Protein AF-A8NP57-F1 (afdb_monomer_lite)

pLDDT: mean 83.98, std 15.75, range [30.86, 97.75]

Foldseek 3Di:
DVLLVVLLVLALVSLQVLLVPQAQPPDDCSLCVSQLVLLPPVNDDPDPVSDDVSNLSSLLSSLSSLLSCLVRQLPHDPVSLVSNLVSCLVCVVSNLVSLVVNLVVLQPDPDLVSNLSSLVSLLSNLLSLCVRDPSSVVCLLQDLSNLVSLLSSLLDDHPPDPARRFNAPPPQRARSSLSSLLSLLVDPSSVVSNCCNCVVDPVSLLSNLVSLLRQLQPLLVQPDDDSNLVSSLVNLQSSLSSLLSCVVVVVVVSVVSNVVVLSLLSNLVSLLSSLVPYQLLSSLLNVLSSVSNPLALVSLLSNLLSQNVVSLLVSLLPDDPVNDDPLSLVSNLLVLLLLLLSLLAPRNLVSNVVNVVPHDPCSLVSQLPDPSRNVSSCSSVVCSVVSVVVQVVLVVQQWDFDRDPVDPATDTDHPDPDPPDDDPPVPVVVVSRVVSVVSSVVSVVSSVVSCCSSPVDDPPPDD

Organism: Coprinopsis cinerea (strain Okayama-7 / 130 / ATCC MYA-4618 / FGSC 9003) (NCBI:txid240176)

Secondary structure (DSSP, 8-state):
-HHHHHHTTT-HHHHHHHHHH--TTT--HHHHHHHGGGG-GGGS-SSGGG--HHHHHHHHHHHHHHHHHHHHHTTT-HHHHHHHHHHHHHTHHHHHHHHHHHHHHHTT---HHHHHHHHHHHHHHHHHHHHH-HHHHHHHHH-HHHHHHHHHHHT---TT-SSPPP-TTSSSSS-HHHHHHHHHHHSHHHHHHHHHHHHTSHHHHHHHH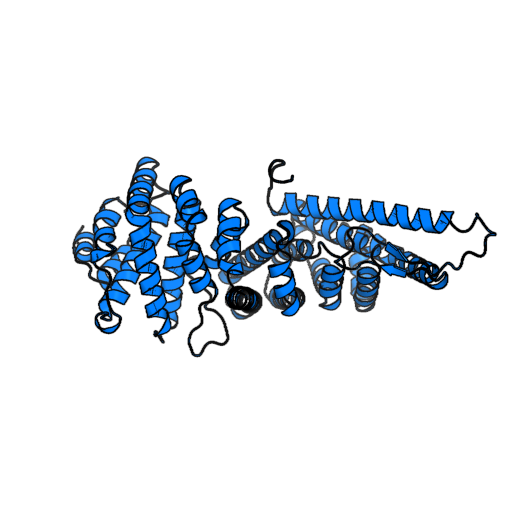HHHHHHHHSGGGG--SHHHHHHHHHHHHHHHHHHHHHHHTT-HHHHHHHHHTTHHHHHHHHHHHHHTTS-HHHHHTTHHHHHTT--SHHHHHHHHHTTHHHHHHHHHHHS-GGGS-HHHHHHHHHHHHHHHHHTTSHHHHHHHHHHHHTS-HHHHHHHHT-TTTHHHHHHHHHHHHHHHHHHHHHHHTTEEEE--TT-SS-EEEE--------STTHHHHHHHHHHHHHHHHHHHHHHHHHHHHHH---GGG--

Radius of gyration: 26.45 Å; chains: 1; bounding box: 80×46×65 Å

Structure (mmCIF, N/CA/C/O backbone):
data_AF-A8NP57-F1
#
_entry.id   AF-A8NP57-F1
#
loop_
_atom_site.group_PDB
_atom_site.id
_atom_site.type_symbol
_atom_site.label_atom_id
_atom_site.label_alt_id
_atom_site.label_comp_id
_atom_site.label_asym_id
_atom_site.label_entity_id
_atom_site.label_seq_id
_atom_site.pdbx_PDB_ins_code
_atom_site.Cartn_x
_atom_site.Cartn_y
_atom_site.Cartn_z
_atom_site.occupancy
_atom_site.B_iso_or_equiv
_atom_site.auth_seq_id
_atom_site.auth_comp_id
_atom_site.auth_asym_id
_atom_site.auth_atom_id
_atom_site.pdbx_PDB_model_num
ATOM 1 N N . MET A 1 1 ? -25.705 13.849 26.451 1.00 78.62 1 MET A N 1
ATOM 2 C CA . MET A 1 1 ? -26.166 13.306 27.755 1.00 78.62 1 MET A CA 1
ATOM 3 C C . MET A 1 1 ? -27.095 12.101 27.607 1.00 78.62 1 MET A C 1
ATOM 5 O O . MET A 1 1 ? -26.678 11.025 28.005 1.00 78.62 1 MET A O 1
ATOM 9 N N . LYS A 1 2 ? -28.305 12.216 27.025 1.00 91.50 2 LYS A N 1
ATOM 10 C CA . LYS A 1 2 ? -29.220 11.057 26.871 1.00 91.50 2 LYS A CA 1
ATOM 11 C C . LYS A 1 2 ? -28.604 9.912 26.050 1.00 91.50 2 LYS A C 1
ATOM 13 O O . LYS A 1 2 ? -28.538 8.796 26.544 1.00 91.50 2 LYS A O 1
ATOM 18 N N . LEU A 1 3 ? -28.055 10.225 24.873 1.00 94.25 3 LEU A N 1
ATOM 19 C CA . LEU A 1 3 ? -27.418 9.240 23.988 1.00 94.25 3 LEU A CA 1
ATOM 20 C C . LEU A 1 3 ? -26.270 8.473 24.665 1.00 94.25 3 LEU A C 1
ATOM 22 O O . LEU A 1 3 ? -26.218 7.255 24.581 1.00 94.25 3 LEU A O 1
ATOM 26 N N . LEU A 1 4 ? -25.409 9.175 25.409 1.00 94.94 4 LEU A N 1
ATOM 27 C CA . LEU A 1 4 ? -24.308 8.564 26.160 1.00 94.94 4 LEU A CA 1
ATOM 28 C C . LEU A 1 4 ? -24.808 7.577 27.228 1.00 94.94 4 LEU A C 1
ATOM 30 O O . LEU A 1 4 ? -24.269 6.484 27.358 1.00 94.94 4 LEU A O 1
ATOM 34 N N . ARG A 1 5 ? -25.867 7.936 27.969 1.00 94.81 5 ARG A N 1
ATOM 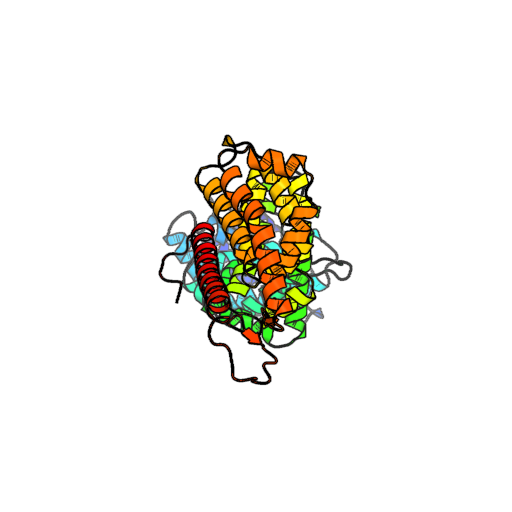35 C CA . ARG A 1 5 ? -26.472 7.049 28.979 1.00 94.81 5 ARG A CA 1
ATOM 36 C C . ARG A 1 5 ? -27.112 5.811 28.360 1.00 94.81 5 ARG A C 1
ATOM 38 O O . ARG A 1 5 ? -27.117 4.762 28.992 1.00 94.81 5 ARG A O 1
ATOM 45 N N . ASP A 1 6 ? -27.680 5.939 27.165 1.00 93.06 6 ASP A N 1
ATOM 46 C CA . ASP A 1 6 ? -28.281 4.807 26.461 1.00 93.06 6 ASP A CA 1
ATOM 47 C C . ASP A 1 6 ? -27.204 3.899 25.846 1.00 93.06 6 ASP A C 1
ATOM 49 O O . ASP A 1 6 ? -27.297 2.681 25.971 1.00 93.06 6 ASP A O 1
ATOM 53 N N . ALA A 1 7 ? -26.128 4.473 25.302 1.00 94.00 7 ALA A N 1
ATOM 54 C CA . ALA A 1 7 ? -24.958 3.726 24.842 1.00 94.00 7 ALA A CA 1
ATOM 55 C C . ALA A 1 7 ? -24.263 2.954 25.981 1.00 94.00 7 ALA A C 1
ATOM 57 O O . ALA A 1 7 ? -23.897 1.799 25.788 1.00 94.00 7 ALA A O 1
ATOM 58 N N . ALA A 1 8 ? -24.173 3.535 27.186 1.00 95.19 8 ALA A N 1
ATOM 59 C CA . ALA A 1 8 ? -23.609 2.887 28.380 1.00 95.19 8 ALA A CA 1
ATOM 60 C C . ALA A 1 8 ? -24.386 1.638 28.852 1.00 95.19 8 ALA A C 1
ATOM 62 O O . ALA A 1 8 ? -23.912 0.882 29.699 1.00 95.19 8 ALA A O 1
ATOM 63 N N . LYS A 1 9 ? -25.600 1.411 28.331 1.00 94.38 9 LYS A N 1
ATOM 64 C CA . LYS A 1 9 ? -26.367 0.176 28.570 1.00 94.38 9 LYS A CA 1
ATOM 65 C C . LYS A 1 9 ? -25.960 -0.955 27.618 1.00 94.38 9 LYS A C 1
ATOM 67 O O . LYS A 1 9 ? -26.435 -2.076 27.778 1.00 94.38 9 LYS A O 1
ATOM 72 N N . GLY A 1 10 ? -25.092 -0.686 26.641 1.00 89.94 10 GLY A N 1
ATOM 73 C CA . GLY A 1 10 ? -24.612 -1.666 25.668 1.00 89.94 10 GLY A CA 1
ATOM 74 C C . GLY A 1 10 ? -25.589 -1.960 24.529 1.00 89.94 10 GLY A C 1
ATOM 75 O O . GLY A 1 10 ? -25.499 -3.040 23.938 1.00 89.94 10 GLY A O 1
ATOM 76 N N . ASP A 1 11 ? -26.517 -1.037 24.244 1.00 91.44 11 ASP A N 1
ATOM 77 C CA . ASP A 1 11 ? -27.401 -1.091 23.073 1.00 91.44 11 ASP A CA 1
ATOM 78 C C . ASP A 1 11 ? -26.576 -0.832 21.792 1.00 91.44 11 ASP A C 1
ATOM 80 O O . ASP A 1 11 ? -26.003 0.257 21.653 1.00 91.44 11 ASP A O 1
ATOM 84 N N . PRO A 1 12 ? -26.496 -1.799 20.854 1.00 89.94 12 PRO A N 1
ATOM 85 C CA . PRO A 1 12 ? -25.693 -1.665 19.641 1.00 89.94 12 PRO A CA 1
ATOM 86 C C . PRO A 1 12 ? -26.047 -0.457 18.770 1.00 89.94 12 PRO A C 1
ATOM 88 O O . PRO A 1 12 ? -25.150 0.229 18.277 1.00 89.94 12 PRO A O 1
ATOM 91 N N . PHE A 1 13 ? -27.338 -0.156 18.615 1.00 91.38 13 PHE A N 1
ATOM 92 C CA . PHE A 1 13 ? -27.790 0.962 17.788 1.00 91.38 13 PHE A CA 1
ATOM 93 C C . PHE A 1 13 ? -27.410 2.289 18.432 1.00 91.38 13 PHE A C 1
ATOM 95 O O . PHE A 1 13 ? -26.947 3.202 17.753 1.00 91.38 13 PHE A O 1
ATOM 102 N N . LYS A 1 14 ? -27.529 2.385 19.761 1.00 95.88 14 LYS A N 1
ATOM 103 C CA . LYS A 1 14 ? -27.143 3.598 20.495 1.00 95.88 14 LYS A CA 1
ATOM 104 C C . LYS A 1 14 ? -25.637 3.808 20.530 1.00 95.88 14 LYS A C 1
ATOM 106 O O . LYS A 1 14 ? -25.201 4.955 20.528 1.00 95.88 14 LYS A O 1
ATOM 111 N N . LEU A 1 15 ? -24.849 2.734 20.523 1.00 95.00 15 LEU A N 1
ATOM 112 C CA . LEU A 1 15 ? -23.400 2.819 20.344 1.00 95.00 15 LEU A CA 1
ATOM 113 C C . LEU A 1 15 ? -23.046 3.362 18.955 1.00 95.00 15 LEU A C 1
ATOM 115 O O . LEU A 1 15 ? -22.190 4.233 18.851 1.00 95.00 15 LEU A O 1
ATOM 119 N N . PHE A 1 16 ? -23.731 2.920 17.899 1.00 91.88 16 PHE A N 1
ATOM 120 C CA . PHE A 1 16 ? -23.495 3.436 16.549 1.00 91.88 16 PHE A CA 1
ATOM 121 C C . PHE A 1 16 ? -23.946 4.898 16.386 1.00 91.88 16 PHE A C 1
ATOM 123 O O . PHE A 1 16 ? -23.194 5.726 15.872 1.00 91.88 16 PHE A O 1
ATOM 130 N N . ASP A 1 17 ? -25.133 5.242 16.898 1.00 95.00 17 ASP A N 1
ATOM 131 C CA . ASP A 1 17 ? -25.623 6.624 16.981 1.00 95.00 17 ASP A CA 1
ATOM 132 C C . ASP A 1 17 ? -24.612 7.513 17.725 1.00 95.00 17 ASP A C 1
ATOM 134 O O . ASP A 1 17 ? -24.309 8.625 17.287 1.00 95.00 17 ASP A O 1
ATOM 138 N N . LEU A 1 18 ? -24.068 7.020 18.848 1.00 96.25 18 LEU A N 1
ATOM 139 C CA . LEU A 1 18 ? -23.037 7.720 19.607 1.00 96.25 18 LEU A CA 1
ATOM 140 C C . LEU A 1 18 ? -21.785 7.912 18.755 1.00 96.25 18 LEU A C 1
ATOM 142 O O . LEU A 1 18 ? -21.357 9.054 18.621 1.00 96.25 18 LEU A O 1
ATOM 146 N N . ALA A 1 19 ? -21.252 6.852 18.142 1.00 95.12 19 ALA A N 1
ATOM 147 C CA . ALA A 1 19 ? -20.059 6.908 17.300 1.00 95.12 19 ALA A CA 1
ATOM 148 C C . ALA A 1 19 ? -20.166 7.979 16.204 1.00 95.12 19 ALA A C 1
ATOM 150 O O . ALA A 1 19 ? -19.270 8.808 16.071 1.00 95.12 19 ALA A O 1
ATOM 151 N N . ASN A 1 20 ? -21.295 8.019 15.490 1.00 93.50 20 ASN A N 1
ATOM 152 C CA . ASN A 1 20 ? -21.550 8.999 14.428 1.00 93.50 20 ASN A CA 1
ATOM 153 C C . ASN A 1 20 ? -21.763 10.425 14.948 1.00 93.50 20 ASN A C 1
ATOM 155 O O . ASN A 1 20 ? -21.599 11.390 14.204 1.00 93.50 20 ASN A O 1
ATOM 159 N N . SER A 1 21 ? -22.163 10.569 16.212 1.00 95.50 21 SER A N 1
ATOM 160 C CA . SER A 1 21 ? -22.347 11.878 16.834 1.00 95.50 21 SER A CA 1
ATOM 161 C C . SER A 1 21 ? -21.046 12.475 17.366 1.00 95.50 21 SER A C 1
ATOM 163 O O . SER A 1 21 ? -21.003 13.689 17.559 1.00 95.50 21 SER A O 1
ATOM 165 N N . ILE A 1 22 ? -20.005 11.667 17.617 1.00 95.00 22 ILE A N 1
ATOM 166 C CA . ILE A 1 22 ? -18.725 12.152 18.148 1.00 95.00 22 ILE A CA 1
ATOM 167 C C . ILE A 1 22 ? -18.046 13.031 17.096 1.00 95.00 22 ILE A C 1
ATOM 169 O O . ILE A 1 22 ? -17.897 12.654 15.938 1.00 95.00 22 ILE A O 1
ATOM 173 N N . ASN A 1 23 ? -17.606 14.207 17.520 1.00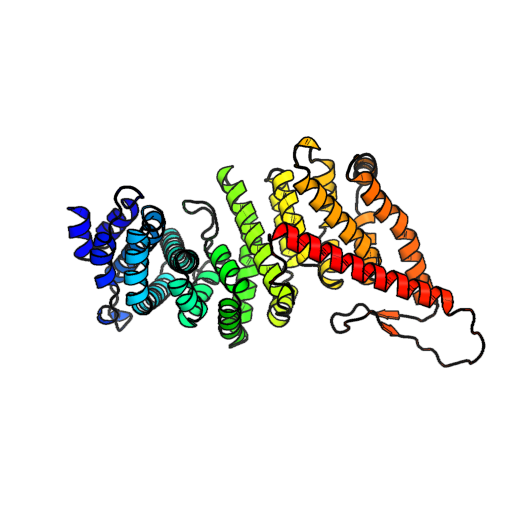 93.75 23 ASN A N 1
ATOM 174 C CA . ASN A 1 23 ? -16.815 15.134 16.731 1.00 93.75 23 ASN A CA 1
ATOM 175 C C . ASN A 1 23 ? -15.826 15.886 17.635 1.00 93.75 23 ASN A C 1
ATOM 177 O O . ASN A 1 23 ? -15.766 15.681 18.852 1.00 93.75 23 ASN A O 1
ATOM 181 N N . ARG A 1 24 ? -15.041 16.783 17.032 1.00 92.06 24 ARG A N 1
ATOM 182 C CA . ARG A 1 24 ? -14.014 17.564 17.732 1.00 92.06 24 ARG A CA 1
ATOM 183 C C . ARG A 1 24 ? -14.566 18.388 18.901 1.00 92.06 24 ARG A C 1
ATOM 185 O O . ARG A 1 24 ? -13.886 18.532 19.916 1.00 92.06 24 ARG A O 1
ATOM 192 N N . ASP A 1 25 ? -15.782 18.907 18.774 1.00 92.88 25 ASP A N 1
ATOM 193 C CA . ASP A 1 25 ? -16.347 19.863 19.726 1.00 92.88 25 ASP A CA 1
ATOM 194 C C . ASP A 1 25 ? -17.018 19.173 20.918 1.00 92.88 25 ASP A C 1
ATOM 196 O O . ASP A 1 25 ? -17.020 19.707 22.035 1.00 92.88 25 ASP A O 1
ATOM 200 N N . ASN A 1 26 ? -17.550 17.964 20.717 1.00 93.31 26 ASN A N 1
ATOM 201 C CA . ASN A 1 26 ? -18.339 17.261 21.728 1.00 93.31 26 ASN A CA 1
ATOM 202 C C . ASN A 1 26 ? -17.653 16.050 22.377 1.00 93.31 26 ASN A C 1
ATOM 204 O O . ASN A 1 26 ? -18.202 15.511 23.338 1.00 93.31 26 ASN A O 1
ATOM 208 N N . TYR A 1 27 ? -16.474 15.635 21.905 1.00 95.19 27 TYR A N 1
ATOM 209 C CA . TYR A 1 27 ? -15.760 14.520 22.520 1.00 95.19 27 TYR A CA 1
ATOM 210 C C . TYR A 1 27 ? -15.323 14.835 23.965 1.00 95.19 27 TYR A C 1
ATOM 212 O O . TYR A 1 27 ? -14.757 15.900 24.240 1.00 95.19 27 TYR A O 1
ATOM 220 N N . SER A 1 28 ? -15.554 13.875 24.869 1.00 95.62 28 SER A N 1
ATOM 221 C CA . SER A 1 28 ? -15.081 13.845 26.259 1.00 95.62 28 SER A CA 1
ATOM 222 C C . SER A 1 28 ? -14.665 12.421 26.654 1.00 95.62 28 SER A C 1
ATOM 224 O O . SER A 1 28 ? -15.058 11.446 26.012 1.00 95.62 28 SER A O 1
ATOM 226 N N . LEU A 1 29 ? -13.902 12.286 27.745 1.00 96.94 29 LEU A N 1
ATOM 227 C CA . LEU A 1 29 ? -13.496 10.975 28.273 1.00 96.94 29 LEU A CA 1
ATOM 228 C C . LEU A 1 29 ? -14.681 10.107 28.725 1.00 96.94 29 LEU A C 1
ATOM 230 O O . LEU A 1 29 ? -14.556 8.882 28.729 1.00 96.94 29 LEU A O 1
ATOM 234 N N . ASP A 1 30 ? -15.835 10.716 29.020 1.00 97.06 30 ASP A N 1
ATOM 235 C CA . ASP A 1 30 ? -17.051 9.998 29.419 1.00 97.06 30 ASP A CA 1
ATOM 236 C C . ASP A 1 30 ? -17.552 9.054 28.316 1.00 97.06 30 ASP A C 1
ATOM 238 O O . ASP A 1 30 ? -18.211 8.056 28.601 1.00 97.06 30 ASP A O 1
ATOM 242 N N . VAL A 1 31 ? -17.229 9.350 27.049 1.00 96.81 31 VAL A N 1
ATOM 243 C CA . VAL A 1 31 ? -17.504 8.461 25.912 1.00 96.81 31 VAL A CA 1
ATOM 244 C C . VAL A 1 31 ? -16.798 7.123 26.107 1.00 96.81 31 VAL A C 1
ATOM 246 O O . VAL A 1 31 ? -17.428 6.073 26.000 1.00 96.81 31 VAL A O 1
ATOM 249 N N . LEU A 1 32 ? -15.506 7.147 26.438 1.00 96.94 32 LEU A N 1
ATOM 250 C CA . LEU A 1 32 ? -14.744 5.927 26.686 1.00 96.94 32 LEU A CA 1
ATOM 251 C C . LEU A 1 32 ? -15.192 5.234 27.973 1.00 96.94 32 LEU A C 1
ATOM 253 O O . LEU A 1 32 ? -15.264 4.010 27.991 1.00 96.94 32 LEU A O 1
ATOM 257 N N . ASP A 1 33 ? -15.557 5.989 29.009 1.00 97.31 33 ASP A N 1
ATOM 258 C CA . ASP A 1 33 ? -16.091 5.414 30.250 1.00 97.31 33 ASP A CA 1
ATOM 259 C C . ASP A 1 33 ? -17.435 4.707 30.055 1.00 97.31 33 ASP A C 1
ATOM 261 O O . ASP A 1 33 ? -17.699 3.697 30.704 1.00 97.31 33 ASP A O 1
ATOM 265 N N . ALA A 1 34 ? -18.261 5.176 29.119 1.00 96.75 34 ALA A N 1
ATOM 266 C CA . ALA A 1 34 ? -19.491 4.493 28.736 1.00 96.75 34 ALA A CA 1
ATOM 267 C C . ALA A 1 34 ? -19.237 3.237 27.884 1.00 96.75 34 ALA A C 1
ATOM 269 O O . ALA A 1 34 ? -20.002 2.280 27.954 1.00 96.75 34 ALA A O 1
ATOM 270 N N . VAL A 1 35 ? -18.190 3.241 27.056 1.00 96.69 35 VAL A N 1
ATOM 271 C CA . VAL A 1 35 ? -17.996 2.245 25.990 1.00 96.69 35 VAL A CA 1
ATOM 272 C C . VAL A 1 35 ? -17.057 1.106 26.404 1.00 96.69 35 VAL A C 1
ATOM 274 O O . VAL A 1 35 ? -17.350 -0.060 26.134 1.00 96.69 35 VAL A O 1
ATOM 277 N N . LEU A 1 36 ? -15.941 1.410 27.073 1.00 96.62 36 LEU A N 1
ATOM 278 C CA . LEU A 1 36 ? -14.907 0.431 27.427 1.00 96.62 36 LEU A CA 1
ATOM 279 C C . LEU A 1 36 ? -15.377 -0.703 28.351 1.00 96.62 36 LEU A C 1
ATOM 281 O O . LEU A 1 36 ? -14.930 -1.833 28.138 1.00 96.62 36 LEU A O 1
ATOM 285 N N . PRO A 1 37 ? -16.319 -0.502 29.296 1.00 96.19 37 PRO A N 1
ATOM 286 C CA . PRO A 1 37 ? -16.853 -1.615 30.075 1.00 96.19 37 PRO A CA 1
ATOM 287 C C . PRO A 1 37 ? -17.451 -2.724 29.200 1.00 96.19 37 PRO A C 1
ATOM 289 O O . PRO A 1 37 ? -17.478 -3.882 29.608 1.00 96.19 37 PRO A O 1
ATOM 292 N N . HIS A 1 38 ? -17.923 -2.423 27.987 1.00 93.88 38 HIS A N 1
ATOM 293 C CA . HIS A 1 38 ? -18.492 -3.429 27.086 1.00 93.88 38 HIS A CA 1
ATOM 294 C C . HIS A 1 38 ? -17.445 -4.293 26.371 1.00 93.88 38 HIS A C 1
ATOM 296 O O . HIS A 1 38 ? -17.827 -5.313 25.802 1.00 93.88 38 HIS A O 1
ATOM 302 N N . VAL A 1 39 ? -16.156 -3.934 26.433 1.00 91.06 39 VAL A N 1
ATOM 303 C CA . VAL A 1 39 ? -15.050 -4.738 25.880 1.00 91.06 39 VAL A CA 1
ATOM 304 C C . VAL A 1 39 ? -14.241 -5.488 26.936 1.00 91.06 39 VAL A C 1
ATOM 306 O O . VAL A 1 39 ? -13.211 -6.075 26.625 1.00 91.06 39 VAL A O 1
ATOM 309 N N . GLU A 1 40 ? -14.700 -5.555 28.182 1.00 94.38 40 GLU A N 1
ATOM 310 C CA . GLU A 1 40 ? -14.049 -6.388 29.197 1.00 94.38 40 GLU A CA 1
ATOM 311 C C . GLU A 1 40 ? -13.973 -7.857 28.752 1.00 94.38 40 GLU A C 1
ATOM 313 O O . GLU A 1 40 ? -14.958 -8.429 28.273 1.00 94.38 40 GLU A O 1
ATOM 318 N N . TYR A 1 41 ? -12.819 -8.498 28.960 1.00 91.50 41 TYR A N 1
ATOM 319 C CA . TYR A 1 41 ? -12.613 -9.907 28.612 1.00 91.50 41 TYR A CA 1
ATOM 320 C C . TYR A 1 41 ? -13.673 -10.833 29.228 1.00 91.50 41 TYR A C 1
ATOM 322 O O . TYR A 1 41 ? -14.127 -11.781 28.591 1.00 91.50 41 TYR A O 1
ATOM 330 N N . ALA A 1 42 ? -14.125 -10.533 30.450 1.00 91.88 42 ALA A N 1
ATOM 331 C CA . ALA A 1 42 ? -15.151 -11.304 31.151 1.00 91.88 42 ALA A CA 1
ATOM 332 C C . ALA A 1 42 ? -16.505 -11.351 30.415 1.00 91.88 42 ALA A C 1
ATOM 334 O O . ALA A 1 42 ? -17.294 -12.264 30.660 1.00 91.88 42 ALA A O 1
ATOM 335 N N . LYS A 1 43 ? -16.765 -10.394 29.514 1.00 90.00 43 LYS A N 1
ATOM 336 C CA . LYS A 1 43 ? -18.001 -10.288 28.725 1.00 90.00 43 LYS A CA 1
ATOM 337 C C . LYS A 1 43 ? -17.893 -10.944 27.347 1.00 90.00 43 LYS A C 1
ATOM 339 O O . LYS A 1 43 ? -18.888 -10.982 26.629 1.00 90.00 43 LYS A O 1
ATOM 344 N N . LEU A 1 44 ? -16.722 -11.466 26.968 1.00 88.62 44 LEU A N 1
ATOM 345 C CA . LEU A 1 44 ? -16.570 -12.199 25.713 1.00 88.62 44 LEU A CA 1
ATOM 346 C C . LEU A 1 44 ? -17.407 -13.486 25.739 1.00 88.62 44 LEU A C 1
ATOM 348 O O . LEU A 1 44 ? -17.288 -14.275 26.685 1.00 88.62 44 LEU A O 1
ATOM 352 N N . PRO A 1 45 ? -18.195 -13.765 24.686 1.00 86.12 45 PRO A N 1
ATOM 353 C CA . PRO A 1 45 ? -18.867 -15.049 24.555 1.00 86.12 45 PRO A CA 1
ATOM 354 C C . PRO A 1 45 ? -17.842 -16.190 24.555 1.00 86.12 45 PRO A C 1
ATOM 356 O O . PRO A 1 45 ? -16.931 -16.225 23.725 1.00 86.12 45 PRO A O 1
ATOM 359 N N . ARG A 1 46 ? -17.983 -17.145 25.484 1.00 80.94 46 ARG A N 1
ATOM 360 C CA . ARG A 1 46 ? -17.031 -18.266 25.627 1.00 80.94 46 ARG A CA 1
ATOM 361 C C . ARG A 1 46 ? -17.167 -19.298 24.512 1.00 80.94 46 ARG A C 1
ATOM 363 O O . ARG A 1 46 ? -16.235 -20.052 24.250 1.00 80.94 46 ARG A O 1
ATOM 370 N N . THR A 1 47 ? -18.330 -19.350 23.867 1.00 73.31 47 THR A N 1
ATOM 371 C CA . THR A 1 47 ? -18.620 -20.287 22.780 1.00 73.31 47 THR A CA 1
ATOM 372 C C . THR A 1 47 ? -19.355 -19.583 21.646 1.00 73.31 47 THR A C 1
ATOM 374 O O . THR A 1 47 ? -20.121 -18.646 21.863 1.00 73.31 47 THR A O 1
ATOM 377 N N . THR A 1 48 ? -19.165 -20.062 20.418 1.00 64.75 48 THR A N 1
ATOM 378 C CA . THR A 1 48 ? -19.904 -19.578 19.241 1.00 64.75 48 THR A CA 1
ATOM 379 C C . THR A 1 48 ? -21.409 -19.812 19.354 1.00 64.75 48 THR A C 1
ATOM 381 O O . THR A 1 48 ? -22.171 -19.027 18.805 1.00 64.75 48 THR A O 1
ATOM 384 N N . ALA A 1 49 ? -21.841 -20.838 20.096 1.00 67.06 49 ALA A N 1
ATOM 385 C CA . ALA A 1 49 ? -23.252 -21.113 20.372 1.00 67.06 49 ALA A CA 1
ATOM 386 C C . ALA A 1 49 ? -23.897 -20.091 21.329 1.00 67.06 49 ALA A C 1
ATOM 388 O O . ALA A 1 49 ? -25.104 -19.886 21.275 1.00 67.06 49 ALA A O 1
ATOM 389 N N . GLN A 1 50 ? -23.103 -19.438 22.185 1.00 65.50 50 GLN A N 1
ATOM 390 C CA . GLN A 1 50 ? -23.565 -18.371 23.086 1.00 65.50 50 GLN A CA 1
ATOM 391 C C . GLN A 1 50 ? -23.590 -16.993 22.420 1.00 65.50 50 GLN A C 1
ATOM 393 O O . GLN A 1 50 ? -24.113 -16.049 23.000 1.00 65.50 50 GLN A O 1
ATOM 398 N N . CYS A 1 51 ? -23.020 -16.866 21.222 1.00 72.06 51 CYS A N 1
ATOM 399 C CA . CYS A 1 51 ? -23.001 -15.607 20.501 1.00 72.06 51 CYS A CA 1
ATOM 400 C C . CYS A 1 51 ? -24.376 -15.331 19.892 1.00 72.06 51 CYS A C 1
ATOM 402 O O . CYS A 1 51 ? -24.760 -15.960 18.902 1.00 72.06 51 CYS A O 1
ATOM 404 N N . ASN A 1 52 ? -25.082 -14.338 20.424 1.00 76.94 52 ASN A N 1
ATOM 405 C CA . ASN A 1 52 ? -26.248 -13.782 19.744 1.00 76.94 52 ASN A CA 1
ATOM 406 C C . ASN A 1 52 ? -25.809 -12.740 18.688 1.00 76.94 52 ASN A C 1
ATOM 408 O O . ASN A 1 52 ? -24.640 -12.345 18.624 1.00 76.94 52 ASN A O 1
ATOM 412 N N . SER A 1 53 ? -26.726 -12.322 17.810 1.00 76.44 53 SER A N 1
ATOM 413 C CA . SER A 1 53 ? -26.458 -11.261 16.823 1.00 76.44 53 SER A CA 1
ATOM 414 C C . SER A 1 53 ? -26.086 -9.937 17.497 1.00 76.44 53 SER A C 1
ATOM 416 O O . SER A 1 53 ? -25.153 -9.268 17.052 1.00 76.44 53 SER A O 1
ATOM 418 N N . ALA A 1 54 ? -26.741 -9.625 18.619 1.00 80.75 54 ALA A N 1
ATOM 419 C CA . ALA A 1 54 ? -26.543 -8.395 19.377 1.00 80.75 54 ALA A CA 1
ATOM 420 C C . ALA A 1 54 ? -25.108 -8.231 19.908 1.00 80.75 54 ALA A C 1
ATOM 422 O O . ALA A 1 54 ? -24.611 -7.112 19.960 1.00 80.75 54 ALA A O 1
ATOM 423 N N . ASP A 1 55 ? -24.399 -9.309 20.255 1.00 82.12 55 ASP A N 1
ATOM 424 C CA . ASP A 1 55 ? -22.998 -9.249 20.691 1.00 82.12 55 ASP A CA 1
ATOM 425 C C . ASP A 1 55 ? -22.069 -8.834 19.539 1.00 82.12 55 ASP A C 1
ATOM 427 O O . ASP A 1 55 ? -21.095 -8.106 19.747 1.00 82.12 55 ASP A O 1
ATOM 431 N N . GLY A 1 56 ? -22.385 -9.268 18.314 1.00 79.69 56 GLY A N 1
ATOM 432 C CA . GLY A 1 56 ? -21.672 -8.875 17.098 1.00 79.69 56 GLY A CA 1
ATOM 433 C C . GLY A 1 56 ? -21.900 -7.408 16.728 1.00 79.69 56 GLY A C 1
ATOM 434 O O . GLY A 1 56 ? -20.958 -6.699 16.379 1.00 79.69 56 GLY A O 1
ATOM 435 N N . GLU A 1 57 ? -23.137 -6.936 16.843 1.00 86.12 57 GLU A N 1
ATOM 436 C CA . GLU A 1 57 ? -23.475 -5.530 16.609 1.00 86.12 57 GLU A CA 1
ATOM 437 C C . GLU A 1 57 ? -22.894 -4.631 17.711 1.00 86.12 57 GLU A C 1
ATOM 439 O O . GLU A 1 57 ? -22.369 -3.554 17.428 1.00 86.12 57 GLU A O 1
ATOM 444 N N . ARG A 1 58 ? -22.909 -5.091 18.972 1.00 89.38 58 ARG A N 1
ATOM 445 C CA . ARG A 1 58 ? -22.340 -4.354 20.108 1.00 89.38 58 ARG A CA 1
ATOM 446 C C . ARG A 1 58 ? -20.849 -4.122 19.920 1.00 89.38 58 ARG A C 1
ATOM 448 O O . ARG A 1 58 ? -20.403 -2.989 20.073 1.00 89.38 58 ARG A O 1
ATOM 455 N N . VAL A 1 59 ? -20.075 -5.160 19.579 1.00 88.38 59 VAL A N 1
ATOM 456 C CA . VAL A 1 59 ? -18.626 -4.989 19.371 1.00 88.38 59 VAL A CA 1
ATOM 457 C C . VAL A 1 59 ? -18.339 -4.015 18.237 1.00 88.38 59 VAL A C 1
ATOM 459 O O . VAL A 1 59 ? -17.429 -3.199 18.353 1.00 88.38 59 VAL A O 1
ATOM 462 N N . PHE A 1 60 ? -19.139 -4.047 17.173 1.00 88.25 60 PHE A N 1
ATOM 463 C CA . PHE A 1 60 ? -19.007 -3.097 16.079 1.00 88.25 60 PHE A CA 1
ATOM 464 C C . PHE A 1 60 ? -19.257 -1.657 16.547 1.00 88.25 60 PHE A C 1
ATOM 466 O O . PHE A 1 60 ? -18.399 -0.799 16.339 1.00 88.25 60 PHE A O 1
ATOM 473 N N . GLY A 1 61 ? -20.359 -1.410 17.264 1.00 91.69 61 GLY A N 1
ATOM 474 C CA . GLY A 1 61 ? -20.660 -0.096 17.836 1.00 91.69 61 GLY A CA 1
ATOM 475 C C . GLY A 1 61 ? -19.570 0.403 18.792 1.00 91.69 61 GLY A C 1
ATOM 476 O O . GLY A 1 61 ? -19.167 1.562 18.721 1.00 91.69 61 GLY A O 1
ATOM 477 N N . VAL A 1 62 ? -19.021 -0.476 19.638 1.00 94.12 62 VAL A N 1
ATOM 478 C CA . VAL A 1 62 ? -17.896 -0.132 20.523 1.00 94.12 62 VAL A CA 1
ATOM 479 C C . VAL A 1 62 ? -16.650 0.250 19.717 1.00 94.12 62 VAL A C 1
ATOM 481 O O . VAL A 1 62 ? -16.046 1.288 19.984 1.00 94.12 62 VAL A O 1
ATOM 484 N N . LEU A 1 63 ? -16.260 -0.550 18.721 1.00 94.19 63 LEU A N 1
ATOM 485 C CA . LEU A 1 63 ? -15.087 -0.257 17.893 1.00 94.19 63 LEU A CA 1
ATOM 486 C C . LEU A 1 63 ? -15.259 1.040 17.094 1.00 94.19 63 LEU A C 1
ATOM 488 O O . LEU A 1 63 ? -14.292 1.787 16.954 1.00 94.19 63 LEU A O 1
ATOM 492 N N . ALA A 1 64 ? -16.471 1.339 16.620 1.00 93.00 64 ALA A N 1
ATOM 493 C CA . ALA A 1 64 ? -16.790 2.609 15.977 1.00 93.00 64 ALA A CA 1
ATOM 494 C C . ALA A 1 64 ? -16.629 3.793 16.949 1.00 93.00 64 ALA A C 1
ATOM 496 O O . ALA A 1 64 ? -15.972 4.776 16.608 1.00 93.00 64 ALA A O 1
ATOM 497 N N . CYS A 1 65 ? -17.125 3.675 18.186 1.00 96.06 65 CYS A N 1
ATOM 498 C CA . CYS A 1 65 ? -16.917 4.680 19.231 1.00 96.06 65 CYS A CA 1
ATOM 499 C C . CYS A 1 65 ? -15.433 4.888 19.559 1.00 96.06 65 CYS A C 1
ATOM 501 O O . CYS A 1 65 ? -14.997 6.029 19.694 1.00 96.06 65 CYS A O 1
ATOM 503 N N . ILE A 1 66 ? -14.644 3.813 19.678 1.00 96.38 66 ILE A N 1
ATOM 504 C CA . ILE A 1 66 ? -13.198 3.909 19.937 1.00 96.38 66 ILE A CA 1
ATOM 505 C C . ILE A 1 66 ? -12.493 4.586 18.756 1.00 96.38 66 ILE A C 1
ATOM 507 O O . ILE A 1 66 ? -11.684 5.485 18.974 1.00 96.38 66 ILE A O 1
ATOM 511 N N . ALA A 1 67 ? -12.821 4.203 17.517 1.00 93.81 67 ALA A N 1
ATOM 512 C CA . ALA A 1 67 ? -12.261 4.817 16.314 1.00 93.81 67 ALA A CA 1
ATOM 513 C C . ALA A 1 67 ? -12.542 6.327 16.266 1.00 93.81 67 ALA A C 1
ATOM 515 O O . ALA A 1 67 ? -11.612 7.111 16.090 1.00 93.81 67 ALA A O 1
ATOM 516 N N . ALA A 1 68 ? -13.791 6.740 16.498 1.00 93.06 68 ALA A N 1
ATOM 517 C CA . ALA A 1 68 ? -14.169 8.150 16.539 1.00 93.06 68 ALA A CA 1
ATOM 518 C C . ALA A 1 68 ? -13.499 8.895 17.712 1.00 93.06 68 ALA A C 1
ATOM 520 O O . ALA A 1 68 ? -13.037 10.023 17.558 1.00 93.06 68 ALA A O 1
ATOM 521 N N . SER A 1 69 ? -13.375 8.252 18.877 1.00 95.06 69 SER A N 1
ATOM 522 C CA . SER A 1 69 ? -12.688 8.821 20.046 1.00 95.06 69 SER A CA 1
ATOM 523 C C . SER A 1 69 ? -11.204 9.082 19.771 1.00 95.06 69 SER A C 1
ATOM 525 O O . SER A 1 69 ? -10.693 10.138 20.131 1.00 95.06 69 SER A O 1
ATOM 527 N N . LEU A 1 70 ? -10.522 8.151 19.099 1.00 93.56 70 LEU A N 1
ATOM 528 C CA . LEU A 1 70 ? -9.138 8.315 18.642 1.00 93.56 70 LEU A CA 1
ATOM 529 C C . LEU A 1 70 ? -9.013 9.406 17.576 1.00 93.56 70 LEU A C 1
ATOM 531 O O . LEU A 1 70 ? -8.059 10.172 17.572 1.00 93.56 70 LEU A O 1
ATOM 535 N N . GLU A 1 71 ? -9.978 9.504 16.671 1.00 90.25 71 GLU A N 1
ATOM 536 C CA . GLU A 1 71 ? -9.932 10.494 15.603 1.00 90.25 71 GLU A CA 1
ATOM 537 C C . GLU A 1 71 ? -10.094 11.932 16.122 1.00 90.25 71 GLU A C 1
ATOM 539 O O . GLU A 1 71 ? -9.355 12.835 15.724 1.00 90.25 71 GLU A O 1
ATOM 544 N N . TYR A 1 72 ? -11.049 12.154 17.027 1.00 88.44 72 TYR A N 1
ATOM 545 C CA . TYR A 1 72 ? -11.400 13.497 17.487 1.00 88.44 72 TYR A CA 1
ATOM 546 C C . TYR A 1 72 ? -10.732 13.880 18.808 1.00 88.44 72 TYR A C 1
ATOM 548 O O . TYR A 1 72 ? -10.362 15.046 18.987 1.00 88.44 72 TYR A O 1
ATOM 556 N N . GLY A 1 73 ? -10.512 12.922 19.712 1.00 78.75 73 GLY A N 1
ATOM 557 C CA . GLY A 1 73 ? -9.972 13.175 21.047 1.00 78.75 73 GLY A CA 1
ATOM 558 C C . GLY A 1 73 ? -8.542 13.681 21.079 1.00 78.75 73 GLY A C 1
ATOM 559 O O . GLY A 1 73 ? -8.177 14.456 21.962 1.00 78.75 73 GLY A O 1
ATOM 560 N N . CYS A 1 74 ? -7.760 13.331 20.066 1.00 71.88 74 CYS A N 1
ATOM 561 C CA . CYS A 1 74 ? -6.350 13.697 19.956 1.00 71.88 74 CYS A CA 1
ATOM 562 C C . CYS A 1 74 ? -6.136 15.103 19.397 1.00 71.88 74 CYS A C 1
ATOM 564 O O . CYS A 1 74 ? -5.038 15.639 19.466 1.00 71.88 74 CYS A O 1
ATOM 566 N N . SER A 1 75 ? -7.182 15.709 18.833 1.00 77.69 75 SER A N 1
ATOM 567 C CA . SER A 1 75 ? -7.085 16.977 18.100 1.00 77.69 75 SER A CA 1
ATOM 568 C C . SER A 1 75 ? -7.484 18.212 18.921 1.00 77.69 75 SER A C 1
ATOM 570 O O . SER A 1 75 ? -7.429 19.341 18.415 1.00 77.69 75 SER A O 1
ATOM 572 N N . ARG A 1 76 ? -7.950 18.017 20.165 1.00 82.19 76 ARG A N 1
ATOM 573 C CA . ARG A 1 76 ? -8.566 19.078 20.977 1.00 82.19 76 ARG A CA 1
ATOM 574 C C . ARG A 1 76 ? -7.618 19.667 22.022 1.00 82.19 76 ARG A C 1
ATOM 576 O O . ARG A 1 76 ? -7.345 20.860 21.961 1.00 82.19 76 ARG A O 1
ATOM 583 N N . THR A 1 77 ? -7.129 18.865 22.971 1.00 90.06 77 THR A N 1
ATOM 584 C CA . THR A 1 77 ? -6.158 19.302 23.993 1.00 90.06 77 THR A CA 1
ATOM 585 C C . THR A 1 77 ? -5.183 18.175 24.354 1.00 90.06 77 THR A C 1
ATOM 587 O O . THR A 1 77 ? -5.581 17.008 24.330 1.00 90.06 77 THR A O 1
ATOM 590 N N . PRO A 1 78 ? -3.941 18.494 24.777 1.00 92.94 78 PRO A N 1
ATOM 591 C CA . PRO A 1 78 ? -2.983 17.483 25.236 1.00 92.94 78 PRO A CA 1
ATOM 592 C C . PRO A 1 78 ? -3.496 16.644 26.414 1.00 92.94 78 PRO A C 1
ATOM 594 O O . PRO A 1 78 ? -3.276 15.440 26.462 1.00 92.94 78 PRO A O 1
ATOM 597 N N . SER A 1 79 ? -4.240 17.252 27.346 1.00 94.38 79 SER A N 1
ATOM 598 C CA . SER A 1 79 ? -4.835 16.540 28.486 1.00 94.38 79 SER A CA 1
ATOM 599 C C . SER A 1 79 ? -5.883 15.509 28.062 1.00 94.38 79 SER A C 1
ATOM 601 O O . SER A 1 79 ? -5.958 14.423 28.636 1.00 94.38 79 SER A O 1
ATOM 603 N N . LEU A 1 80 ? -6.687 15.834 27.047 1.00 93.69 80 LEU A N 1
ATOM 604 C CA . LEU A 1 80 ? -7.714 14.939 26.530 1.00 93.69 80 LEU A CA 1
ATOM 605 C C . LEU A 1 80 ? -7.095 13.800 25.716 1.00 93.69 80 LEU A C 1
ATOM 607 O O . LEU A 1 80 ? -7.539 12.658 25.843 1.00 93.69 80 LEU A O 1
ATOM 611 N N . GLN A 1 81 ? -6.039 14.087 24.949 1.00 93.94 81 GLN A N 1
ATOM 612 C CA . GLN A 1 81 ? -5.221 13.075 24.282 1.00 93.94 81 GLN A CA 1
ATOM 613 C C . GLN A 1 81 ? -4.607 12.110 25.307 1.00 93.94 81 GLN A C 1
ATOM 615 O O . GLN A 1 81 ? -4.813 10.906 25.187 1.00 93.94 81 GLN A O 1
ATOM 620 N N . GLU A 1 82 ? -3.948 12.620 26.352 1.00 95.12 82 GLU A N 1
ATOM 621 C CA . GLU A 1 82 ? -3.323 11.807 27.407 1.00 95.12 82 GLU A CA 1
ATOM 622 C C . GLU A 1 82 ? -4.337 10.899 28.116 1.00 95.12 82 GLU A C 1
ATOM 624 O O . GLU A 1 82 ? -4.106 9.699 28.284 1.00 95.12 82 GLU A O 1
ATOM 629 N N . GLY A 1 83 ? -5.499 11.447 28.487 1.00 96.06 83 GLY A N 1
ATOM 630 C CA . GLY A 1 83 ? -6.575 10.668 29.105 1.00 96.06 83 GLY A CA 1
ATOM 631 C C . GLY A 1 83 ? -7.149 9.597 28.172 1.00 96.06 83 GLY A C 1
ATOM 632 O O . GLY A 1 83 ? -7.442 8.486 28.614 1.00 96.06 83 GLY A O 1
ATOM 633 N N . THR A 1 84 ? -7.267 9.907 26.876 1.00 96.12 84 THR A N 1
ATOM 634 C CA . THR A 1 84 ? -7.724 8.968 25.838 1.00 96.12 84 THR A CA 1
ATOM 635 C C . THR A 1 84 ? -6.730 7.818 25.690 1.00 96.12 84 THR A C 1
ATOM 637 O O . THR A 1 84 ? -7.120 6.657 25.809 1.00 96.12 84 THR A O 1
ATOM 640 N N . VAL A 1 85 ? -5.440 8.130 25.516 1.00 95.38 85 VAL A N 1
ATOM 641 C CA . VAL A 1 85 ? -4.354 7.140 25.417 1.00 95.38 85 VAL A CA 1
ATOM 642 C C . VAL A 1 85 ? -4.329 6.254 26.656 1.00 95.38 85 VAL A C 1
ATOM 644 O O . VAL A 1 85 ? -4.361 5.035 26.527 1.00 95.38 85 VAL A O 1
ATOM 647 N N . THR A 1 86 ? -4.348 6.847 27.852 1.00 96.81 86 THR A N 1
ATOM 648 C CA . THR A 1 86 ? -4.277 6.112 29.123 1.00 96.81 86 THR A CA 1
ATOM 649 C C . THR A 1 86 ? -5.394 5.074 29.242 1.00 96.81 86 THR A C 1
ATOM 651 O O . THR A 1 86 ? -5.128 3.914 29.560 1.00 96.81 86 THR A O 1
ATOM 654 N N . LYS A 1 87 ? -6.645 5.452 28.942 1.00 97.12 87 LYS A N 1
ATOM 655 C CA . LYS A 1 87 ? -7.788 4.526 29.012 1.00 97.12 87 LYS A CA 1
ATOM 656 C C . LYS A 1 87 ? -7.697 3.402 27.978 1.00 97.12 87 LYS A C 1
ATOM 658 O O . LYS A 1 87 ? -8.030 2.259 28.298 1.00 97.12 87 LYS A O 1
ATOM 663 N N . LEU A 1 88 ? -7.263 3.714 26.755 1.00 96.50 88 LEU A N 1
ATOM 664 C CA . LEU A 1 88 ? -7.149 2.732 25.675 1.00 96.50 88 LEU A CA 1
ATOM 665 C C . LEU A 1 88 ? -5.989 1.762 25.898 1.00 96.50 88 LEU A C 1
ATOM 667 O O . LEU A 1 88 ? -6.174 0.561 25.732 1.00 96.50 88 LEU A O 1
ATOM 671 N N . VAL A 1 89 ? -4.834 2.258 26.345 1.00 96.31 89 VAL A N 1
ATOM 672 C CA . VAL A 1 89 ? -3.675 1.438 26.722 1.00 96.31 89 VAL A CA 1
ATOM 673 C C . VAL A 1 89 ? -4.037 0.489 27.865 1.00 96.31 89 VAL A C 1
ATOM 675 O O . VAL A 1 89 ? -3.776 -0.708 27.767 1.00 96.31 89 VAL A O 1
ATOM 678 N N . ALA A 1 90 ? -4.728 0.979 28.900 1.00 97.12 90 ALA A N 1
ATOM 679 C CA . ALA A 1 90 ? -5.188 0.144 30.012 1.00 97.12 90 ALA A CA 1
ATOM 680 C C . ALA A 1 90 ? -6.173 -0.967 29.588 1.00 97.12 90 ALA A C 1
ATOM 682 O O . ALA A 1 90 ? -6.336 -1.951 30.304 1.00 97.12 90 ALA A O 1
ATOM 683 N N . ASN A 1 91 ? -6.826 -0.824 28.430 1.00 97.31 91 ASN A N 1
ATOM 684 C CA . ASN A 1 91 ? -7.790 -1.785 27.886 1.00 97.31 91 ASN A CA 1
ATOM 685 C C . ASN A 1 91 ? -7.317 -2.440 26.581 1.00 97.31 91 ASN A C 1
ATOM 687 O O . ASN A 1 91 ? -8.124 -3.020 25.855 1.00 97.31 91 ASN A O 1
ATOM 691 N N . PHE A 1 92 ? -6.027 -2.365 26.261 1.00 96.81 92 PHE A N 1
ATOM 692 C CA . PHE A 1 92 ? -5.516 -2.780 24.959 1.00 96.81 92 PHE A CA 1
ATOM 693 C C . PHE A 1 92 ? -5.804 -4.259 24.648 1.00 96.81 92 PHE A C 1
ATOM 695 O O . PHE A 1 92 ? -6.404 -4.569 23.617 1.00 96.81 92 PHE A O 1
ATOM 702 N N . ASP A 1 93 ? -5.486 -5.171 25.569 1.00 96.94 93 ASP A N 1
ATOM 703 C CA . ASP A 1 93 ? -5.713 -6.613 25.381 1.00 96.94 93 ASP A CA 1
ATOM 704 C C . ASP A 1 93 ? -7.201 -6.966 25.246 1.00 96.94 93 ASP A C 1
ATOM 706 O O . ASP A 1 93 ? -7.587 -7.794 24.416 1.00 96.94 93 ASP A O 1
ATOM 710 N N . ASN A 1 94 ? -8.048 -6.289 26.025 1.00 96.12 94 ASN A N 1
ATOM 711 C CA . ASN A 1 94 ? -9.505 -6.386 25.959 1.00 96.12 94 ASN A CA 1
ATOM 712 C C . ASN A 1 94 ? -10.012 -6.014 24.554 1.00 96.12 94 ASN A C 1
ATOM 714 O O . ASN A 1 94 ? -10.755 -6.775 23.928 1.00 96.12 94 ASN A O 1
ATOM 718 N N . ILE A 1 95 ? -9.542 -4.883 24.018 1.00 96.50 95 ILE A N 1
ATOM 719 C CA . ILE A 1 95 ? -9.885 -4.409 22.672 1.00 96.50 95 ILE A CA 1
ATOM 720 C C . ILE A 1 95 ? -9.447 -5.431 21.611 1.00 96.50 95 ILE A C 1
ATOM 722 O O . ILE A 1 95 ? -10.250 -5.796 20.747 1.00 96.50 95 ILE A O 1
ATOM 726 N N . LEU A 1 96 ? -8.217 -5.955 21.686 1.00 96.88 96 LEU A N 1
ATOM 727 C CA . LEU A 1 96 ? -7.728 -6.964 20.736 1.00 96.88 96 LEU A CA 1
ATOM 728 C C . LEU A 1 96 ? -8.541 -8.268 20.796 1.00 96.88 96 LEU A C 1
ATOM 730 O O . LEU A 1 96 ? -8.857 -8.858 19.757 1.00 96.88 96 LEU A O 1
ATOM 734 N N . ALA A 1 97 ? -8.918 -8.723 21.991 1.00 95.19 97 ALA A N 1
ATOM 735 C CA . ALA A 1 97 ? -9.722 -9.930 22.156 1.00 95.19 97 ALA A CA 1
ATOM 736 C C . ALA A 1 97 ? -11.113 -9.784 21.507 1.00 95.19 97 ALA A C 1
ATOM 738 O O . ALA A 1 97 ? -11.568 -10.682 20.790 1.00 95.19 97 ALA A O 1
ATOM 739 N N . TRP A 1 98 ? -11.747 -8.620 21.656 1.00 94.69 98 TRP A N 1
ATOM 740 C CA . TRP A 1 98 ? -13.016 -8.309 20.996 1.00 94.69 98 TRP A CA 1
ATOM 741 C C . TRP A 1 98 ? -12.889 -8.134 19.482 1.00 94.69 98 TRP A C 1
ATOM 743 O O . TRP A 1 98 ? -13.732 -8.636 18.738 1.00 94.69 98 TRP A O 1
ATOM 753 N N . MET A 1 99 ? -11.803 -7.536 18.987 1.00 95.81 99 MET A N 1
ATOM 754 C CA . MET A 1 99 ? -11.494 -7.516 17.552 1.00 95.81 99 MET A CA 1
ATOM 755 C C . MET A 1 99 ? -11.352 -8.931 16.971 1.00 95.81 99 MET A C 1
ATOM 757 O O . MET A 1 99 ? -11.833 -9.222 15.873 1.00 95.81 99 MET A O 1
ATOM 761 N N . LYS A 1 100 ? -10.723 -9.853 17.708 1.00 94.06 100 LYS A N 1
ATOM 762 C CA . LYS A 1 100 ? -10.583 -11.261 17.298 1.00 94.06 100 LYS A CA 1
ATOM 763 C C . LYS A 1 100 ? -11.931 -11.956 17.188 1.00 94.06 100 LYS A C 1
ATOM 765 O O . LYS A 1 100 ? -12.167 -12.679 16.213 1.00 94.06 100 LYS A O 1
ATOM 770 N N . PHE A 1 101 ? -12.806 -11.705 18.157 1.00 91.62 101 PHE A N 1
ATOM 771 C CA . PHE A 1 101 ? -14.187 -12.162 18.137 1.00 91.62 101 PHE A CA 1
ATOM 772 C C . PHE A 1 101 ? -14.961 -11.579 16.941 1.00 91.62 101 PHE A C 1
ATOM 774 O O . PHE A 1 101 ? -15.535 -12.345 16.162 1.00 91.62 101 PHE A O 1
ATOM 781 N N . ALA A 1 102 ? -14.880 -10.264 16.709 1.00 91.31 102 ALA A N 1
ATOM 782 C CA . ALA A 1 102 ? -15.495 -9.602 15.558 1.00 91.31 102 ALA A CA 1
ATOM 783 C C . ALA A 1 102 ? -15.036 -10.236 14.232 1.00 91.31 102 ALA A C 1
ATOM 785 O O . ALA A 1 102 ? -15.855 -10.624 13.402 1.00 91.31 102 ALA A O 1
ATOM 786 N N . MET A 1 103 ? -13.736 -10.490 14.060 1.00 91.19 103 MET A N 1
ATOM 787 C CA . MET A 1 103 ? -13.211 -11.155 12.859 1.00 91.19 103 MET A CA 1
ATOM 788 C C . MET A 1 103 ? -13.716 -12.591 12.667 1.00 91.19 103 MET A C 1
ATOM 790 O O . MET A 1 103 ? -13.808 -13.075 11.535 1.00 91.19 103 MET A O 1
ATOM 794 N N . ALA A 1 104 ? -13.977 -13.328 13.750 1.00 89.44 104 ALA A N 1
ATOM 795 C CA . ALA A 1 104 ? -14.590 -14.653 13.656 1.00 89.44 104 ALA A CA 1
ATOM 796 C C . ALA A 1 104 ? -16.039 -14.547 13.155 1.00 89.44 104 ALA A C 1
ATOM 798 O O . ALA A 1 104 ? -16.438 -15.312 12.278 1.00 89.44 104 ALA A O 1
ATOM 799 N N . ARG A 1 105 ? -16.781 -13.539 13.626 1.00 86.31 105 ARG A N 1
ATOM 800 C CA . ARG A 1 105 ? -18.147 -13.228 13.180 1.00 86.31 105 ARG A CA 1
ATOM 801 C C . ARG A 1 105 ? -18.224 -12.790 11.724 1.00 86.31 105 ARG A C 1
ATOM 803 O O . ARG A 1 105 ? -19.087 -13.273 10.997 1.00 86.31 105 ARG A O 1
ATOM 810 N N . LEU A 1 106 ? -17.293 -11.956 11.263 1.00 87.69 106 LEU A N 1
ATOM 811 C CA . LEU A 1 106 ? -17.263 -11.539 9.858 1.00 87.69 106 LEU A CA 1
ATOM 812 C C . LEU A 1 106 ? -17.161 -12.733 8.901 1.00 87.69 106 LEU A C 1
ATOM 814 O O . LEU A 1 106 ? -17.736 -12.702 7.819 1.00 87.69 106 LEU A O 1
ATOM 818 N N . SER A 1 107 ? -16.492 -13.816 9.311 1.00 84.06 107 SER A N 1
ATOM 819 C CA . SER A 1 107 ? -16.279 -15.010 8.474 1.00 84.06 107 SER A CA 1
ATOM 820 C C . SER A 1 107 ? -17.575 -15.769 8.135 1.00 84.06 107 SER A C 1
ATOM 822 O O . SER A 1 107 ? -17.582 -16.599 7.222 1.00 84.06 107 SER A O 1
ATOM 824 N N . VAL A 1 108 ? -18.663 -15.505 8.868 1.00 84.00 108 VAL A N 1
ATOM 825 C CA . VAL A 1 108 ? -19.997 -16.073 8.614 1.00 84.00 108 VAL A CA 1
ATOM 826 C C . VAL A 1 108 ? -20.996 -15.050 8.071 1.00 84.00 108 VAL A C 1
ATOM 828 O O . VAL A 1 108 ? -22.094 -15.447 7.695 1.00 84.00 108 VAL A O 1
ATOM 831 N N . SER A 1 109 ? -20.634 -13.764 8.004 1.00 82.12 109 SER A N 1
ATOM 832 C CA . SER A 1 109 ? -21.520 -12.719 7.487 1.00 82.12 109 SER A CA 1
ATOM 833 C C . SER A 1 109 ? -21.590 -12.743 5.959 1.00 82.12 109 SER A C 1
ATOM 835 O O . SER A 1 109 ? -20.587 -12.958 5.272 1.00 82.12 109 SER A O 1
ATOM 837 N N . THR A 1 110 ? -22.786 -12.498 5.429 1.00 79.75 110 THR A N 1
ATOM 838 C CA . THR A 1 110 ? -23.050 -12.308 3.996 1.00 79.75 110 THR A CA 1
ATOM 839 C C . THR A 1 110 ? -23.193 -10.833 3.613 1.00 79.75 110 THR A C 1
ATOM 841 O O . THR A 1 110 ? -23.184 -10.510 2.428 1.00 79.75 110 THR A O 1
ATOM 844 N N . GLU A 1 111 ? -23.298 -9.928 4.590 1.00 82.88 111 GLU A N 1
ATOM 845 C CA . GLU A 1 111 ? -23.526 -8.498 4.370 1.00 82.88 111 GLU A CA 1
ATOM 846 C C . GLU A 1 111 ? -22.211 -7.768 4.080 1.00 82.88 111 GLU A C 1
ATOM 848 O O . GLU A 1 111 ? -21.390 -7.512 4.963 1.00 82.88 111 GLU A O 1
ATOM 853 N N . SER A 1 112 ? -21.994 -7.425 2.809 1.00 81.62 112 SER A N 1
ATOM 854 C CA . SER A 1 112 ? -20.732 -6.844 2.340 1.00 81.62 112 SER A CA 1
ATOM 855 C C . SER A 1 112 ? -20.414 -5.488 2.975 1.00 81.62 112 SER A C 1
ATOM 857 O O . SER A 1 112 ? -19.246 -5.222 3.261 1.00 81.62 112 SER A O 1
ATOM 859 N N . GLN A 1 113 ? -21.425 -4.650 3.214 1.00 84.06 113 GLN A N 1
ATOM 860 C CA . GLN A 1 113 ? -21.253 -3.337 3.833 1.00 84.06 113 GLN A CA 1
ATOM 861 C C . GLN A 1 113 ? -20.824 -3.458 5.299 1.00 84.06 113 GLN A C 1
ATOM 863 O O . GLN A 1 113 ? -19.790 -2.905 5.666 1.00 84.06 113 GLN A O 1
ATOM 868 N N . PHE A 1 114 ? -21.529 -4.268 6.092 1.00 84.56 114 PHE A N 1
ATOM 869 C CA . PHE A 1 114 ? -21.186 -4.526 7.493 1.00 84.56 114 PHE A CA 1
ATOM 870 C C . PHE A 1 114 ? -19.749 -5.047 7.654 1.00 84.56 114 PHE A C 1
ATOM 872 O O . PHE A 1 114 ? -18.993 -4.592 8.516 1.00 84.56 114 PHE A O 1
ATOM 879 N N . VAL A 1 115 ? -19.331 -5.968 6.775 1.00 87.25 115 VAL A N 1
ATOM 880 C CA . VAL A 1 115 ? -17.948 -6.465 6.738 1.00 87.25 115 VAL A CA 1
ATOM 881 C C . VAL A 1 115 ? -16.958 -5.331 6.472 1.00 87.25 115 VAL A C 1
ATOM 883 O O . VAL A 1 115 ? -15.953 -5.226 7.175 1.00 87.25 115 VAL A O 1
ATOM 886 N N . ARG A 1 116 ? -17.221 -4.485 5.468 1.00 86.44 116 ARG A N 1
ATOM 887 C CA . ARG A 1 116 ? -16.333 -3.367 5.110 1.00 86.44 116 ARG A CA 1
ATOM 888 C C . ARG A 1 116 ? -16.190 -2.367 6.252 1.00 86.44 116 ARG A C 1
ATOM 890 O O . ARG A 1 116 ? -15.063 -1.997 6.568 1.00 86.44 116 ARG A O 1
ATOM 897 N N . GLU A 1 117 ? -17.296 -1.970 6.869 1.00 86.56 117 GLU A N 1
ATOM 898 C CA . GLU A 1 117 ? -17.301 -1.011 7.976 1.00 86.56 117 GLU A CA 1
ATOM 899 C C . GLU A 1 117 ? -16.589 -1.576 9.206 1.00 86.56 117 GLU A C 1
ATOM 901 O O . GLU A 1 117 ? -15.741 -0.904 9.782 1.00 86.56 117 GLU A O 1
ATOM 906 N N . THR A 1 118 ? -16.828 -2.844 9.555 1.00 89.19 118 THR A N 1
ATOM 907 C CA . THR A 1 118 ? -16.146 -3.478 10.695 1.00 89.19 118 THR A CA 1
ATOM 908 C C . THR A 1 118 ? -14.637 -3.563 10.470 1.00 89.19 118 THR A C 1
ATOM 910 O O . THR A 1 118 ? -13.856 -3.213 11.356 1.00 89.19 118 THR A O 1
ATOM 913 N N . LEU A 1 119 ? -14.202 -3.999 9.279 1.00 91.38 119 LEU A N 1
ATOM 914 C CA . LEU A 1 119 ? -12.779 -4.041 8.928 1.00 91.38 119 LEU A CA 1
ATOM 915 C C . LEU A 1 119 ? -12.150 -2.647 8.955 1.00 91.38 119 LEU A C 1
ATOM 917 O O . LEU A 1 1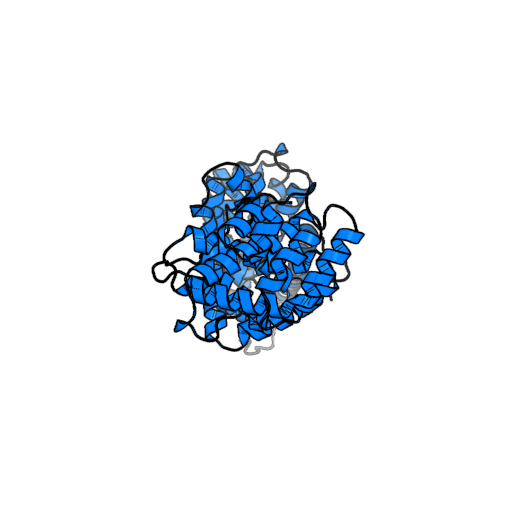19 ? -11.006 -2.507 9.388 1.00 91.38 119 LEU A O 1
ATOM 921 N N . TRP A 1 120 ? -12.889 -1.631 8.504 1.00 90.62 120 TRP A N 1
ATOM 922 C CA . TRP A 1 120 ? -12.452 -0.244 8.559 1.00 90.62 120 TRP A CA 1
ATOM 923 C C . TRP A 1 120 ? -12.295 0.231 10.002 1.00 90.62 120 TRP A C 1
ATOM 925 O O . TRP A 1 120 ? -11.200 0.652 10.353 1.00 90.62 120 TRP A O 1
ATOM 935 N N . SER A 1 121 ? -13.304 0.076 10.866 1.00 91.38 121 SER A N 1
ATOM 936 C CA . SER A 1 121 ? -13.221 0.482 12.276 1.00 91.38 121 SER A CA 1
ATOM 937 C C . SER A 1 121 ? -12.065 -0.214 12.989 1.00 91.38 121 SER A C 1
ATOM 939 O O . SER A 1 121 ? -11.279 0.438 13.669 1.00 91.38 121 SER A O 1
ATOM 941 N N . MET A 1 122 ? -11.895 -1.523 12.776 1.00 94.31 122 MET A N 1
ATOM 942 C CA . MET A 1 122 ? -10.768 -2.273 13.331 1.00 94.31 122 MET A CA 1
ATOM 943 C C . MET A 1 122 ? -9.419 -1.707 12.885 1.00 94.31 122 MET A C 1
ATOM 945 O O . MET A 1 122 ? -8.554 -1.435 13.714 1.00 94.31 122 MET A O 1
ATOM 949 N N . ALA A 1 123 ? -9.235 -1.522 11.578 1.00 93.94 123 ALA A N 1
ATOM 950 C CA . ALA A 1 123 ? -7.989 -1.009 11.032 1.00 93.94 123 ALA A CA 1
ATOM 951 C C . ALA A 1 123 ? -7.725 0.446 11.448 1.00 93.94 123 ALA A C 1
ATOM 953 O O . ALA A 1 123 ? -6.575 0.787 11.703 1.00 93.94 123 ALA A O 1
ATOM 954 N N . THR A 1 124 ? -8.767 1.273 11.571 1.00 93.31 124 THR A N 1
ATOM 955 C CA . THR A 1 124 ? -8.680 2.647 12.079 1.00 93.31 124 THR A CA 1
ATOM 956 C C . THR A 1 124 ? -8.234 2.662 13.532 1.00 93.31 124 THR A C 1
ATOM 958 O O . THR A 1 124 ? -7.307 3.395 13.850 1.00 93.31 124 THR A O 1
ATOM 961 N N . VAL A 1 125 ? -8.812 1.829 14.404 1.00 95.62 125 VAL A N 1
ATOM 962 C CA . VAL A 1 125 ? -8.370 1.743 15.806 1.00 95.62 125 VAL A CA 1
ATOM 963 C C . VAL A 1 125 ? -6.896 1.346 15.886 1.00 95.62 125 VAL A C 1
ATOM 965 O O . VAL A 1 125 ? -6.124 2.033 16.546 1.00 95.62 125 VAL A O 1
ATOM 968 N N . LEU A 1 126 ? -6.484 0.285 15.181 1.00 96.50 126 LEU A N 1
ATOM 969 C CA . LEU A 1 126 ? -5.084 -0.160 15.187 1.00 96.50 126 LEU A CA 1
ATOM 970 C C . LEU A 1 126 ? -4.148 0.932 14.646 1.00 96.50 126 LEU A C 1
ATOM 972 O O . LEU A 1 126 ? -3.158 1.254 15.289 1.00 96.50 126 LEU A O 1
ATOM 976 N N . TYR A 1 127 ? -4.481 1.538 13.504 1.00 95.00 127 TYR A N 1
ATOM 977 C CA . TYR A 1 127 ? -3.674 2.595 12.894 1.00 95.00 127 TYR A CA 1
ATOM 978 C C . TYR A 1 127 ? -3.559 3.834 13.784 1.00 95.00 127 TYR A C 1
ATOM 980 O O . TYR A 1 127 ? -2.460 4.337 13.990 1.00 95.00 127 TYR A O 1
ATOM 988 N N . GLN A 1 128 ? -4.668 4.323 14.339 1.00 94.06 128 GLN A N 1
ATOM 989 C CA . GLN A 1 128 ? -4.646 5.520 15.178 1.00 94.06 128 GLN A CA 1
ATOM 990 C C . GLN A 1 128 ? -3.873 5.285 16.481 1.00 94.06 128 GLN A C 1
ATOM 992 O O . GLN A 1 128 ? -3.156 6.178 16.920 1.00 94.06 128 GLN A O 1
ATOM 997 N N . LEU A 1 129 ? -3.924 4.076 17.054 1.00 94.69 129 LEU A N 1
ATOM 998 C CA . LEU A 1 129 ? -3.078 3.711 18.195 1.00 94.69 129 LEU A CA 1
ATOM 999 C C . LEU A 1 129 ? -1.576 3.745 17.862 1.00 94.69 129 LEU A C 1
ATOM 1001 O O . LEU A 1 129 ? -0.787 4.056 18.751 1.00 94.69 129 LEU A O 1
ATOM 1005 N N . CYS A 1 130 ? -1.168 3.496 16.609 1.00 94.38 130 CYS A N 1
ATOM 1006 C CA . CYS A 1 130 ? 0.224 3.723 16.190 1.00 94.38 130 CYS A CA 1
ATOM 1007 C C . CYS A 1 130 ? 0.597 5.207 16.174 1.00 94.38 130 CYS A C 1
ATOM 1009 O O . CYS A 1 130 ? 1.735 5.564 16.448 1.00 94.38 130 CYS A O 1
ATOM 1011 N N . MET A 1 131 ? -0.335 6.059 15.743 1.00 92.44 131 MET A N 1
ATOM 1012 C CA . MET A 1 131 ? -0.027 7.443 15.373 1.00 92.44 131 MET A CA 1
ATOM 1013 C C . MET A 1 131 ? -0.192 8.434 16.530 1.00 92.44 131 MET A C 1
ATOM 1015 O O . MET A 1 131 ? 0.340 9.538 16.461 1.00 92.44 131 MET A O 1
ATOM 1019 N N . ILE A 1 132 ? -0.953 8.068 17.562 1.00 91.75 132 ILE A N 1
ATOM 1020 C CA . ILE A 1 132 ? -1.368 8.969 18.643 1.00 91.75 132 ILE A CA 1
ATOM 1021 C C . ILE A 1 132 ? -0.278 9.251 19.685 1.00 91.75 132 ILE A C 1
ATOM 1023 O O . ILE A 1 132 ? -0.146 10.395 20.117 1.00 91.75 132 ILE A O 1
ATOM 1027 N N . ASP A 1 133 ? 0.443 8.225 20.138 1.00 93.69 133 ASP A N 1
ATOM 1028 C CA . ASP A 1 133 ? 1.401 8.299 21.244 1.00 93.69 133 ASP A CA 1
ATOM 1029 C C . ASP A 1 133 ? 2.404 7.140 21.177 1.00 93.69 133 ASP A C 1
ATOM 1031 O O . ASP A 1 133 ? 2.078 6.041 20.719 1.00 93.69 133 ASP A O 1
ATOM 1035 N N . PHE A 1 134 ? 3.623 7.368 21.671 1.00 93.88 134 PHE A N 1
ATOM 1036 C CA . PHE A 1 134 ? 4.683 6.359 21.628 1.00 93.88 134 PHE A CA 1
ATOM 1037 C C . PHE A 1 134 ? 4.335 5.117 22.463 1.00 93.88 134 PHE A C 1
ATOM 1039 O O . PHE A 1 134 ? 4.591 4.009 22.013 1.00 93.88 134 PHE A O 1
ATOM 1046 N N . ARG A 1 135 ? 3.657 5.256 23.616 1.00 94.38 135 ARG A N 1
ATOM 1047 C CA . ARG A 1 135 ? 3.316 4.100 24.470 1.00 94.38 135 ARG A CA 1
ATOM 1048 C C . ARG A 1 135 ? 2.351 3.144 23.777 1.00 94.38 135 ARG A C 1
ATOM 1050 O O . ARG A 1 135 ? 2.512 1.929 23.860 1.00 94.38 135 ARG A O 1
ATOM 1057 N N . SER A 1 136 ? 1.326 3.680 23.110 1.00 93.94 136 SER A N 1
ATOM 1058 C CA . SER A 1 136 ? 0.378 2.859 22.351 1.00 93.94 136 SER A CA 1
ATOM 1059 C C . SER A 1 136 ? 1.007 2.294 21.080 1.00 93.94 136 SER A C 1
ATOM 1061 O O . SER A 1 136 ? 0.685 1.166 20.706 1.00 93.94 136 SER A O 1
ATOM 1063 N N . SER A 1 137 ? 1.925 3.039 20.454 1.00 95.56 137 SER A N 1
ATOM 1064 C CA . SER A 1 137 ? 2.722 2.547 19.332 1.00 95.56 137 SER A CA 1
ATOM 1065 C C . SER A 1 137 ? 3.572 1.344 19.739 1.00 95.56 137 SER A C 1
ATOM 1067 O O . SER A 1 137 ? 3.431 0.289 19.126 1.00 95.56 137 SER A O 1
ATOM 1069 N N . ASP A 1 138 ? 4.369 1.455 20.805 1.00 95.44 138 ASP A N 1
ATOM 1070 C CA . ASP A 1 138 ? 5.254 0.389 21.295 1.00 95.44 138 ASP A CA 1
ATOM 1071 C C . ASP A 1 138 ? 4.458 -0.887 21.618 1.00 95.44 138 ASP A C 1
ATOM 1073 O O . ASP A 1 138 ? 4.791 -1.982 21.158 1.00 95.44 138 ASP A O 1
ATOM 1077 N N . LEU A 1 139 ? 3.324 -0.746 22.319 1.00 95.50 139 LEU A N 1
ATOM 1078 C CA . LEU A 1 139 ? 2.424 -1.868 22.610 1.00 95.50 139 LEU A CA 1
ATOM 1079 C C . LEU A 1 139 ? 1.897 -2.550 21.343 1.00 95.50 139 LEU A C 1
ATOM 1081 O O . LEU A 1 139 ? 1.809 -3.778 21.285 1.00 95.50 139 LEU A O 1
ATOM 1085 N N . LEU A 1 140 ? 1.531 -1.776 20.320 1.00 96.12 140 LEU A N 1
ATOM 1086 C CA . LEU A 1 140 ? 0.997 -2.327 19.080 1.00 96.12 140 LEU A CA 1
ATOM 1087 C C . LEU A 1 140 ? 2.085 -2.961 18.198 1.00 96.12 140 LEU A C 1
ATOM 1089 O O . LEU A 1 140 ? 1.834 -4.011 17.599 1.00 96.12 140 LEU A O 1
ATOM 1093 N N . MET A 1 141 ? 3.270 -2.348 18.117 1.00 96.19 141 MET A N 1
ATOM 1094 C CA . MET A 1 141 ? 4.404 -2.840 17.325 1.00 96.19 141 MET A CA 1
ATOM 1095 C C . MET A 1 141 ? 4.991 -4.131 17.907 1.00 96.19 141 MET A C 1
ATOM 1097 O O . MET A 1 141 ? 5.308 -5.053 17.150 1.00 96.19 141 MET A O 1
ATOM 1101 N N . GLY A 1 142 ? 5.040 -4.252 19.237 1.00 94.94 142 GLY A N 1
ATOM 1102 C CA . GLY A 1 142 ? 5.459 -5.473 19.931 1.00 94.94 142 GLY A CA 1
ATOM 1103 C C . GLY A 1 142 ? 4.384 -6.572 20.001 1.00 94.94 142 GLY A C 1
ATOM 1104 O O . GLY A 1 142 ? 4.681 -7.733 20.299 1.00 94.94 142 GLY A O 1
ATOM 1105 N N . SER A 1 143 ? 3.112 -6.262 19.714 1.00 97.69 143 SER A N 1
ATOM 1106 C CA . SER A 1 143 ? 2.008 -7.218 19.879 1.00 97.69 143 SER A CA 1
ATOM 1107 C C . SER A 1 143 ? 1.832 -8.160 18.683 1.00 97.69 143 SER A C 1
ATOM 1109 O O . SER A 1 143 ? 1.253 -7.826 17.643 1.00 97.69 143 SER A O 1
ATOM 1111 N N . ARG A 1 144 ? 2.210 -9.430 18.877 1.00 97.50 144 ARG A N 1
ATOM 1112 C CA . ARG A 1 144 ? 1.941 -10.514 17.911 1.00 97.50 144 ARG A CA 1
ATOM 1113 C C . ARG A 1 144 ? 0.449 -10.697 17.616 1.00 97.50 144 ARG A C 1
ATOM 1115 O O . ARG A 1 144 ? 0.095 -11.073 16.498 1.00 97.50 144 ARG A O 1
ATOM 1122 N N . GLU A 1 145 ? -0.434 -10.483 18.594 1.00 97.56 145 GLU A N 1
ATOM 1123 C CA . GLU A 1 145 ? -1.881 -10.614 18.371 1.00 97.56 145 GLU A CA 1
ATOM 1124 C C . GLU A 1 145 ? -2.426 -9.461 17.516 1.00 97.56 145 GLU A C 1
ATOM 1126 O O . GLU A 1 145 ? -3.239 -9.721 16.626 1.00 97.56 145 GLU A O 1
ATOM 1131 N N . ALA A 1 146 ? -1.928 -8.230 17.691 1.00 97.75 146 ALA A N 1
ATOM 1132 C CA . ALA A 1 146 ? -2.282 -7.103 16.826 1.00 97.75 146 ALA A CA 1
ATOM 1133 C C . ALA A 1 146 ? -1.879 -7.368 15.365 1.00 97.75 146 ALA A C 1
ATOM 1135 O O . ALA A 1 146 ? -2.705 -7.239 14.460 1.00 97.75 146 ALA A O 1
ATOM 1136 N N . VAL A 1 147 ? -0.660 -7.870 15.132 1.00 97.38 147 VAL A N 1
ATOM 1137 C CA . VAL A 1 147 ? -0.200 -8.262 13.788 1.00 97.38 147 VAL A CA 1
ATOM 1138 C C . VAL A 1 147 ? -1.058 -9.388 13.199 1.00 97.38 147 VAL A C 1
ATOM 1140 O O . VAL A 1 147 ? -1.422 -9.337 12.023 1.00 97.38 147 VAL A O 1
ATOM 1143 N N . LYS A 1 148 ? -1.439 -10.407 13.985 1.00 97.25 148 LYS A N 1
ATOM 1144 C CA . LYS A 1 148 ? -2.350 -11.472 13.514 1.00 97.25 148 LYS A CA 1
ATOM 1145 C C . LYS A 1 148 ? -3.717 -10.918 13.113 1.00 97.25 148 LYS A C 1
ATOM 1147 O O . LYS A 1 148 ? -4.267 -11.357 12.101 1.00 97.25 148 LYS A O 1
ATOM 1152 N N . LEU A 1 149 ? -4.267 -9.982 13.887 1.00 96.94 149 LEU A N 1
ATOM 1153 C CA . LEU A 1 149 ? -5.533 -9.316 13.574 1.00 96.94 149 LEU A CA 1
ATOM 1154 C C . LEU A 1 149 ? -5.427 -8.501 12.292 1.00 96.94 149 LEU A C 1
ATOM 1156 O O . LEU A 1 149 ? -6.256 -8.677 11.396 1.00 96.94 149 LEU A O 1
ATOM 1160 N N . PHE A 1 150 ? -4.371 -7.697 12.167 1.00 96.69 150 PHE A N 1
ATOM 1161 C CA . PHE A 1 150 ? -4.069 -6.956 10.951 1.00 96.69 150 PHE A CA 1
ATOM 1162 C C . PHE A 1 150 ? -3.973 -7.888 9.738 1.00 96.69 150 PHE A C 1
ATOM 1164 O O . PHE A 1 150 ? -4.669 -7.671 8.752 1.00 96.69 150 PHE A O 1
ATOM 1171 N N . LEU A 1 151 ? -3.188 -8.967 9.802 1.00 96.19 151 LEU A N 1
ATOM 1172 C CA . LEU A 1 151 ? -3.044 -9.911 8.689 1.00 96.19 151 LEU A CA 1
ATOM 1173 C C . LEU A 1 151 ? -4.361 -10.605 8.337 1.00 96.19 151 LEU A C 1
ATOM 1175 O O . LEU A 1 151 ? -4.647 -10.834 7.158 1.00 96.19 151 LEU A O 1
ATOM 1179 N N . LYS A 1 152 ? -5.189 -10.926 9.336 1.00 95.69 152 LYS A N 1
ATOM 1180 C CA . LYS A 1 152 ? -6.517 -11.499 9.103 1.00 95.69 152 LYS A CA 1
ATOM 1181 C C . LYS A 1 152 ? -7.430 -10.495 8.395 1.00 95.69 152 LYS A C 1
ATOM 1183 O O . LYS A 1 152 ? -8.138 -10.896 7.481 1.00 95.69 152 LYS A O 1
ATOM 1188 N N . ALA A 1 153 ? -7.383 -9.215 8.765 1.00 95.12 153 ALA A N 1
ATOM 1189 C CA . ALA A 1 153 ? -8.115 -8.147 8.084 1.00 95.12 153 ALA A CA 1
ATOM 1190 C C . ALA A 1 153 ? -7.569 -7.887 6.666 1.00 95.12 153 ALA A C 1
ATOM 1192 O O . ALA A 1 153 ? -8.332 -7.789 5.707 1.00 95.12 153 ALA A O 1
ATOM 1193 N N . TRP A 1 154 ? -6.243 -7.872 6.506 1.00 95.19 154 TRP A N 1
ATOM 1194 C CA . TRP A 1 154 ? -5.540 -7.690 5.234 1.00 95.19 154 TRP A CA 1
ATOM 1195 C C . TRP A 1 154 ? -5.934 -8.740 4.196 1.00 95.19 154 TRP A C 1
ATOM 1197 O O . TRP A 1 154 ? -6.146 -8.409 3.027 1.00 95.19 154 TRP A O 1
ATOM 1207 N N . THR A 1 155 ? -6.042 -9.994 4.642 1.00 95.12 155 THR A N 1
ATOM 1208 C CA . THR A 1 155 ? -6.332 -11.171 3.812 1.00 95.12 155 THR A CA 1
ATOM 1209 C C . THR A 1 155 ? -7.812 -11.556 3.785 1.00 95.12 155 THR A C 1
ATOM 1211 O O . THR A 1 155 ? -8.155 -12.564 3.164 1.00 95.12 155 THR A O 1
ATOM 1214 N N . PHE A 1 156 ? -8.691 -10.777 4.428 1.00 94.75 156 PHE A N 1
ATOM 1215 C CA . PHE A 1 156 ? -10.095 -11.139 4.599 1.00 94.75 156 PHE A CA 1
ATOM 1216 C C . PHE A 1 156 ? -10.832 -11.238 3.255 1.00 94.75 156 PHE A C 1
ATOM 1218 O O . PHE A 1 156 ? -10.799 -10.313 2.440 1.00 94.75 156 PHE A O 1
ATOM 1225 N N . ARG A 1 157 ? -11.523 -12.363 3.042 1.00 90.25 157 ARG A N 1
ATOM 1226 C CA . ARG A 1 157 ? -12.349 -12.677 1.864 1.00 90.25 157 ARG A CA 1
ATOM 1227 C C . ARG A 1 157 ? -13.679 -13.241 2.352 1.00 90.25 157 ARG A C 1
ATOM 1229 O O . ARG A 1 157 ? -13.688 -14.013 3.311 1.00 90.25 157 ARG A O 1
ATOM 1236 N N . SER A 1 158 ? -14.786 -12.895 1.699 1.00 76.56 158 SER A N 1
ATOM 1237 C CA . SER A 1 158 ? -16.034 -13.633 1.915 1.00 76.56 158 SER A CA 1
ATOM 1238 C C . SER A 1 158 ? -15.947 -14.973 1.200 1.00 76.56 158 SER A C 1
ATOM 1240 O O . SER A 1 158 ? -15.134 -15.156 0.293 1.00 76.56 158 SER A O 1
ATOM 1242 N N . LYS A 1 159 ? -16.809 -15.917 1.584 1.00 73.06 159 LYS A N 1
ATOM 1243 C CA . LYS A 1 159 ? -16.844 -17.256 0.978 1.00 73.06 159 LYS A CA 1
ATOM 1244 C C . LYS A 1 159 ? -17.062 -17.228 -0.542 1.00 73.06 159 LYS A C 1
ATOM 1246 O O . LYS A 1 159 ? -16.630 -18.150 -1.220 1.00 73.06 159 LYS A O 1
ATOM 1251 N N . SER A 1 160 ? -17.711 -16.186 -1.062 1.00 68.75 160 SER A N 1
ATOM 1252 C CA . SER A 1 160 ? -18.005 -16.004 -2.487 1.00 68.75 160 SER A CA 1
ATOM 1253 C C . SER A 1 160 ? -17.060 -15.034 -3.205 1.00 68.75 160 SER A C 1
ATOM 1255 O O . SER A 1 160 ? -17.099 -14.956 -4.432 1.00 68.75 160 SER A O 1
ATOM 1257 N N . ALA A 1 161 ? -16.215 -14.284 -2.488 1.00 74.44 161 ALA A N 1
ATOM 1258 C CA . ALA A 1 161 ? -15.372 -13.268 -3.107 1.00 74.44 161 ALA A CA 1
ATOM 1259 C C . ALA A 1 161 ? -14.039 -13.839 -3.603 1.00 74.44 161 ALA A C 1
ATOM 1261 O O . ALA A 1 161 ? -13.218 -14.349 -2.839 1.00 74.44 161 ALA A O 1
ATOM 1262 N N . VAL A 1 162 ? -13.778 -13.633 -4.896 1.00 80.50 162 VAL A N 1
ATOM 1263 C CA . VAL A 1 162 ? -12.461 -13.870 -5.507 1.00 80.50 162 VAL A CA 1
ATOM 1264 C C . VAL A 1 162 ? -11.418 -12.888 -4.964 1.00 80.50 162 VAL A C 1
ATOM 1266 O O . VAL A 1 162 ? -10.243 -13.230 -4.870 1.00 80.50 162 VAL A O 1
ATOM 1269 N N . ASN A 1 163 ? -11.841 -11.690 -4.552 1.00 85.50 163 ASN A N 1
ATOM 1270 C CA . ASN A 1 163 ? -10.966 -10.613 -4.093 1.00 85.50 163 ASN A CA 1
ATOM 1271 C C . ASN A 1 163 ? -11.038 -10.410 -2.575 1.00 85.50 163 ASN A C 1
ATOM 1273 O O . ASN A 1 163 ? -12.037 -10.727 -1.933 1.00 85.50 163 ASN A O 1
ATOM 1277 N N . VAL A 1 164 ? -9.965 -9.860 -1.999 1.00 90.94 164 VAL A N 1
ATOM 1278 C CA . VAL A 1 164 ? -9.975 -9.408 -0.597 1.00 90.94 164 VAL A CA 1
ATOM 1279 C C . VAL A 1 164 ? -10.903 -8.210 -0.428 1.00 90.94 164 VAL A C 1
ATOM 1281 O O . VAL A 1 164 ? -11.105 -7.444 -1.368 1.00 90.94 164 VAL A O 1
ATOM 1284 N N . TYR A 1 165 ? -11.445 -8.000 0.766 1.00 87.88 165 TYR A N 1
ATOM 1285 C CA . TYR A 1 165 ? -12.229 -6.794 1.018 1.00 87.88 165 TYR A CA 1
ATOM 1286 C C . TYR A 1 165 ? -11.352 -5.537 0.966 1.00 87.88 165 TYR A C 1
ATOM 1288 O O . TYR A 1 165 ? -10.288 -5.451 1.593 1.00 87.88 165 TYR A O 1
ATOM 1296 N N . SER A 1 166 ? -11.829 -4.551 0.206 1.00 82.31 166 SER A N 1
ATOM 1297 C CA . SER A 1 166 ? -11.237 -3.221 0.132 1.00 82.31 166 SER A CA 1
ATOM 1298 C C . SER A 1 166 ? -11.968 -2.275 1.083 1.00 82.31 166 SER A C 1
ATOM 1300 O O . SER A 1 166 ? -13.200 -2.187 1.079 1.00 82.31 166 SER A O 1
ATOM 1302 N N . THR A 1 167 ? -11.192 -1.556 1.891 1.00 77.25 167 THR A N 1
ATOM 1303 C CA . THR A 1 167 ? -11.675 -0.422 2.691 1.00 77.25 167 THR A CA 1
ATOM 1304 C C . THR A 1 167 ? -11.570 0.896 1.922 1.00 77.25 167 THR A C 1
ATOM 1306 O O . THR A 1 167 ? -11.882 1.939 2.483 1.00 77.25 167 THR A O 1
ATOM 1309 N N . LEU A 1 168 ? -11.098 0.867 0.669 1.00 73.81 168 LEU A N 1
ATOM 1310 C CA . LEU A 1 168 ? -11.033 2.049 -0.186 1.00 73.81 168 LEU A CA 1
ATOM 1311 C C . LEU A 1 168 ? -12.444 2.610 -0.415 1.00 73.81 168 LEU A C 1
ATOM 1313 O O . LEU A 1 168 ? -13.407 1.837 -0.518 1.00 73.81 168 LEU A O 1
ATOM 1317 N N . GLY A 1 169 ? -12.553 3.939 -0.476 1.00 64.88 169 GLY A N 1
ATOM 1318 C CA . GLY A 1 169 ? -13.822 4.645 -0.678 1.00 64.88 169 GLY A CA 1
ATOM 1319 C C . GLY A 1 169 ? -14.726 4.730 0.560 1.00 64.88 169 GLY A C 1
ATOM 1320 O O . GLY A 1 169 ? -15.906 5.035 0.425 1.00 64.88 169 GLY A O 1
ATOM 1321 N N . LEU A 1 170 ? -14.220 4.439 1.766 1.00 69.50 170 LEU A N 1
ATOM 1322 C CA . LEU A 1 170 ? -14.940 4.695 3.022 1.00 69.50 170 LEU A CA 1
ATOM 1323 C C . LEU A 1 170 ? -14.486 6.023 3.637 1.00 69.50 170 LEU A C 1
ATOM 1325 O O . LEU A 1 170 ? -13.298 6.160 3.913 1.00 69.50 170 LEU A O 1
ATOM 1329 N N . ALA A 1 171 ? -15.443 6.943 3.853 1.00 59.16 171 ALA A N 1
ATOM 1330 C CA . ALA A 1 171 ? -15.445 8.225 4.596 1.00 59.16 171 ALA A CA 1
ATOM 1331 C C . ALA A 1 171 ? -14.321 9.260 4.343 1.00 59.16 171 ALA A C 1
ATOM 1333 O O . ALA A 1 171 ? -14.551 10.456 4.499 1.00 59.16 171 ALA A O 1
ATOM 1334 N N . ARG A 1 172 ? -13.119 8.830 3.958 1.00 62.41 172 ARG A N 1
ATOM 1335 C CA . ARG A 1 172 ? -11.919 9.633 3.671 1.00 62.41 172 ARG A CA 1
ATOM 1336 C C . ARG A 1 172 ? -11.050 9.019 2.584 1.00 62.41 172 ARG A C 1
ATOM 1338 O O . ARG A 1 172 ? -9.877 9.357 2.481 1.00 62.41 172 ARG A O 1
ATOM 1345 N N . GLY A 1 173 ? -11.601 8.053 1.848 1.00 60.53 173 GLY A N 1
ATOM 1346 C CA . GLY A 1 173 ? -10.992 7.602 0.613 1.00 60.53 173 GLY A CA 1
ATOM 1347 C C . GLY A 1 173 ? -9.815 6.645 0.708 1.00 60.53 173 GLY A C 1
ATOM 1348 O O . GLY A 1 173 ? -9.699 5.714 -0.082 1.00 60.53 173 GLY A O 1
ATOM 1349 N N . GLU A 1 174 ? -8.958 6.808 1.703 1.00 76.00 174 GLU A N 1
ATOM 1350 C CA . GLU A 1 174 ? -7.720 6.055 1.822 1.00 76.00 174 GLU A CA 1
ATOM 1351 C C . GLU A 1 174 ? -7.946 4.605 2.284 1.00 76.00 174 GLU A C 1
ATOM 1353 O O . GLU A 1 174 ? -8.781 4.292 3.138 1.00 76.00 174 GLU A O 1
ATOM 1358 N N . CYS A 1 175 ? -7.119 3.680 1.787 1.00 86.56 175 CYS A N 1
ATOM 1359 C CA . CYS A 1 175 ? -7.112 2.315 2.300 1.00 86.56 175 CYS A CA 1
ATOM 1360 C C . CYS A 1 175 ? -6.326 2.240 3.621 1.00 86.56 175 CYS A C 1
ATOM 1362 O O . CYS A 1 175 ? -5.114 2.016 3.623 1.00 86.56 175 CYS A O 1
ATOM 1364 N N . ILE A 1 176 ? -7.031 2.375 4.748 1.00 89.50 176 ILE A N 1
ATOM 1365 C CA . ILE A 1 176 ? -6.461 2.331 6.108 1.00 89.50 176 ILE A CA 1
ATOM 1366 C C . ILE A 1 176 ? -5.607 1.079 6.384 1.00 89.50 176 ILE A C 1
ATOM 1368 O O . ILE A 1 176 ? -4.566 1.160 7.029 1.00 89.50 176 ILE A O 1
ATOM 1372 N N . LEU A 1 177 ? -5.972 -0.072 5.809 1.00 92.69 177 LEU A N 1
ATOM 1373 C CA . LEU A 1 177 ? -5.178 -1.300 5.904 1.00 92.69 177 LEU A CA 1
ATOM 1374 C C . LEU A 1 177 ? -3.800 -1.157 5.240 1.00 92.69 177 LEU A C 1
ATOM 1376 O O . LEU A 1 177 ? -2.820 -1.707 5.733 1.00 92.69 177 LEU A O 1
ATOM 1380 N N . THR A 1 178 ? -3.711 -0.414 4.134 1.00 91.56 178 THR A N 1
ATOM 1381 C CA . THR A 1 178 ? -2.440 -0.142 3.439 1.00 91.56 178 THR A CA 1
ATOM 1382 C C . THR A 1 178 ? -1.578 0.825 4.241 1.00 91.56 178 THR A C 1
ATOM 1384 O O . THR A 1 178 ? -0.369 0.629 4.333 1.00 91.56 178 THR A O 1
ATOM 1387 N N . LYS A 1 179 ? -2.192 1.819 4.895 1.00 90.94 179 LYS A N 1
ATOM 1388 C CA . LYS A 1 179 ? -1.482 2.691 5.841 1.00 90.94 179 LYS A CA 1
ATOM 1389 C C . LYS A 1 179 ? -0.906 1.901 7.010 1.00 90.94 179 LYS A C 1
ATOM 1391 O O . LYS A 1 179 ? 0.272 2.048 7.310 1.00 90.94 179 LYS A O 1
ATOM 1396 N N . LEU A 1 180 ? -1.704 1.024 7.614 1.00 93.44 180 LEU A N 1
ATOM 1397 C CA . LEU A 1 180 ? -1.253 0.179 8.716 1.00 93.44 180 LEU A CA 1
ATOM 1398 C C . LEU A 1 180 ? -0.117 -0.765 8.290 1.00 93.44 180 LEU A C 1
ATOM 1400 O O . LEU A 1 180 ? 0.860 -0.900 9.022 1.00 93.44 180 LEU A O 1
ATOM 1404 N N . LEU A 1 181 ? -0.184 -1.348 7.083 1.00 94.88 181 LEU A N 1
ATOM 1405 C CA . LEU A 1 181 ? 0.942 -2.104 6.522 1.00 94.88 181 LEU A CA 1
ATOM 1406 C C . LEU A 1 181 ? 2.204 -1.240 6.450 1.00 94.88 181 LEU A C 1
ATOM 1408 O O . LEU A 1 181 ? 3.272 -1.680 6.855 1.00 94.88 181 LEU A O 1
ATOM 1412 N N . HIS A 1 182 ? 2.095 -0.025 5.914 1.00 91.81 182 HIS A N 1
ATOM 1413 C CA . HIS A 1 182 ? 3.234 0.877 5.806 1.00 91.81 182 HIS A CA 1
ATOM 1414 C C . HIS A 1 182 ? 3.845 1.208 7.170 1.00 91.81 182 HIS A C 1
ATOM 1416 O O . HIS A 1 182 ? 5.063 1.165 7.288 1.00 91.81 182 HIS A O 1
ATOM 1422 N N . VAL A 1 183 ? 3.027 1.464 8.195 1.00 92.25 183 VAL A N 1
ATOM 1423 C CA . VAL A 1 183 ? 3.520 1.715 9.559 1.00 92.25 183 VAL A CA 1
ATOM 1424 C C . VAL A 1 183 ? 4.349 0.532 10.066 1.00 92.25 183 VAL A C 1
ATOM 1426 O O . VAL A 1 183 ? 5.503 0.729 10.436 1.00 92.25 183 VAL A O 1
ATOM 1429 N N . TYR A 1 184 ? 3.824 -0.697 9.990 1.00 94.12 184 TYR A N 1
ATOM 1430 C CA . TYR A 1 184 ? 4.569 -1.889 10.416 1.00 94.12 184 TYR A CA 1
ATOM 1431 C C . TYR A 1 184 ? 5.882 -2.083 9.652 1.00 94.12 184 TYR A C 1
ATOM 1433 O O . TYR A 1 184 ? 6.848 -2.571 10.217 1.00 94.12 184 TYR A O 1
ATOM 1441 N N . LEU A 1 185 ? 5.929 -1.741 8.364 1.00 93.06 185 LEU A N 1
ATOM 1442 C CA . LEU A 1 185 ? 7.132 -1.931 7.547 1.00 93.06 185 LEU A CA 1
ATOM 1443 C C . LEU A 1 185 ? 8.171 -0.816 7.706 1.00 93.06 185 LEU A C 1
ATOM 1445 O O . LEU A 1 185 ? 9.327 -1.011 7.324 1.00 93.06 185 LEU A O 1
ATOM 1449 N N . SER A 1 186 ? 7.754 0.343 8.210 1.00 88.56 186 SER A N 1
ATOM 1450 C CA . SER A 1 186 ? 8.613 1.505 8.436 1.00 88.56 186 SER A CA 1
ATOM 1451 C C . SER A 1 186 ? 9.183 1.547 9.857 1.00 88.56 186 SER A C 1
ATOM 1453 O O . SER A 1 186 ? 10.223 2.169 10.061 1.00 88.56 186 SER A O 1
ATOM 1455 N N . ASP A 1 187 ? 8.546 0.874 10.819 1.00 92.31 187 ASP A N 1
ATOM 1456 C CA . ASP A 1 187 ? 9.058 0.712 12.180 1.00 92.31 187 ASP A CA 1
ATOM 1457 C C . ASP A 1 187 ? 9.916 -0.558 12.334 1.00 92.31 187 ASP A C 1
ATOM 1459 O O . ASP A 1 187 ? 9.587 -1.617 11.800 1.00 92.31 187 ASP A O 1
ATOM 1463 N N . LYS A 1 188 ? 11.027 -0.476 13.077 1.00 92.12 188 LYS A N 1
ATOM 1464 C CA . LYS A 1 188 ? 11.970 -1.601 13.218 1.00 92.12 188 LYS A CA 1
ATOM 1465 C C . LYS A 1 188 ? 11.385 -2.750 14.044 1.00 92.12 188 LYS A C 1
ATOM 1467 O O . LYS A 1 188 ? 11.581 -3.912 13.681 1.00 92.12 188 LYS A O 1
ATOM 1472 N N . GLU A 1 189 ? 10.718 -2.440 15.152 1.00 94.56 189 GLU A N 1
ATOM 1473 C CA . GLU A 1 189 ? 10.107 -3.444 16.026 1.00 94.56 189 GLU A CA 1
ATOM 1474 C C . GLU A 1 189 ? 8.859 -4.033 15.365 1.00 94.56 189 GLU A C 1
ATOM 1476 O O . GLU A 1 189 ? 8.728 -5.254 15.253 1.00 94.56 189 GLU A O 1
ATOM 1481 N N . GLY A 1 190 ? 8.014 -3.168 14.806 1.00 94.62 190 GLY A N 1
ATOM 1482 C CA . GLY A 1 190 ? 6.848 -3.534 14.018 1.00 94.62 190 GLY A CA 1
ATOM 1483 C C . GLY A 1 190 ? 7.203 -4.455 12.856 1.00 94.62 190 GLY A C 1
ATOM 1484 O O . GLY A 1 190 ? 6.525 -5.465 12.653 1.00 94.62 190 GLY A O 1
ATOM 1485 N N . LEU A 1 191 ? 8.300 -4.181 12.142 1.00 94.38 191 LEU A N 1
ATOM 1486 C CA . LEU A 1 191 ? 8.776 -5.029 11.053 1.00 94.38 191 LEU A CA 1
ATOM 1487 C C . LEU A 1 191 ? 9.214 -6.396 11.576 1.00 94.38 191 LEU A C 1
ATOM 1489 O O . LEU A 1 191 ? 8.854 -7.412 10.982 1.00 94.38 191 LEU A O 1
ATOM 1493 N N . ALA A 1 192 ? 9.961 -6.446 12.681 1.00 95.00 192 ALA A N 1
ATOM 1494 C CA . ALA A 1 192 ? 10.402 -7.706 13.272 1.00 95.00 192 ALA A CA 1
ATOM 1495 C C . ALA A 1 192 ? 9.204 -8.586 13.668 1.00 95.00 192 ALA A C 1
ATOM 1497 O O . ALA A 1 192 ? 9.123 -9.740 13.236 1.00 95.00 192 ALA A O 1
ATOM 1498 N N . THR A 1 193 ? 8.232 -8.026 14.393 1.00 96.75 193 THR A N 1
ATOM 1499 C CA . THR A 1 193 ? 7.000 -8.725 14.791 1.00 96.75 193 THR A CA 1
ATOM 1500 C C . THR A 1 193 ? 6.171 -9.135 13.572 1.00 96.75 193 THR A C 1
ATOM 1502 O O . THR A 1 193 ? 5.682 -10.266 13.491 1.00 96.75 193 THR A O 1
ATOM 1505 N N . PHE A 1 194 ? 6.038 -8.250 12.579 1.00 96.50 194 PHE A N 1
ATOM 1506 C CA . PHE A 1 194 ? 5.344 -8.533 11.325 1.00 96.50 194 PHE A CA 1
ATOM 1507 C C . PHE A 1 194 ? 5.956 -9.729 10.591 1.00 96.50 194 PHE A C 1
ATOM 1509 O O . PHE A 1 194 ? 5.243 -10.675 10.236 1.00 96.50 194 PHE A O 1
ATOM 1516 N N . LEU A 1 195 ? 7.276 -9.716 10.390 1.00 95.31 195 LEU A N 1
ATOM 1517 C CA . LEU A 1 195 ? 7.994 -10.787 9.708 1.00 95.31 195 LEU A CA 1
ATOM 1518 C C . LEU A 1 195 ? 7.889 -12.100 10.471 1.00 95.31 195 LEU A C 1
ATOM 1520 O O . LEU A 1 195 ? 7.635 -13.131 9.851 1.00 95.31 195 LEU A O 1
ATOM 1524 N N . GLU A 1 196 ? 8.006 -12.068 11.796 1.00 95.88 196 GLU A N 1
ATOM 1525 C CA . GLU A 1 196 ? 7.840 -13.254 12.628 1.00 95.88 196 GLU A CA 1
ATOM 1526 C C . GLU A 1 196 ? 6.470 -13.914 12.395 1.00 95.88 196 GLU A C 1
ATOM 1528 O O . GLU A 1 196 ? 6.379 -15.116 12.134 1.00 95.88 196 GLU A O 1
ATOM 1533 N N . VAL A 1 197 ? 5.387 -13.130 12.402 1.00 96.62 197 VAL A N 1
ATOM 1534 C CA . VAL A 1 197 ? 4.028 -13.667 12.244 1.00 96.62 197 VAL A CA 1
ATOM 1535 C C . VAL A 1 197 ? 3.746 -14.126 10.809 1.00 96.62 197 VAL A C 1
ATOM 1537 O O . VAL A 1 197 ? 3.102 -15.172 10.632 1.00 96.62 197 VAL A O 1
ATOM 1540 N N . VAL A 1 198 ? 4.196 -13.376 9.793 1.00 95.69 198 VAL A N 1
ATOM 1541 C CA . VAL A 1 198 ? 3.998 -13.706 8.366 1.00 95.69 198 VAL A CA 1
ATOM 1542 C C . VAL A 1 198 ? 4.804 -14.935 7.959 1.00 95.69 198 VAL A C 1
ATOM 1544 O O . VAL A 1 198 ? 4.287 -15.789 7.233 1.00 95.69 198 VAL A O 1
ATOM 1547 N N . LEU A 1 199 ? 6.049 -15.040 8.428 1.00 94.31 199 LEU A N 1
ATOM 1548 C CA . LEU A 1 199 ? 6.971 -16.118 8.070 1.00 94.31 199 LEU A CA 1
ATOM 1549 C C . LEU A 1 199 ? 6.839 -17.351 8.971 1.00 94.31 199 LEU A C 1
ATOM 1551 O O . LEU A 1 199 ? 7.416 -18.384 8.642 1.00 94.31 199 LEU A O 1
ATOM 1555 N N . ALA A 1 200 ? 6.033 -17.290 10.040 1.00 93.88 200 ALA A N 1
ATOM 1556 C CA . ALA A 1 200 ? 5.792 -18.416 10.947 1.00 93.88 200 ALA A CA 1
ATOM 1557 C C . ALA A 1 200 ? 5.402 -19.723 10.230 1.00 93.88 200 ALA A C 1
ATOM 1559 O O . ALA A 1 200 ? 5.715 -20.801 10.726 1.00 93.88 200 ALA A O 1
ATOM 1560 N N . PHE A 1 201 ? 4.713 -19.653 9.079 1.00 90.94 201 PHE A N 1
ATOM 1561 C CA . PHE A 1 201 ? 4.554 -20.806 8.188 1.00 90.94 201 PHE A CA 1
ATOM 1562 C C . PHE A 1 201 ? 4.250 -20.413 6.728 1.00 90.94 201 PHE A C 1
ATOM 1564 O O . PHE A 1 201 ? 3.624 -19.376 6.485 1.00 90.94 201 PHE A O 1
ATOM 1571 N N . PRO A 1 202 ? 4.585 -21.271 5.738 1.00 91.38 202 PRO A N 1
ATOM 1572 C CA . PRO A 1 202 ? 4.479 -20.942 4.309 1.00 91.38 202 PRO A CA 1
ATOM 1573 C C . PRO A 1 202 ? 3.081 -20.515 3.833 1.00 91.38 202 PRO A C 1
ATOM 1575 O O . PRO A 1 202 ? 2.942 -19.653 2.965 1.00 91.38 202 PRO A O 1
ATOM 1578 N N . GLY A 1 203 ? 2.025 -21.091 4.415 1.00 94.25 203 GLY A N 1
ATOM 1579 C CA . GLY A 1 203 ? 0.638 -20.746 4.091 1.00 94.25 203 GLY A CA 1
ATOM 1580 C C . GLY A 1 203 ? 0.284 -19.278 4.364 1.00 94.25 203 GLY A C 1
ATOM 1581 O O . GLY A 1 203 ? -0.386 -18.660 3.538 1.00 94.25 203 GLY A O 1
ATOM 1582 N N . ARG A 1 204 ? 0.767 -18.687 5.469 1.00 93.06 204 ARG A N 1
ATOM 1583 C CA . ARG A 1 204 ? 0.532 -17.264 5.792 1.00 93.06 204 ARG A CA 1
ATOM 1584 C C . ARG A 1 204 ? 1.221 -16.342 4.804 1.00 93.06 204 ARG A C 1
ATOM 1586 O O . ARG A 1 204 ? 0.583 -15.417 4.310 1.00 93.06 204 ARG A O 1
ATOM 1593 N N . LEU A 1 205 ? 2.478 -16.630 4.477 1.00 93.69 205 LEU A N 1
ATOM 1594 C CA . LEU A 1 205 ? 3.222 -15.898 3.460 1.00 93.69 205 LEU A CA 1
ATOM 1595 C C . LEU A 1 205 ? 2.465 -15.880 2.123 1.00 93.69 205 LEU A C 1
ATOM 1597 O O . LEU A 1 205 ? 2.250 -14.816 1.547 1.00 93.69 205 LEU A O 1
ATOM 1601 N N . LYS A 1 206 ? 1.992 -17.045 1.658 1.00 94.44 206 LYS A N 1
ATOM 1602 C CA . LYS A 1 206 ? 1.214 -17.143 0.414 1.00 94.44 206 LYS A CA 1
ATOM 1603 C C . LYS A 1 206 ? -0.088 -16.339 0.485 1.00 94.44 206 LYS A C 1
ATOM 1605 O O . LYS A 1 206 ? -0.410 -15.633 -0.467 1.00 94.44 206 LYS A O 1
ATOM 1610 N N . LEU A 1 207 ? -0.824 -16.410 1.598 1.00 94.50 207 LEU A N 1
ATOM 1611 C CA . LEU A 1 207 ? -2.050 -15.626 1.798 1.00 94.50 207 LEU A CA 1
ATOM 1612 C C . LEU A 1 207 ? -1.779 -14.118 1.786 1.00 94.50 207 LEU A C 1
ATOM 1614 O O . LEU A 1 207 ? -2.512 -13.378 1.128 1.00 94.50 207 LEU A O 1
ATOM 1618 N N . PHE A 1 208 ? -0.718 -13.674 2.463 1.00 95.50 208 PHE A N 1
ATOM 1619 C CA . PHE A 1 208 ? -0.288 -12.280 2.473 1.00 95.50 208 PHE A CA 1
ATOM 1620 C C . PHE A 1 208 ? 0.057 -11.793 1.060 1.00 95.50 208 PHE A C 1
ATOM 1622 O O . PHE A 1 208 ? -0.527 -10.815 0.596 1.00 95.50 208 PHE A O 1
ATOM 1629 N N . CYS A 1 209 ? 0.929 -12.507 0.343 1.00 94.88 209 CYS A N 1
ATOM 1630 C CA . CYS A 1 209 ? 1.316 -12.148 -1.021 1.00 94.88 209 CYS A CA 1
ATOM 1631 C C . CYS A 1 209 ? 0.116 -12.157 -1.978 1.00 94.88 209 CYS A C 1
ATOM 1633 O O . CYS A 1 209 ? -0.044 -11.228 -2.760 1.00 94.88 209 CYS A O 1
ATOM 1635 N N . ASN A 1 210 ? -0.784 -13.139 -1.882 1.00 94.75 210 ASN A N 1
ATOM 1636 C CA . ASN A 1 210 ? -2.006 -13.160 -2.691 1.00 94.75 210 ASN A CA 1
ATOM 1637 C C . ASN A 1 210 ? -2.928 -11.970 -2.391 1.00 94.75 210 ASN A C 1
ATOM 1639 O O . ASN A 1 210 ? -3.581 -11.457 -3.295 1.00 94.75 210 ASN A O 1
ATOM 1643 N N . ALA A 1 211 ? -3.005 -11.530 -1.134 1.00 94.75 211 ALA A N 1
ATOM 1644 C CA . ALA A 1 211 ? -3.757 -10.334 -0.769 1.00 94.75 211 ALA A CA 1
ATOM 1645 C C . ALA A 1 211 ? -3.103 -9.053 -1.307 1.00 94.75 211 ALA A C 1
ATOM 1647 O O . ALA A 1 211 ? -3.825 -8.178 -1.773 1.00 94.75 211 ALA A O 1
ATOM 1648 N N . VAL A 1 212 ? -1.767 -8.966 -1.313 1.00 94.06 212 VAL A N 1
ATOM 1649 C CA . VAL A 1 212 ? -1.032 -7.874 -1.978 1.00 94.06 212 VAL A CA 1
ATOM 1650 C C . VAL A 1 212 ? -1.400 -7.810 -3.460 1.00 94.06 212 VAL A C 1
ATOM 1652 O O . VAL A 1 212 ? -1.777 -6.746 -3.934 1.00 94.06 212 VAL A O 1
ATOM 1655 N N . ILE A 1 213 ? -1.369 -8.944 -4.169 1.00 94.06 213 ILE A N 1
ATOM 1656 C CA . ILE A 1 213 ? -1.759 -9.004 -5.585 1.00 94.06 213 ILE A CA 1
ATOM 1657 C C . ILE A 1 213 ? -3.190 -8.507 -5.792 1.00 94.06 213 ILE A C 1
ATOM 1659 O O . ILE A 1 213 ? -3.401 -7.587 -6.574 1.00 94.06 213 ILE A O 1
ATOM 1663 N N . CYS A 1 214 ? -4.157 -9.036 -5.034 1.00 92.62 214 CYS A N 1
ATOM 1664 C CA . CYS A 1 214 ? -5.543 -8.578 -5.139 1.00 92.62 214 CYS A CA 1
ATOM 1665 C C . CYS A 1 214 ? -5.679 -7.065 -4.905 1.00 92.62 214 CYS A C 1
ATOM 1667 O O . CYS A 1 214 ? -6.508 -6.428 -5.542 1.00 92.62 214 CYS A O 1
ATOM 1669 N N . ARG A 1 215 ? -4.879 -6.481 -4.004 1.00 91.81 215 ARG A N 1
ATOM 1670 C CA . ARG A 1 215 ? -4.886 -5.035 -3.734 1.00 91.81 215 ARG A CA 1
ATOM 1671 C C . ARG A 1 215 ? -4.207 -4.207 -4.823 1.00 91.81 215 ARG A C 1
ATOM 1673 O O . ARG A 1 215 ? -4.569 -3.050 -4.961 1.00 91.81 215 ARG A O 1
ATOM 1680 N N . ILE A 1 216 ? -3.281 -4.770 -5.600 1.00 91.81 216 ILE A N 1
ATOM 1681 C CA . ILE A 1 216 ? -2.739 -4.128 -6.812 1.00 91.81 216 ILE A CA 1
ATOM 1682 C C . ILE A 1 216 ? -3.812 -4.080 -7.912 1.00 91.81 216 ILE A C 1
ATOM 1684 O O . ILE A 1 216 ? -3.911 -3.098 -8.638 1.00 91.81 216 ILE A O 1
ATOM 1688 N N . ASP A 1 217 ? -4.656 -5.108 -8.017 1.00 90.38 217 ASP A N 1
ATOM 1689 C CA . ASP A 1 217 ? -5.669 -5.185 -9.081 1.00 90.38 217 ASP A CA 1
ATOM 1690 C C . ASP A 1 217 ? -6.952 -4.384 -8.780 1.00 90.38 217 ASP A C 1
ATOM 1692 O O . ASP A 1 217 ? -7.762 -4.135 -9.672 1.00 90.38 217 ASP A O 1
ATOM 1696 N N . GLN A 1 218 ? -7.175 -4.004 -7.520 1.00 87.88 218 GLN A N 1
ATOM 1697 C CA . GLN A 1 218 ? -8.396 -3.330 -7.059 1.00 87.88 218 GLN A CA 1
ATOM 1698 C C . GLN A 1 218 ? -8.562 -1.869 -7.505 1.00 87.88 218 GLN A C 1
ATOM 1700 O O . GLN A 1 218 ? -9.656 -1.535 -7.963 1.00 87.88 218 GLN A O 1
ATOM 1705 N N . PRO A 1 219 ? -7.545 -0.993 -7.387 1.00 86.62 219 PRO A N 1
ATOM 1706 C CA . PRO A 1 219 ? -7.691 0.440 -7.619 1.00 86.62 219 PRO A CA 1
ATOM 1707 C C . PRO A 1 219 ? -8.334 0.800 -8.973 1.00 86.62 219 PRO A C 1
ATOM 1709 O O . PRO A 1 219 ? -9.263 1.608 -8.976 1.00 86.62 219 PRO A O 1
ATOM 1712 N N . PRO A 1 220 ? -7.972 0.165 -10.111 1.00 85.56 220 PRO A N 1
ATOM 1713 C CA . PRO A 1 220 ? -8.610 0.453 -11.396 1.00 85.56 220 PRO A CA 1
ATOM 1714 C C . PRO A 1 220 ? -10.120 0.185 -11.427 1.00 85.56 220 PRO A C 1
ATOM 1716 O O . PRO A 1 220 ? -10.846 0.857 -12.153 1.00 85.56 220 PRO A O 1
ATOM 1719 N N . ALA A 1 221 ? -10.622 -0.778 -10.652 1.00 84.88 221 ALA A N 1
ATOM 1720 C CA . ALA A 1 221 ? -12.048 -1.101 -10.609 1.00 84.88 221 ALA A CA 1
ATOM 1721 C C . ALA A 1 221 ? -12.865 -0.127 -9.740 1.00 84.88 221 ALA A C 1
ATOM 1723 O O . ALA A 1 221 ? -14.090 -0.159 -9.793 1.00 84.88 221 ALA A O 1
ATOM 1724 N N . GLN A 1 222 ? -12.205 0.717 -8.939 1.00 79.50 222 GLN A N 1
ATOM 1725 C CA . GLN A 1 222 ? -12.851 1.571 -7.936 1.00 79.50 222 GLN A CA 1
ATOM 1726 C C . GLN A 1 222 ? -12.929 3.053 -8.337 1.00 79.50 222 GLN A C 1
ATOM 1728 O O . GLN A 1 222 ? -13.456 3.849 -7.572 1.00 79.50 222 GLN A O 1
ATOM 1733 N N . VAL A 1 223 ? -12.433 3.433 -9.521 1.00 76.06 223 VAL A N 1
ATOM 1734 C CA . VAL A 1 223 ? -12.512 4.819 -10.017 1.00 76.06 223 VAL A CA 1
ATOM 1735 C C . VAL A 1 223 ? -13.952 5.135 -10.450 1.00 76.06 223 VAL A C 1
ATOM 1737 O O . VAL A 1 223 ? -14.360 4.690 -11.525 1.00 76.06 223 VAL A O 1
ATOM 1740 N N . GLY A 1 224 ? -14.709 5.880 -9.634 1.00 65.38 224 GLY A N 1
ATOM 1741 C CA . GLY A 1 224 ? -16.088 6.308 -9.915 1.00 65.38 224 GLY A CA 1
ATOM 1742 C C . GLY A 1 224 ? -16.293 7.831 -10.018 1.00 65.38 224 GLY A C 1
ATOM 1743 O O . GLY A 1 224 ? -17.207 8.267 -10.717 1.00 65.38 224 GLY A O 1
ATOM 1744 N N . GLY A 1 225 ? -15.436 8.647 -9.392 1.00 67.94 225 GLY A N 1
ATOM 1745 C CA . GLY A 1 225 ? -15.483 10.117 -9.407 1.00 67.94 225 GLY A CA 1
ATOM 1746 C C . GLY A 1 225 ? -14.177 10.794 -8.952 1.00 67.94 225 GLY A C 1
ATOM 1747 O O . GLY A 1 225 ? -13.202 10.127 -8.624 1.00 67.94 225 GLY A O 1
ATOM 1748 N N . TRP A 1 226 ? -14.136 12.136 -8.939 1.00 59.62 226 TRP A N 1
ATOM 1749 C CA . TRP A 1 226 ? -12.915 12.920 -8.652 1.00 59.62 226 TRP A CA 1
ATOM 1750 C C . TRP A 1 226 ? -12.332 12.711 -7.248 1.00 59.62 226 TRP A C 1
ATOM 1752 O O . TRP A 1 226 ? -11.113 12.654 -7.117 1.00 59.62 226 TRP A O 1
ATOM 1762 N N . ASN A 1 227 ? -13.165 12.572 -6.212 1.00 66.38 227 ASN A N 1
ATOM 1763 C CA . ASN A 1 227 ? -12.667 12.276 -4.862 1.00 66.38 227 ASN A CA 1
ATOM 1764 C C . ASN A 1 227 ? -11.943 10.921 -4.843 1.00 66.38 227 ASN A C 1
ATOM 1766 O O . ASN A 1 227 ? -10.8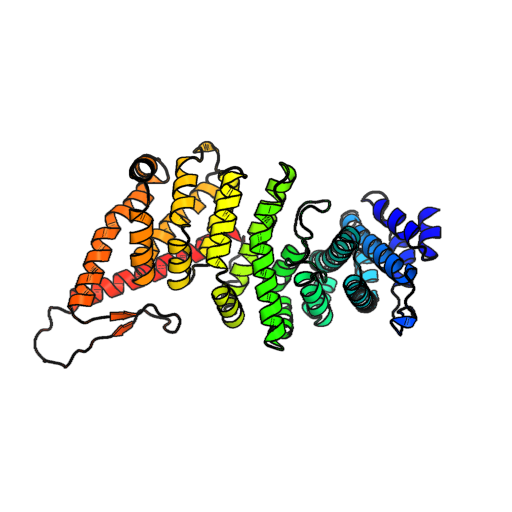29 10.828 -4.333 1.00 66.38 227 ASN A O 1
ATOM 1770 N N . ASP A 1 228 ? -12.484 9.930 -5.560 1.00 73.31 228 ASP A N 1
ATOM 1771 C CA . ASP A 1 228 ? -11.864 8.612 -5.679 1.00 73.31 228 ASP A CA 1
ATOM 1772 C C . ASP A 1 228 ? -10.466 8.682 -6.312 1.00 73.31 228 ASP A C 1
ATOM 1774 O O . ASP A 1 228 ? -9.625 7.848 -6.005 1.00 73.31 228 ASP A O 1
ATOM 1778 N N . ILE A 1 229 ? -10.174 9.669 -7.171 1.00 74.31 229 ILE A N 1
ATOM 1779 C CA . ILE A 1 229 ? -8.878 9.796 -7.864 1.00 74.31 229 ILE A CA 1
ATOM 1780 C C . ILE A 1 229 ? -7.726 10.015 -6.882 1.00 74.31 229 ILE A C 1
ATOM 1782 O O . ILE A 1 229 ? -6.702 9.328 -6.966 1.00 74.31 229 ILE A O 1
ATOM 1786 N N . VAL A 1 230 ? -7.876 10.980 -5.972 1.00 73.81 230 VAL A N 1
ATOM 1787 C CA . VAL A 1 230 ? -6.843 11.313 -4.978 1.00 73.81 230 VAL A CA 1
ATOM 1788 C C . VAL A 1 230 ? -6.618 10.114 -4.065 1.00 73.81 230 VAL A C 1
ATOM 1790 O O . VAL A 1 230 ? -5.487 9.680 -3.852 1.00 73.81 230 VAL A O 1
ATOM 1793 N N . ASP A 1 231 ? -7.713 9.515 -3.630 1.00 76.94 231 ASP A N 1
ATOM 1794 C CA . ASP A 1 231 ? -7.762 8.397 -2.703 1.00 76.94 231 ASP A CA 1
ATOM 1795 C C . ASP A 1 231 ? -7.113 7.126 -3.262 1.00 76.94 231 ASP A C 1
ATOM 1797 O O . ASP A 1 231 ? -6.271 6.487 -2.621 1.00 76.94 231 ASP A O 1
ATOM 1801 N N . ILE A 1 232 ? -7.460 6.790 -4.505 1.00 78.88 232 ILE A N 1
ATOM 1802 C CA . ILE A 1 232 ? -6.880 5.697 -5.288 1.00 78.88 232 ILE A CA 1
ATOM 1803 C C . ILE A 1 232 ? -5.389 5.941 -5.496 1.00 78.88 232 ILE A C 1
ATOM 1805 O O . ILE A 1 232 ? -4.589 5.030 -5.275 1.00 78.88 232 ILE A O 1
ATOM 1809 N N . SER A 1 233 ? -4.998 7.160 -5.875 1.00 76.62 233 SER A N 1
ATOM 1810 C CA . SER A 1 233 ? -3.593 7.522 -6.078 1.00 76.62 233 SER A CA 1
ATOM 1811 C C . SER A 1 233 ? -2.774 7.387 -4.792 1.00 76.62 233 SER A C 1
ATOM 1813 O O . SER A 1 233 ? -1.695 6.782 -4.797 1.00 76.62 233 SER A O 1
ATOM 1815 N N . MET A 1 234 ? -3.300 7.873 -3.664 1.00 78.06 234 MET A N 1
ATOM 1816 C CA . MET A 1 234 ? -2.665 7.750 -2.353 1.00 78.06 234 MET A CA 1
ATOM 1817 C C . MET A 1 234 ? -2.561 6.289 -1.917 1.00 78.06 234 MET A C 1
ATOM 1819 O O . MET A 1 234 ? -1.489 5.856 -1.496 1.00 78.06 234 MET A O 1
ATOM 1823 N N . ALA A 1 235 ? -3.624 5.495 -2.068 1.00 81.31 235 ALA A N 1
ATOM 1824 C CA . ALA A 1 235 ? -3.601 4.074 -1.734 1.00 81.31 235 ALA A CA 1
ATOM 1825 C C . ALA A 1 235 ? -2.581 3.296 -2.583 1.00 81.31 235 ALA A C 1
ATOM 1827 O O . ALA A 1 235 ? -1.800 2.517 -2.033 1.00 81.31 235 ALA A O 1
ATOM 1828 N N . CYS A 1 236 ? -2.530 3.549 -3.895 1.00 80.50 236 CYS A N 1
ATOM 1829 C CA . CYS A 1 236 ? -1.529 2.962 -4.789 1.00 80.50 236 CYS A CA 1
ATOM 1830 C C . CYS A 1 236 ? -0.113 3.368 -4.377 1.00 80.50 236 CYS A C 1
ATOM 1832 O O . CYS A 1 236 ? 0.773 2.525 -4.256 1.00 80.50 236 CYS A O 1
ATOM 1834 N N . SER A 1 237 ? 0.091 4.657 -4.110 1.00 81.69 237 SER A N 1
ATOM 1835 C CA . SER A 1 237 ? 1.378 5.202 -3.682 1.00 81.69 237 SER A CA 1
ATOM 1836 C C . SER A 1 237 ? 1.861 4.571 -2.379 1.00 81.69 237 SER A C 1
ATOM 1838 O O . SER A 1 237 ? 3.017 4.162 -2.289 1.00 81.69 237 SER A O 1
ATOM 1840 N N . MET A 1 238 ? 0.979 4.435 -1.389 1.00 84.81 238 MET A N 1
ATOM 1841 C CA . MET A 1 238 ? 1.292 3.794 -0.112 1.00 84.81 238 MET A CA 1
ATOM 1842 C C . MET A 1 238 ? 1.579 2.302 -0.277 1.00 84.81 238 MET A C 1
ATOM 1844 O O . MET A 1 238 ? 2.518 1.795 0.328 1.00 84.81 238 MET A O 1
ATOM 1848 N N . LEU A 1 239 ? 0.833 1.598 -1.133 1.00 84.94 239 LEU A N 1
ATOM 1849 C CA . LEU A 1 239 ? 1.087 0.186 -1.410 1.00 84.94 239 LEU A CA 1
ATOM 1850 C C . LEU A 1 239 ? 2.460 -0.016 -2.063 1.00 84.94 239 LEU A C 1
ATOM 1852 O O . LEU A 1 239 ? 3.231 -0.867 -1.622 1.00 84.94 239 LEU A O 1
ATOM 1856 N N . LEU A 1 240 ? 2.797 0.793 -3.072 1.00 83.19 240 LEU A N 1
ATOM 1857 C CA . LEU A 1 240 ? 4.111 0.763 -3.719 1.00 83.19 240 LEU A CA 1
ATOM 1858 C C . LEU A 1 240 ? 5.232 1.132 -2.736 1.00 83.19 240 LEU A C 1
ATOM 1860 O O . LEU A 1 240 ? 6.285 0.498 -2.741 1.00 83.19 240 LEU A O 1
ATOM 1864 N N . ALA A 1 241 ? 4.994 2.099 -1.846 1.00 82.12 241 ALA A N 1
ATOM 1865 C CA . ALA A 1 241 ? 5.916 2.441 -0.766 1.00 82.12 241 ALA A CA 1
ATOM 1866 C C . ALA A 1 241 ? 6.161 1.258 0.183 1.00 82.12 241 ALA A C 1
ATOM 1868 O O . ALA A 1 241 ? 7.309 0.935 0.474 1.00 82.12 241 ALA A O 1
ATOM 1869 N N . SER A 1 242 ? 5.105 0.570 0.624 1.00 86.00 242 SER A N 1
ATOM 1870 C CA . SER A 1 242 ? 5.209 -0.641 1.447 1.00 86.00 242 SER A CA 1
ATOM 1871 C C . SER A 1 242 ? 6.003 -1.748 0.749 1.00 86.00 242 SER A C 1
ATOM 1873 O O . SER A 1 242 ? 6.860 -2.383 1.362 1.00 86.00 242 SER A O 1
ATOM 1875 N N . LEU A 1 243 ? 5.762 -1.965 -0.546 1.00 81.44 243 LEU A N 1
ATOM 1876 C CA . LEU A 1 243 ? 6.538 -2.919 -1.340 1.00 81.44 243 LEU A CA 1
ATOM 1877 C C . LEU A 1 243 ? 8.016 -2.533 -1.403 1.00 81.44 243 LEU A C 1
ATOM 1879 O O . LEU A 1 243 ? 8.879 -3.401 -1.284 1.00 81.44 243 LEU A O 1
ATOM 1883 N N . HIS A 1 244 ? 8.312 -1.242 -1.535 1.00 80.44 244 HIS A N 1
ATOM 1884 C CA . HIS A 1 244 ? 9.684 -0.757 -1.530 1.00 80.44 244 HIS A CA 1
ATOM 1885 C C . HIS A 1 244 ? 10.352 -0.985 -0.174 1.00 80.44 244 HIS A C 1
ATOM 1887 O O . HIS A 1 244 ? 11.478 -1.473 -0.146 1.00 80.44 244 HIS A O 1
ATOM 1893 N N . CYS A 1 245 ? 9.662 -0.728 0.942 1.00 79.06 245 CYS A N 1
ATOM 1894 C CA . CYS A 1 245 ? 10.192 -1.029 2.273 1.00 79.06 245 CYS A CA 1
ATOM 1895 C C . CYS A 1 245 ? 10.576 -2.513 2.398 1.00 79.06 245 CYS A C 1
ATOM 1897 O O . CYS A 1 245 ? 11.673 -2.819 2.853 1.00 79.06 245 CYS A O 1
ATOM 1899 N N . LEU A 1 246 ? 9.736 -3.440 1.922 1.00 80.44 246 LEU A N 1
ATOM 1900 C CA . LEU A 1 246 ? 10.054 -4.878 1.930 1.00 80.44 246 LEU A CA 1
ATOM 1901 C C . LEU A 1 246 ? 11.314 -5.221 1.122 1.00 80.44 246 LEU A C 1
ATOM 1903 O O . LEU A 1 246 ? 12.107 -6.067 1.542 1.00 80.44 246 LEU A O 1
ATOM 1907 N N . HIS A 1 247 ? 11.48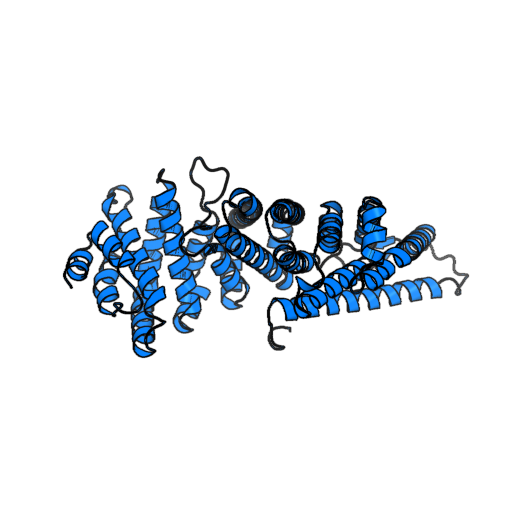9 -4.573 -0.032 1.00 76.19 247 HIS A N 1
ATOM 1908 C CA . HIS A 1 247 ? 12.683 -4.711 -0.868 1.00 76.19 247 HIS A CA 1
ATOM 1909 C C . HIS A 1 247 ? 13.928 -4.168 -0.179 1.00 76.19 247 HIS A C 1
ATOM 1911 O O . HIS A 1 247 ? 14.931 -4.871 -0.070 1.00 76.19 247 HIS A O 1
ATOM 1917 N N . TRP A 1 248 ? 13.842 -2.935 0.314 1.00 74.50 248 TRP A N 1
ATOM 1918 C CA . TRP A 1 248 ? 14.941 -2.227 0.956 1.00 74.50 248 TRP A CA 1
ATOM 1919 C C . TRP A 1 248 ? 15.436 -2.947 2.211 1.00 74.50 248 TRP A C 1
ATOM 1921 O O . TRP A 1 248 ? 16.636 -3.124 2.394 1.00 74.50 248 TRP A O 1
ATOM 1931 N N . GLN A 1 249 ? 14.510 -3.445 3.032 1.00 77.69 249 GLN A N 1
ATOM 1932 C CA . GLN A 1 249 ? 14.814 -4.204 4.249 1.00 77.69 249 GLN A CA 1
ATOM 1933 C C . GLN A 1 249 ? 15.342 -5.621 3.956 1.00 77.69 249 GLN A C 1
ATOM 1935 O O . GLN A 1 249 ? 15.571 -6.410 4.870 1.00 77.69 249 GLN A O 1
ATOM 1940 N N . GLY A 1 250 ? 15.523 -5.983 2.680 1.00 68.31 250 GLY A N 1
ATOM 1941 C CA . GLY A 1 250 ? 16.138 -7.245 2.289 1.00 68.31 250 GLY A CA 1
ATOM 1942 C C . GLY A 1 250 ? 15.278 -8.467 2.604 1.00 68.31 250 GLY A C 1
ATOM 1943 O O . GLY A 1 250 ? 15.815 -9.566 2.760 1.00 68.31 250 GLY A O 1
ATOM 1944 N N . VAL A 1 251 ? 13.948 -8.321 2.665 1.00 83.75 251 VAL A N 1
ATOM 1945 C CA . VAL A 1 251 ? 13.024 -9.426 2.958 1.00 83.75 251 VAL A CA 1
ATOM 1946 C C . VAL A 1 251 ? 12.831 -10.302 1.712 1.00 83.75 251 VAL A C 1
ATOM 1948 O O . VAL A 1 251 ? 11.743 -10.424 1.138 1.00 83.75 251 VAL A O 1
ATOM 1951 N N . ARG A 1 252 ? 13.924 -10.945 1.280 1.00 84.75 252 ARG A N 1
ATOM 1952 C CA . ARG A 1 252 ? 14.037 -11.704 0.024 1.00 84.75 252 ARG A CA 1
ATOM 1953 C C . ARG A 1 252 ? 12.964 -12.777 -0.120 1.00 84.75 252 ARG A C 1
ATOM 1955 O O . ARG A 1 252 ? 12.523 -13.045 -1.230 1.00 84.75 252 ARG A O 1
ATOM 1962 N N . VAL A 1 253 ? 12.528 -13.382 0.985 1.00 87.81 253 VAL A N 1
ATOM 1963 C CA . VAL A 1 253 ? 11.500 -14.434 0.980 1.00 87.81 253 VAL A CA 1
ATOM 1964 C C . VAL A 1 253 ? 10.142 -13.889 0.526 1.00 87.81 253 VAL A C 1
ATOM 1966 O O . VAL A 1 253 ? 9.505 -14.493 -0.338 1.00 87.81 253 VAL A O 1
ATOM 1969 N N . ILE A 1 254 ? 9.723 -12.726 1.042 1.00 89.94 254 ILE A N 1
ATOM 1970 C CA . ILE A 1 254 ? 8.464 -12.081 0.641 1.00 89.94 254 ILE A CA 1
ATOM 1971 C C . ILE A 1 254 ? 8.561 -11.594 -0.802 1.00 89.94 254 ILE A C 1
ATOM 1973 O O . ILE A 1 254 ? 7.685 -11.897 -1.610 1.00 89.94 254 ILE A O 1
ATOM 1977 N N . VAL A 1 255 ? 9.653 -10.908 -1.147 1.00 88.75 255 VAL A N 1
ATOM 1978 C CA . VAL A 1 255 ? 9.895 -10.418 -2.511 1.00 88.75 255 VAL A CA 1
ATOM 1979 C C . VAL A 1 255 ? 9.873 -11.567 -3.519 1.00 88.75 255 VAL A C 1
ATOM 1981 O O . VAL A 1 255 ? 9.168 -11.493 -4.521 1.00 88.75 255 VAL A O 1
ATOM 1984 N N . ARG A 1 256 ? 10.573 -12.672 -3.240 1.00 88.69 256 ARG A N 1
ATOM 1985 C CA . ARG A 1 256 ? 10.577 -13.861 -4.101 1.00 88.69 256 ARG A CA 1
ATOM 1986 C C . ARG A 1 256 ? 9.169 -14.412 -4.299 1.00 88.69 256 ARG A C 1
ATOM 1988 O O . ARG A 1 256 ? 8.802 -14.723 -5.428 1.00 88.69 256 ARG A O 1
ATOM 1995 N N . GLN A 1 257 ? 8.380 -14.516 -3.230 1.00 91.38 257 GLN A N 1
ATOM 1996 C CA . GLN A 1 257 ? 7.003 -14.995 -3.331 1.00 91.38 257 GLN A CA 1
ATOM 1997 C C . GLN A 1 257 ? 6.118 -14.045 -4.150 1.00 91.38 257 GLN A C 1
ATOM 1999 O O . GLN A 1 257 ? 5.298 -14.515 -4.933 1.00 91.38 257 GLN A O 1
ATOM 2004 N N . LEU A 1 258 ? 6.290 -12.728 -4.011 1.00 92.12 258 LEU A N 1
ATOM 2005 C CA . LEU A 1 258 ? 5.574 -11.736 -4.817 1.00 92.12 258 LEU A CA 1
ATOM 2006 C C . LEU A 1 258 ? 5.957 -11.820 -6.299 1.00 92.12 258 LEU A C 1
ATOM 2008 O O . LEU A 1 258 ? 5.078 -11.748 -7.158 1.00 92.12 258 LEU A O 1
ATOM 2012 N N . ARG A 1 259 ? 7.244 -12.019 -6.610 1.00 90.00 259 ARG A N 1
ATOM 2013 C CA . ARG A 1 259 ? 7.733 -12.210 -7.988 1.00 90.00 259 ARG A CA 1
ATOM 2014 C C . ARG A 1 259 ? 7.134 -13.448 -8.648 1.00 90.00 259 ARG A C 1
ATOM 2016 O O . ARG A 1 259 ? 6.735 -13.373 -9.799 1.00 90.00 259 ARG A O 1
ATOM 2023 N N . LEU A 1 260 ? 6.984 -14.557 -7.914 1.00 91.00 260 LEU A N 1
ATOM 2024 C CA . LEU A 1 260 ? 6.274 -15.745 -8.420 1.00 91.00 260 LEU A CA 1
ATOM 2025 C C . LEU A 1 260 ? 4.811 -15.455 -8.792 1.00 91.00 260 LEU A C 1
ATOM 2027 O O . LEU A 1 260 ? 4.226 -16.187 -9.586 1.00 91.00 260 LEU A O 1
ATOM 2031 N N . SER A 1 261 ? 4.230 -14.394 -8.233 1.00 91.62 261 SER A N 1
ATOM 2032 C CA . SER A 1 261 ? 2.882 -13.924 -8.546 1.00 91.62 261 SER A CA 1
ATOM 2033 C C . SER A 1 261 ? 2.852 -12.752 -9.545 1.00 91.62 261 SER A C 1
ATOM 2035 O O . SER A 1 261 ? 1.800 -12.131 -9.704 1.00 91.62 261 SER A O 1
ATOM 2037 N N . ASN A 1 262 ? 3.972 -12.446 -10.219 1.00 93.12 262 ASN A N 1
ATOM 2038 C CA . ASN A 1 262 ? 4.113 -11.392 -11.237 1.00 93.12 262 ASN A CA 1
ATOM 2039 C C . ASN A 1 262 ? 3.643 -10.006 -10.764 1.00 93.12 262 ASN A C 1
ATOM 2041 O O . ASN A 1 262 ? 2.980 -9.266 -11.498 1.00 93.12 262 ASN A O 1
ATOM 2045 N N . TYR A 1 263 ? 3.933 -9.655 -9.508 1.00 93.31 263 TYR A N 1
ATOM 2046 C CA . TYR A 1 263 ? 3.411 -8.424 -8.913 1.00 93.31 263 TYR A CA 1
ATOM 2047 C C . TYR A 1 263 ? 3.882 -7.150 -9.642 1.00 93.31 263 TYR A C 1
ATOM 2049 O O . TYR A 1 263 ? 3.119 -6.186 -9.696 1.00 93.31 263 TYR A O 1
ATOM 2057 N N . LEU A 1 264 ? 5.091 -7.131 -10.229 1.00 93.00 264 LEU A N 1
ATOM 2058 C CA . LEU A 1 264 ? 5.592 -5.967 -10.973 1.00 93.00 264 LEU A CA 1
ATOM 2059 C C . LEU A 1 264 ? 4.781 -5.769 -12.245 1.00 93.00 264 LEU A C 1
ATOM 2061 O O . LEU A 1 264 ? 4.245 -4.687 -12.453 1.00 93.00 264 LEU A O 1
ATOM 2065 N N . SER A 1 265 ? 4.601 -6.827 -13.035 1.00 94.56 265 SER A N 1
ATOM 2066 C CA . SER A 1 265 ? 3.768 -6.782 -14.241 1.00 94.56 265 SER A CA 1
ATOM 2067 C C . SER A 1 265 ? 2.336 -6.322 -13.947 1.00 94.56 265 SER A C 1
ATOM 2069 O O . SER A 1 265 ? 1.788 -5.453 -14.633 1.00 94.56 265 SER A O 1
ATOM 2071 N N . ARG A 1 266 ? 1.752 -6.814 -12.847 1.00 94.56 266 ARG A N 1
ATOM 2072 C CA . ARG A 1 266 ? 0.441 -6.352 -12.370 1.00 94.56 266 ARG A CA 1
ATOM 2073 C C . ARG A 1 266 ? 0.450 -4.889 -11.934 1.00 94.56 266 ARG A C 1
ATOM 2075 O O . ARG A 1 266 ? -0.497 -4.174 -12.233 1.00 94.56 266 ARG A O 1
ATOM 2082 N N . SER A 1 267 ? 1.524 -4.418 -11.304 1.00 93.69 267 SER A N 1
ATOM 2083 C CA . SER A 1 267 ? 1.681 -3.008 -10.919 1.00 93.69 267 SER A CA 1
ATOM 2084 C C . SER A 1 267 ? 1.781 -2.093 -12.142 1.00 93.69 267 SER A C 1
ATOM 2086 O O . SER A 1 267 ? 1.156 -1.035 -12.164 1.00 93.69 267 SER A O 1
ATOM 2088 N N . VAL A 1 268 ? 2.499 -2.513 -13.191 1.00 94.12 268 VAL A N 1
ATOM 2089 C CA . VAL A 1 268 ? 2.544 -1.788 -14.472 1.00 94.12 268 VAL A CA 1
ATOM 2090 C C . VAL A 1 268 ? 1.155 -1.747 -15.114 1.00 94.12 268 VAL A C 1
ATOM 2092 O O . VAL A 1 268 ? 0.698 -0.684 -15.522 1.00 94.12 268 VAL A O 1
ATOM 2095 N N . THR A 1 269 ? 0.441 -2.876 -15.129 1.00 94.81 269 THR A N 1
ATOM 2096 C CA . THR A 1 269 ? -0.933 -2.961 -15.653 1.00 94.81 269 THR A CA 1
ATOM 2097 C C . THR A 1 269 ? -1.899 -2.075 -14.862 1.00 94.81 269 THR A C 1
ATOM 2099 O O . THR A 1 269 ? -2.741 -1.391 -15.444 1.00 94.81 269 THR A O 1
ATOM 2102 N N . MET A 1 270 ? -1.773 -2.041 -13.534 1.00 93.50 270 MET A N 1
ATOM 2103 C CA . MET A 1 270 ? -2.533 -1.141 -12.669 1.00 93.50 270 MET A CA 1
ATOM 2104 C C . MET A 1 270 ? -2.288 0.319 -13.070 1.00 93.50 270 MET A C 1
ATOM 2106 O O . MET A 1 270 ? -3.251 1.039 -13.325 1.00 93.50 270 MET A O 1
ATOM 2110 N N . LEU A 1 271 ? -1.025 0.748 -13.196 1.00 91.50 271 LEU A N 1
ATOM 2111 C CA . LEU A 1 271 ? -0.696 2.113 -13.621 1.00 91.50 271 LEU A CA 1
ATOM 2112 C C . LEU A 1 271 ? -1.201 2.428 -15.031 1.00 91.50 271 LEU A C 1
ATOM 2114 O O . LEU A 1 271 ? -1.720 3.520 -15.237 1.00 91.50 271 LEU A O 1
ATOM 2118 N N . ALA A 1 272 ? -1.121 1.486 -15.974 1.00 93.75 272 ALA A N 1
ATOM 2119 C CA . ALA A 1 272 ? -1.653 1.661 -17.325 1.00 93.75 272 ALA A CA 1
ATOM 2120 C C . ALA A 1 272 ? -3.154 1.981 -17.308 1.00 93.75 272 ALA A C 1
ATOM 2122 O O . ALA A 1 272 ? -3.606 2.914 -17.970 1.00 93.75 272 ALA A O 1
ATOM 2123 N N . ASN A 1 273 ? -3.924 1.233 -16.513 1.00 92.00 273 ASN A N 1
ATOM 2124 C CA . ASN A 1 273 ? -5.360 1.463 -16.369 1.00 92.00 273 ASN A CA 1
ATOM 2125 C C . ASN A 1 273 ? -5.662 2.786 -15.654 1.00 92.00 273 ASN A C 1
ATOM 2127 O O . ASN A 1 273 ? -6.592 3.494 -16.035 1.00 92.00 273 ASN A O 1
ATOM 2131 N N . LEU A 1 274 ? -4.882 3.135 -14.626 1.00 89.69 274 LEU A N 1
ATOM 2132 C CA . LEU A 1 274 ? -5.052 4.398 -13.910 1.00 89.69 274 LEU A CA 1
ATOM 2133 C C . LEU A 1 274 ? -4.668 5.605 -14.782 1.00 89.69 274 LEU A C 1
ATOM 2135 O O . LEU A 1 274 ? -5.357 6.616 -14.731 1.00 89.69 274 LEU A O 1
ATOM 2139 N N . GLN A 1 275 ? -3.653 5.500 -15.644 1.00 91.75 275 GLN A N 1
ATOM 2140 C CA . GLN A 1 275 ? -3.254 6.558 -16.585 1.00 91.75 275 GLN A CA 1
ATOM 2141 C C . GLN A 1 275 ? -4.379 6.975 -17.535 1.00 91.75 275 GLN A C 1
ATOM 2143 O O . GLN A 1 275 ? -4.451 8.134 -17.926 1.00 91.75 275 GLN A O 1
ATOM 2148 N N . GLN A 1 276 ? -5.280 6.056 -17.880 1.00 90.12 276 GLN A N 1
ATOM 2149 C CA . GLN A 1 276 ? -6.437 6.361 -18.725 1.00 90.12 276 GLN A CA 1
ATOM 2150 C C . GLN A 1 276 ? -7.526 7.157 -17.994 1.00 90.12 276 GLN A C 1
ATOM 2152 O O . GLN A 1 276 ? -8.427 7.686 -18.638 1.00 90.12 276 GLN A O 1
ATOM 2157 N N . ARG A 1 277 ? -7.481 7.205 -16.658 1.00 88.56 277 ARG A N 1
ATOM 2158 C CA . ARG A 1 277 ? -8.564 7.740 -15.819 1.00 88.56 277 ARG A CA 1
ATOM 2159 C C . ARG A 1 277 ? -8.135 8.883 -14.908 1.00 88.56 277 ARG A C 1
ATOM 2161 O O . ARG A 1 277 ? -8.994 9.620 -14.436 1.00 88.56 277 ARG A O 1
ATOM 2168 N N . LEU A 1 278 ? -6.841 9.008 -14.626 1.00 86.50 278 LEU A N 1
ATOM 2169 C CA . LEU A 1 278 ? -6.299 10.004 -13.710 1.00 86.50 278 LEU A CA 1
ATOM 2170 C C . LEU A 1 278 ? -5.493 11.069 -14.471 1.00 86.50 278 LEU A C 1
ATOM 2172 O O . LEU A 1 278 ? -4.867 10.757 -15.486 1.00 86.50 278 LEU A O 1
ATOM 2176 N N . PRO A 1 279 ? -5.432 12.313 -13.958 1.00 89.69 279 PRO A N 1
ATOM 2177 C CA . PRO A 1 279 ? -4.534 13.332 -14.484 1.00 89.69 279 PRO A CA 1
ATOM 2178 C C . PRO A 1 279 ? -3.079 12.846 -14.537 1.00 89.69 279 PRO A C 1
ATOM 2180 O O . PRO A 1 279 ? -2.563 12.263 -13.579 1.00 89.69 279 PRO A O 1
ATOM 2183 N N . LEU A 1 280 ? -2.390 13.134 -15.644 1.00 90.19 280 LEU A N 1
ATOM 2184 C CA . LEU A 1 280 ? -1.037 12.625 -15.894 1.00 90.19 280 LEU A CA 1
ATOM 2185 C C . LEU A 1 280 ? -0.027 13.047 -14.828 1.00 90.19 280 LEU A C 1
ATOM 2187 O O . LEU A 1 280 ? 0.805 12.234 -14.444 1.00 90.19 280 LEU A O 1
ATOM 2191 N N . HIS A 1 281 ? -0.117 14.272 -14.305 1.00 86.69 281 HIS A N 1
ATOM 2192 C CA . HIS A 1 281 ? 0.784 14.741 -13.249 1.00 86.69 281 HIS A CA 1
ATOM 2193 C C . HIS A 1 281 ? 0.647 13.912 -11.955 1.00 86.69 281 HIS A C 1
ATOM 2195 O O . HIS A 1 281 ? 1.647 13.636 -11.298 1.00 86.69 281 HIS A O 1
ATOM 2201 N N . ILE A 1 282 ? -0.560 13.426 -11.626 1.00 85.25 282 ILE A N 1
ATOM 2202 C CA . ILE A 1 282 ? -0.800 12.550 -10.466 1.00 85.25 282 ILE A CA 1
ATOM 2203 C C . ILE A 1 282 ? -0.169 11.172 -10.695 1.00 85.25 282 ILE A C 1
ATOM 2205 O O . ILE A 1 282 ? 0.489 10.616 -9.812 1.00 85.25 282 ILE A O 1
ATOM 2209 N N . ILE A 1 283 ? -0.338 10.617 -11.896 1.00 85.88 283 ILE A N 1
ATOM 2210 C CA . ILE A 1 283 ? 0.215 9.307 -12.262 1.00 85.88 283 ILE A CA 1
ATOM 2211 C C . ILE A 1 283 ? 1.741 9.353 -12.355 1.00 85.88 283 ILE A C 1
ATOM 2213 O O . ILE A 1 283 ? 2.410 8.426 -11.892 1.00 85.88 283 ILE A O 1
ATOM 2217 N N . LEU A 1 284 ? 2.301 10.449 -12.872 1.00 86.81 284 LEU A N 1
ATOM 2218 C CA . LEU A 1 284 ? 3.743 10.690 -12.928 1.00 86.81 284 LEU A CA 1
ATOM 2219 C C . LEU A 1 284 ? 4.396 10.625 -11.544 1.00 86.81 284 LEU A C 1
ATOM 2221 O O . LEU A 1 284 ? 5.487 10.081 -11.426 1.00 86.81 284 LEU A O 1
ATOM 2225 N N . CYS A 1 285 ? 3.697 11.033 -10.483 1.00 81.69 285 CYS A N 1
ATOM 2226 C CA . CYS A 1 285 ? 4.163 10.885 -9.101 1.00 81.69 285 CYS A CA 1
ATOM 2227 C C . CYS A 1 285 ? 4.158 9.433 -8.575 1.00 81.69 285 CYS A C 1
ATOM 2229 O O . CYS A 1 285 ? 4.764 9.155 -7.537 1.00 81.69 285 CYS A O 1
ATOM 2231 N N . SER A 1 286 ? 3.494 8.491 -9.255 1.00 83.44 286 SER A N 1
ATOM 2232 C CA . SER A 1 286 ? 3.416 7.075 -8.850 1.00 83.44 286 SER A CA 1
ATOM 2233 C C . SER A 1 286 ? 4.514 6.204 -9.467 1.00 83.44 286 SER A C 1
ATOM 2235 O O . SER A 1 286 ? 5.009 5.291 -8.802 1.00 83.44 286 SER A O 1
ATOM 2237 N N . TYR A 1 287 ? 4.958 6.512 -10.692 1.00 86.56 287 TYR A N 1
ATOM 2238 C CA . TYR A 1 287 ? 6.071 5.805 -11.340 1.00 86.56 287 TYR A CA 1
ATOM 2239 C C . TYR A 1 287 ? 7.342 5.690 -10.488 1.00 86.56 287 TYR A C 1
ATOM 2241 O O . TYR A 1 287 ? 7.877 4.587 -10.415 1.00 86.56 287 TYR A O 1
ATOM 2249 N N . PRO A 1 288 ? 7.830 6.744 -9.809 1.00 82.56 288 PRO A N 1
ATOM 2250 C CA . PRO A 1 288 ? 9.084 6.695 -9.066 1.00 82.56 288 PRO A CA 1
ATOM 2251 C C . PRO A 1 288 ? 9.058 5.606 -8.000 1.00 82.56 288 PRO A C 1
ATOM 2253 O O . PRO A 1 288 ? 10.031 4.883 -7.827 1.00 82.56 288 PRO A O 1
ATOM 2256 N N . ARG A 1 289 ? 7.914 5.432 -7.328 1.00 82.00 289 ARG A N 1
ATOM 2257 C CA . ARG A 1 289 ? 7.730 4.392 -6.308 1.00 82.00 289 ARG A CA 1
ATOM 2258 C C . ARG A 1 289 ? 7.813 2.993 -6.905 1.00 82.00 289 ARG A C 1
ATOM 2260 O O . ARG A 1 289 ? 8.368 2.107 -6.271 1.00 82.00 289 ARG A O 1
ATOM 2267 N N . LEU A 1 290 ? 7.304 2.810 -8.122 1.00 83.94 290 LEU A N 1
ATOM 2268 C CA . LEU A 1 290 ? 7.439 1.560 -8.861 1.00 83.94 290 LEU A CA 1
ATOM 2269 C C . LEU A 1 290 ? 8.885 1.347 -9.355 1.00 83.94 290 LEU A C 1
ATOM 2271 O O . LEU A 1 290 ? 9.394 0.239 -9.239 1.00 83.94 290 LEU A O 1
ATOM 2275 N N . PHE A 1 291 ? 9.591 2.398 -9.793 1.00 82.56 291 PHE A N 1
ATOM 2276 C CA . PHE A 1 291 ? 11.030 2.336 -10.115 1.00 82.56 291 PHE A CA 1
ATOM 2277 C C . PHE A 1 291 ? 11.898 1.970 -8.918 1.00 82.56 291 PHE A C 1
ATOM 2279 O O . PHE A 1 291 ? 12.897 1.278 -9.056 1.00 82.56 291 PHE A O 1
ATOM 2286 N N . LEU A 1 292 ? 11.527 2.388 -7.713 1.00 79.00 292 LEU A N 1
ATOM 2287 C CA . LEU A 1 292 ? 12.254 1.956 -6.526 1.00 79.00 292 LEU A CA 1
ATOM 2288 C C . LEU A 1 292 ? 12.134 0.442 -6.274 1.00 79.00 292 LEU A C 1
ATOM 2290 O O . LEU A 1 292 ? 12.931 -0.109 -5.524 1.00 79.00 292 LEU A O 1
ATOM 2294 N N . LEU A 1 293 ? 11.191 -0.256 -6.916 1.00 79.62 293 LEU A N 1
ATOM 2295 C CA . LEU A 1 293 ? 11.087 -1.719 -6.861 1.00 79.62 293 LEU A CA 1
ATOM 2296 C C . LEU A 1 293 ? 12.039 -2.420 -7.844 1.00 79.62 293 LEU A C 1
ATOM 2298 O O . LEU A 1 293 ? 12.144 -3.643 -7.798 1.00 79.62 293 LEU A O 1
ATOM 2302 N N . THR A 1 294 ? 12.745 -1.677 -8.708 1.00 78.19 294 THR A N 1
ATOM 2303 C CA . THR A 1 294 ? 13.713 -2.211 -9.683 1.00 78.19 294 THR A CA 1
ATOM 2304 C C . THR A 1 294 ? 15.154 -2.118 -9.191 1.00 78.19 294 THR A C 1
ATOM 2306 O O . THR A 1 294 ? 16.078 -1.854 -9.959 1.00 78.19 294 THR A O 1
ATOM 2309 N N . THR A 1 295 ? 15.380 -2.328 -7.895 1.00 72.38 295 THR A N 1
ATOM 2310 C CA . THR A 1 295 ? 16.733 -2.321 -7.311 1.00 72.38 295 THR A CA 1
ATOM 2311 C C . THR A 1 295 ? 17.629 -3.434 -7.862 1.00 72.38 295 THR A C 1
ATOM 2313 O O . THR A 1 295 ? 18.850 -3.305 -7.774 1.00 72.38 295 THR A O 1
ATOM 2316 N N . ASP A 1 296 ? 17.057 -4.478 -8.483 1.00 77.69 296 ASP A N 1
ATOM 2317 C CA . ASP A 1 296 ? 17.783 -5.514 -9.224 1.00 77.69 296 ASP A CA 1
ATOM 2318 C C . ASP A 1 296 ? 17.498 -5.499 -10.748 1.00 77.69 296 ASP A C 1
ATOM 2320 O O . ASP A 1 296 ? 16.391 -5.149 -11.176 1.00 77.69 296 ASP A O 1
ATOM 2324 N N . PRO A 1 297 ? 18.465 -5.908 -11.599 1.00 82.00 297 PRO A N 1
ATOM 2325 C CA . PRO A 1 297 ? 18.314 -5.885 -13.061 1.00 82.00 297 PRO A CA 1
ATOM 2326 C C . PRO A 1 297 ? 17.177 -6.756 -13.593 1.00 82.00 297 PRO A C 1
ATOM 2328 O O . PRO A 1 297 ? 16.597 -6.451 -14.634 1.00 82.00 297 PRO A O 1
ATOM 2331 N N . ARG A 1 298 ? 16.836 -7.839 -12.889 1.00 86.25 298 ARG A N 1
ATOM 2332 C CA . ARG A 1 298 ? 15.761 -8.745 -13.291 1.00 86.25 298 ARG A CA 1
ATOM 2333 C C . ARG A 1 298 ? 14.392 -8.118 -13.022 1.00 86.25 298 ARG A C 1
ATOM 2335 O O . ARG A 1 298 ? 13.460 -8.341 -13.782 1.00 86.25 298 ARG A O 1
ATOM 2342 N N . ALA A 1 299 ? 14.240 -7.362 -11.936 1.00 87.94 299 ALA A N 1
ATOM 2343 C CA . ALA A 1 299 ? 13.043 -6.566 -11.675 1.00 87.94 299 ALA A CA 1
ATOM 2344 C C . ALA A 1 299 ? 12.886 -5.444 -12.716 1.00 87.94 299 ALA A C 1
ATOM 2346 O O . ALA A 1 299 ? 11.780 -5.211 -13.204 1.00 87.94 299 ALA A O 1
ATOM 2347 N N . ALA A 1 300 ? 13.993 -4.803 -13.116 1.00 89.94 300 ALA A N 1
ATOM 2348 C CA . ALA A 1 300 ? 13.994 -3.835 -14.214 1.00 89.94 300 ALA A CA 1
ATOM 2349 C C . ALA A 1 300 ? 13.557 -4.469 -15.547 1.00 89.94 300 ALA A C 1
ATOM 2351 O O . ALA A 1 300 ? 12.701 -3.910 -16.228 1.00 89.94 300 ALA A O 1
ATOM 2352 N N . GLU A 1 301 ? 14.095 -5.643 -15.896 1.00 92.81 301 GLU A N 1
ATOM 2353 C CA . GLU A 1 301 ? 13.668 -6.432 -17.062 1.00 92.81 301 GLU A CA 1
ATOM 2354 C C . GLU A 1 301 ? 12.162 -6.737 -17.021 1.00 92.81 301 GLU A C 1
ATOM 2356 O O . GLU A 1 301 ? 11.455 -6.411 -17.970 1.00 92.81 301 GLU A O 1
ATOM 2361 N N . GLU A 1 302 ? 11.652 -7.276 -15.908 1.00 92.88 302 GLU A N 1
ATOM 2362 C CA . GLU A 1 302 ? 10.232 -7.624 -15.745 1.00 92.88 302 GLU A CA 1
ATOM 2363 C C . GLU A 1 302 ? 9.309 -6.410 -15.949 1.00 92.88 302 GLU A C 1
ATOM 2365 O O . GLU A 1 302 ? 8.274 -6.507 -16.612 1.00 92.88 302 GLU A O 1
ATOM 2370 N N . MET A 1 303 ? 9.687 -5.245 -15.414 1.00 93.38 303 MET A N 1
ATOM 2371 C CA . MET A 1 303 ? 8.924 -4.011 -15.604 1.00 93.38 303 MET A CA 1
ATOM 2372 C C . MET A 1 303 ? 9.003 -3.465 -17.031 1.00 93.38 303 MET A C 1
ATOM 2374 O O . MET A 1 303 ? 7.989 -3.002 -17.560 1.00 93.38 303 MET A O 1
ATOM 2378 N N . LEU A 1 304 ? 10.185 -3.511 -17.651 1.00 94.50 304 LEU A N 1
ATOM 2379 C CA . LEU A 1 304 ? 10.398 -3.098 -19.039 1.00 94.50 304 LEU A CA 1
ATOM 2380 C C . LEU A 1 304 ? 9.568 -3.949 -20.001 1.00 94.50 304 LEU A C 1
ATOM 2382 O O . LEU A 1 304 ? 8.840 -3.392 -20.820 1.00 94.50 304 LEU A O 1
ATOM 2386 N N . ASP A 1 305 ? 9.613 -5.272 -19.847 1.00 95.12 305 ASP A N 1
ATOM 2387 C CA . ASP A 1 305 ? 8.826 -6.210 -20.652 1.00 95.12 305 ASP A CA 1
ATOM 2388 C C . ASP A 1 305 ? 7.316 -6.069 -20.394 1.00 95.12 305 ASP A C 1
ATOM 2390 O O . ASP A 1 305 ? 6.506 -6.352 -21.273 1.00 95.12 305 ASP A O 1
ATOM 2394 N N . SER A 1 306 ? 6.923 -5.560 -19.222 1.00 95.94 306 SER A N 1
ATOM 2395 C CA . SER A 1 306 ? 5.525 -5.228 -18.909 1.00 95.94 306 SER A CA 1
ATOM 2396 C C . SER A 1 306 ? 5.063 -3.880 -19.482 1.00 95.94 306 SER A C 1
ATOM 2398 O O . SER A 1 306 ? 3.906 -3.508 -19.299 1.00 95.94 306 SER A O 1
ATOM 2400 N N . GLY A 1 307 ? 5.937 -3.134 -20.168 1.00 95.50 307 GLY A N 1
ATOM 2401 C CA . GLY A 1 307 ? 5.575 -1.911 -20.889 1.00 95.50 307 GLY A CA 1
ATOM 2402 C C . GLY A 1 307 ? 5.699 -0.611 -20.093 1.00 95.50 307 GLY A C 1
ATOM 2403 O O . GLY A 1 307 ? 5.165 0.411 -20.525 1.00 95.50 307 GLY A O 1
ATOM 2404 N N . ILE A 1 308 ? 6.416 -0.593 -18.958 1.00 94.56 308 ILE A N 1
ATOM 2405 C CA . ILE A 1 308 ? 6.517 0.624 -18.129 1.00 94.56 308 ILE A CA 1
ATOM 2406 C C . ILE A 1 308 ? 7.097 1.823 -18.894 1.00 94.56 308 ILE A C 1
ATOM 2408 O O . ILE A 1 308 ? 6.655 2.955 -18.702 1.00 94.56 308 ILE A O 1
ATOM 2412 N N . LEU A 1 309 ? 8.068 1.581 -19.784 1.00 94.25 309 LEU A N 1
ATOM 2413 C CA . LEU A 1 309 ? 8.699 2.636 -20.575 1.00 94.25 309 LEU A CA 1
ATOM 2414 C C . LEU A 1 309 ? 7.705 3.271 -21.549 1.00 94.25 309 LEU A C 1
ATOM 2416 O O . LEU A 1 309 ? 7.705 4.487 -21.704 1.00 94.25 309 LEU A O 1
ATOM 2420 N N . THR A 1 310 ? 6.850 2.463 -22.175 1.00 94.75 310 THR A N 1
ATOM 2421 C CA . THR A 1 310 ? 5.809 2.937 -23.093 1.00 94.75 310 THR A CA 1
ATOM 2422 C C . THR A 1 310 ? 4.813 3.834 -22.378 1.00 94.75 310 THR A C 1
ATOM 2424 O O . THR A 1 310 ? 4.495 4.910 -22.881 1.00 94.75 310 THR A O 1
ATOM 2427 N N . LEU A 1 311 ? 4.373 3.435 -21.183 1.00 94.44 311 LEU A N 1
ATOM 2428 C CA . LEU A 1 311 ? 3.442 4.236 -20.392 1.00 94.44 311 LEU A CA 1
ATOM 2429 C C . LEU A 1 311 ? 4.069 5.565 -19.951 1.00 94.44 311 LEU A C 1
ATOM 2431 O O . LEU A 1 311 ? 3.438 6.615 -20.088 1.00 94.44 311 LEU A O 1
ATOM 2435 N N . LEU A 1 312 ? 5.328 5.531 -19.492 1.00 94.69 312 LEU A N 1
ATOM 2436 C CA . LEU A 1 312 ? 6.060 6.737 -19.113 1.00 94.69 312 LEU A CA 1
ATOM 2437 C C . LEU A 1 312 ? 6.268 7.669 -20.312 1.00 94.69 312 LEU A C 1
ATOM 2439 O O . LEU A 1 312 ? 6.020 8.863 -20.198 1.00 94.69 312 LEU A O 1
ATOM 2443 N N . ALA A 1 313 ? 6.701 7.139 -21.458 1.00 95.31 313 ALA A N 1
ATOM 2444 C CA . ALA A 1 313 ? 6.912 7.917 -22.675 1.00 95.31 313 ALA A CA 1
ATOM 2445 C C . ALA A 1 313 ? 5.620 8.618 -23.126 1.00 95.31 313 ALA A C 1
ATOM 2447 O O . ALA A 1 313 ? 5.639 9.813 -23.419 1.00 95.31 313 ALA A O 1
ATOM 2448 N N . ASP A 1 314 ? 4.490 7.904 -23.106 1.00 95.00 314 ASP A N 1
ATOM 2449 C CA . ASP A 1 314 ? 3.172 8.468 -23.408 1.00 95.00 314 ASP A CA 1
ATOM 2450 C C . ASP A 1 314 ? 2.774 9.578 -22.421 1.00 95.00 314 ASP A C 1
ATOM 2452 O O . ASP A 1 314 ? 2.332 10.653 -22.832 1.00 95.00 314 ASP A O 1
ATOM 2456 N N . ALA A 1 315 ? 2.991 9.361 -21.119 1.00 94.81 315 ALA A N 1
ATOM 2457 C CA . ALA A 1 315 ? 2.691 10.357 -20.094 1.00 94.81 315 ALA A CA 1
ATOM 2458 C C . ALA A 1 315 ? 3.558 11.620 -20.246 1.00 94.81 315 ALA A C 1
ATOM 2460 O O . ALA A 1 315 ? 3.043 12.735 -20.178 1.00 94.81 315 ALA A O 1
ATOM 2461 N N . LEU A 1 316 ? 4.860 11.462 -20.503 1.00 95.31 316 LEU A N 1
ATOM 2462 C CA . LEU A 1 316 ? 5.800 12.574 -20.682 1.00 95.31 316 LEU A CA 1
ATOM 2463 C C . LEU A 1 316 ? 5.550 13.376 -21.962 1.00 95.31 316 LEU A C 1
ATOM 2465 O O . LEU A 1 316 ? 5.823 14.579 -21.986 1.00 95.31 316 LEU A O 1
ATOM 2469 N N . MET A 1 317 ? 5.017 12.731 -23.001 1.00 95.69 317 MET A N 1
ATOM 2470 C CA . MET A 1 317 ? 4.587 13.393 -24.233 1.00 95.69 317 MET A CA 1
ATOM 2471 C C . MET A 1 317 ? 3.368 14.291 -24.031 1.00 95.69 317 MET A C 1
ATOM 2473 O O . MET A 1 317 ? 3.253 15.318 -24.692 1.00 95.69 317 MET A O 1
ATOM 2477 N N . LYS A 1 318 ? 2.453 13.890 -23.146 1.00 94.81 318 LYS A N 1
ATOM 2478 C CA . LYS A 1 318 ? 1.144 14.533 -22.981 1.00 94.81 318 LYS A CA 1
ATOM 2479 C C . LYS A 1 318 ? 1.065 15.498 -21.798 1.00 94.81 318 LYS A C 1
ATOM 2481 O O . LYS A 1 318 ? 0.170 16.333 -21.772 1.00 94.81 318 LYS A O 1
ATOM 2486 N N . VAL A 1 319 ? 1.947 15.378 -20.803 1.00 94.50 319 VAL A N 1
ATOM 2487 C CA . VAL A 1 319 ? 1.941 16.273 -19.635 1.00 94.50 319 VAL A CA 1
ATOM 2488 C C . VAL A 1 319 ? 2.382 17.687 -20.029 1.00 94.50 319 VAL A C 1
ATOM 2490 O O . VAL A 1 319 ? 3.386 17.864 -20.715 1.00 94.50 319 VAL A O 1
ATOM 2493 N N . GLU A 1 320 ? 1.665 18.714 -19.588 1.00 92.31 320 GLU A N 1
ATOM 2494 C CA . GLU A 1 320 ? 2.087 20.106 -19.790 1.00 92.31 320 GLU A CA 1
ATOM 2495 C C . GLU A 1 320 ? 3.309 20.436 -18.920 1.00 92.31 320 GLU A C 1
ATOM 2497 O O . GLU A 1 320 ? 3.453 19.913 -17.815 1.00 92.31 320 GLU A O 1
ATOM 2502 N N . GLU A 1 321 ? 4.205 21.311 -19.389 1.00 88.19 321 GLU A N 1
ATOM 2503 C CA . GLU A 1 321 ? 5.415 21.664 -18.621 1.00 88.19 321 GLU A CA 1
ATOM 2504 C C . GLU A 1 321 ? 5.094 22.374 -17.303 1.00 88.19 321 GLU A C 1
ATOM 2506 O O . GLU A 1 321 ? 5.751 22.136 -16.291 1.00 88.19 321 GLU A O 1
ATOM 2511 N N . SER A 1 322 ? 4.022 23.165 -17.302 1.00 90.56 322 SER A N 1
ATOM 2512 C CA . SER A 1 322 ? 3.462 23.859 -16.141 1.00 90.56 322 SER A CA 1
ATOM 2513 C C . SER A 1 322 ? 2.707 22.948 -15.169 1.00 90.56 322 SER A C 1
ATOM 2515 O O . SER A 1 322 ? 2.444 23.364 -14.044 1.00 90.56 322 SER A O 1
ATOM 2517 N N . ALA A 1 323 ? 2.342 21.722 -15.566 1.00 89.00 323 ALA A N 1
ATOM 2518 C CA . ALA A 1 323 ? 1.538 20.825 -14.729 1.00 89.00 323 ALA A CA 1
ATOM 2519 C C . ALA A 1 323 ? 2.344 20.143 -13.611 1.00 89.00 323 ALA A C 1
ATOM 2521 O O . ALA A 1 323 ? 1.760 19.521 -12.723 1.00 89.00 323 ALA A O 1
ATOM 2522 N N . LEU A 1 324 ? 3.675 20.226 -13.660 1.00 87.88 324 LEU A N 1
ATOM 2523 C CA . LEU A 1 324 ? 4.569 19.715 -12.629 1.00 87.88 324 LEU A CA 1
ATOM 2524 C C . LEU A 1 324 ? 5.430 20.851 -12.084 1.00 87.88 324 LEU A C 1
ATOM 2526 O O . LEU A 1 324 ? 6.070 21.584 -12.835 1.00 87.88 324 LEU A O 1
ATOM 2530 N N . GLU A 1 325 ? 5.507 20.940 -10.760 1.00 90.94 325 GLU A N 1
ATOM 2531 C CA . GLU A 1 325 ? 6.497 21.776 -10.087 1.00 90.94 325 GLU A CA 1
ATOM 2532 C C . GLU A 1 325 ? 7.922 21.266 -10.369 1.00 90.94 325 GLU A C 1
ATOM 2534 O O . GLU A 1 325 ? 8.132 20.106 -10.741 1.00 90.94 325 GLU A O 1
ATOM 2539 N N . ASP A 1 326 ? 8.935 22.099 -10.118 1.00 90.19 326 ASP A N 1
ATOM 2540 C CA . ASP A 1 326 ? 10.346 21.721 -10.297 1.00 90.19 326 ASP A CA 1
ATOM 2541 C C . ASP A 1 326 ? 10.725 20.438 -9.548 1.00 90.19 326 ASP A C 1
ATOM 2543 O O . ASP A 1 326 ? 11.508 19.626 -10.041 1.00 90.19 326 ASP A O 1
ATOM 2547 N N . ALA A 1 327 ? 10.137 20.231 -8.370 1.00 86.12 327 ALA A N 1
ATOM 2548 C CA . ALA A 1 327 ? 10.247 18.998 -7.605 1.00 86.12 327 ALA A CA 1
ATOM 2549 C C . ALA A 1 327 ? 9.796 17.765 -8.413 1.00 86.12 327 ALA A C 1
ATOM 2551 O O . ALA A 1 327 ? 10.519 16.771 -8.469 1.00 86.12 327 ALA A O 1
ATOM 2552 N N . GLY A 1 328 ? 8.638 17.841 -9.074 1.00 87.69 328 GLY A N 1
ATOM 2553 C CA . GLY A 1 328 ? 8.106 16.767 -9.915 1.00 87.69 328 GLY A CA 1
ATOM 2554 C C . GLY A 1 328 ? 8.971 16.506 -11.148 1.00 87.69 328 GLY A C 1
ATOM 2555 O O . GLY A 1 328 ? 9.248 15.353 -11.477 1.00 87.69 328 GLY A O 1
ATOM 2556 N N . TRP A 1 329 ? 9.482 17.560 -11.788 1.00 91.44 329 TRP A N 1
ATOM 2557 C CA . TRP A 1 329 ? 10.396 17.413 -12.925 1.00 91.44 329 TRP A CA 1
ATOM 2558 C C . TRP A 1 329 ? 11.719 16.747 -12.544 1.00 91.44 329 TRP A C 1
ATOM 2560 O O . TRP A 1 329 ? 12.167 15.847 -13.252 1.00 91.44 329 TRP A O 1
ATOM 2570 N N . ARG A 1 330 ? 12.313 17.100 -11.397 1.00 90.25 330 ARG A N 1
ATOM 2571 C CA . ARG A 1 330 ? 13.538 16.439 -10.907 1.00 90.25 330 ARG A CA 1
ATOM 2572 C C . ARG A 1 330 ? 13.351 14.934 -10.734 1.00 90.25 330 ARG A C 1
ATOM 2574 O O . ARG A 1 330 ? 14.242 14.164 -11.081 1.00 90.25 330 ARG A O 1
ATOM 2581 N N . ILE A 1 331 ? 12.188 14.515 -10.241 1.00 86.62 331 ILE A N 1
ATOM 2582 C CA . ILE A 1 331 ? 11.849 13.098 -10.103 1.00 86.62 331 ILE A CA 1
ATOM 2583 C C . ILE A 1 331 ? 11.819 12.400 -11.472 1.00 86.62 331 ILE A C 1
ATOM 2585 O O . ILE A 1 331 ? 12.384 11.315 -11.622 1.00 86.62 331 ILE A O 1
ATOM 2589 N N . VAL A 1 332 ? 11.182 13.018 -12.472 1.00 90.62 332 VAL A N 1
ATOM 2590 C CA . VAL A 1 332 ? 11.138 12.496 -13.849 1.00 90.62 332 VAL A CA 1
ATOM 2591 C C . VAL A 1 332 ? 12.548 12.352 -14.420 1.00 90.62 332 VAL A C 1
ATOM 2593 O O . VAL A 1 332 ? 12.893 11.307 -14.972 1.00 90.62 332 VAL A O 1
ATOM 2596 N N . GLU A 1 333 ? 13.384 13.375 -14.263 1.00 91.50 333 GLU A N 1
ATOM 2597 C CA . GLU A 1 333 ? 14.770 13.334 -14.722 1.00 91.50 333 GLU A CA 1
ATOM 2598 C C . GLU A 1 333 ? 15.567 12.209 -14.052 1.00 91.50 333 GLU A C 1
ATOM 2600 O O . GLU A 1 333 ? 16.310 11.488 -14.718 1.00 91.50 333 GLU A O 1
ATOM 2605 N N . ASP A 1 334 ? 15.406 12.026 -12.741 1.00 86.31 334 ASP A N 1
ATOM 2606 C CA . ASP A 1 334 ? 16.081 10.965 -11.998 1.00 86.31 334 ASP A CA 1
ATOM 2607 C C . ASP A 1 334 ? 15.620 9.567 -12.433 1.00 86.31 334 ASP A C 1
ATOM 2609 O O . ASP A 1 334 ? 16.447 8.658 -12.532 1.00 86.31 334 ASP A O 1
ATOM 2613 N N . MET A 1 335 ? 14.341 9.392 -12.781 1.00 88.38 335 MET A N 1
ATOM 2614 C CA . MET A 1 335 ? 13.848 8.151 -13.389 1.00 88.38 335 MET A CA 1
ATOM 2615 C C . MET A 1 335 ? 14.489 7.880 -14.757 1.00 88.38 335 MET A C 1
ATOM 2617 O O . MET A 1 335 ? 14.898 6.753 -15.036 1.00 88.38 335 MET A O 1
ATOM 2621 N N . LEU A 1 336 ? 14.629 8.900 -15.608 1.00 91.50 336 LEU A N 1
ATOM 2622 C CA . LEU A 1 336 ? 15.306 8.758 -16.903 1.00 91.50 336 LEU A CA 1
ATOM 2623 C C . LEU A 1 336 ? 16.793 8.432 -16.724 1.00 91.50 336 LEU A C 1
ATOM 2625 O O . LEU A 1 336 ? 17.326 7.548 -17.397 1.00 91.50 336 LEU A O 1
ATOM 2629 N N . ARG A 1 337 ? 17.465 9.071 -15.762 1.00 88.62 337 ARG A N 1
ATOM 2630 C CA . ARG A 1 337 ? 18.849 8.728 -15.399 1.00 88.62 337 ARG A CA 1
ATOM 2631 C C . ARG A 1 337 ? 18.954 7.281 -14.919 1.00 88.62 337 ARG A C 1
ATOM 2633 O O . ARG A 1 337 ? 19.895 6.596 -15.316 1.00 88.62 337 ARG A O 1
ATOM 2640 N N . ALA A 1 338 ? 17.995 6.804 -14.123 1.00 84.06 338 ALA A N 1
ATOM 2641 C CA . ALA A 1 338 ? 17.938 5.409 -13.689 1.00 84.06 338 ALA A CA 1
ATOM 2642 C C . ALA A 1 338 ? 17.783 4.446 -14.882 1.00 84.06 338 ALA A C 1
ATOM 2644 O O . ALA A 1 338 ? 18.516 3.463 -14.968 1.00 84.06 338 ALA A O 1
ATOM 2645 N N . PHE A 1 339 ? 16.936 4.769 -15.866 1.00 87.56 339 PHE A N 1
ATOM 2646 C CA . PHE A 1 339 ? 16.857 4.006 -17.117 1.00 87.56 339 PHE A CA 1
ATOM 2647 C C . PHE A 1 339 ? 18.164 3.972 -17.902 1.00 87.56 339 PHE A C 1
ATOM 2649 O O . PHE A 1 339 ? 18.576 2.907 -18.362 1.00 87.56 339 PHE A O 1
ATOM 2656 N N . GLY A 1 340 ? 18.847 5.111 -18.026 1.00 87.19 340 GLY A N 1
ATOM 2657 C CA . GLY A 1 340 ? 20.168 5.162 -18.654 1.00 87.19 340 GLY A CA 1
ATOM 2658 C C . GLY A 1 340 ? 21.193 4.288 -17.928 1.00 87.19 340 GLY A C 1
ATOM 2659 O O . GLY A 1 340 ? 22.083 3.709 -18.546 1.00 87.19 340 GLY A O 1
ATOM 2660 N N . ALA A 1 341 ? 21.040 4.133 -16.620 1.00 85.25 341 ALA A N 1
ATOM 2661 C CA . ALA A 1 341 ? 21.857 3.257 -15.799 1.00 85.25 341 ALA A CA 1
ATOM 2662 C C . ALA A 1 341 ? 21.569 1.758 -16.045 1.00 85.25 341 ALA A C 1
ATOM 2664 O O . ALA A 1 341 ? 22.490 0.941 -16.053 1.00 85.25 341 ALA A O 1
ATOM 2665 N N . TYR A 1 342 ? 20.327 1.389 -16.370 1.00 86.31 342 TYR A N 1
ATOM 2666 C CA . TYR A 1 342 ? 19.980 0.017 -16.763 1.00 86.31 342 TYR A CA 1
ATOM 2667 C C . TYR A 1 342 ? 20.582 -0.429 -18.104 1.00 86.31 342 TYR A C 1
ATOM 2669 O O . TYR A 1 342 ? 20.635 -1.630 -18.375 1.00 86.31 342 TYR A O 1
ATOM 2677 N N . LEU A 1 343 ? 21.123 0.489 -18.914 1.00 87.94 343 LEU A N 1
ATOM 2678 C CA . LEU A 1 343 ? 21.894 0.144 -20.119 1.00 87.94 343 LEU A CA 1
ATOM 2679 C C . LEU A 1 343 ? 23.191 -0.624 -19.817 1.00 87.94 343 LEU A C 1
ATOM 2681 O O . LEU A 1 343 ? 23.827 -1.140 -20.735 1.00 87.94 343 LEU A O 1
ATOM 2685 N N . PHE A 1 344 ? 23.618 -0.661 -18.556 1.00 84.44 344 PHE A N 1
ATOM 2686 C CA . PHE A 1 344 ? 24.861 -1.299 -18.134 1.00 84.44 344 PHE A CA 1
ATOM 2687 C C . PHE A 1 344 ? 24.684 -2.750 -17.669 1.00 84.44 344 PHE A C 1
ATOM 2689 O O . PHE A 1 344 ? 25.683 -3.418 -17.413 1.00 84.44 344 PHE A O 1
ATOM 2696 N N . HIS A 1 345 ? 23.450 -3.258 -17.591 1.00 84.88 345 HIS A N 1
ATOM 2697 C CA . HIS A 1 345 ? 23.202 -4.659 -17.250 1.00 84.88 345 HIS A CA 1
ATOM 2698 C C . HIS A 1 345 ? 22.676 -5.432 -18.463 1.00 84.88 345 HIS A C 1
ATOM 2700 O O . HIS A 1 345 ? 21.724 -4.966 -19.087 1.00 84.88 345 HIS A O 1
ATOM 2706 N N . PRO A 1 346 ? 23.233 -6.614 -18.784 1.00 87.19 346 PRO A N 1
ATOM 2707 C CA . PRO A 1 346 ? 22.836 -7.403 -19.951 1.00 87.19 346 PRO A CA 1
ATOM 2708 C C . PRO A 1 346 ? 21.325 -7.639 -20.084 1.00 87.19 346 PRO A C 1
ATOM 2710 O O . PRO A 1 346 ? 20.764 -7.408 -21.158 1.00 87.19 346 PRO A O 1
ATOM 2713 N N . ARG A 1 347 ? 20.644 -8.060 -19.006 1.00 88.88 347 ARG A N 1
ATOM 2714 C CA . ARG A 1 347 ? 19.198 -8.344 -19.040 1.00 88.88 347 ARG A CA 1
ATOM 2715 C C . ARG A 1 347 ? 18.372 -7.097 -19.303 1.00 88.88 347 ARG A C 1
ATOM 2717 O O . ARG A 1 347 ? 17.593 -7.054 -20.256 1.00 88.88 347 ARG A O 1
ATOM 2724 N N . SER A 1 348 ? 18.570 -6.055 -18.499 1.00 90.06 348 SER A N 1
ATOM 2725 C CA . SER A 1 348 ? 17.803 -4.823 -18.663 1.00 90.06 348 SER A CA 1
ATOM 2726 C C . SER A 1 348 ? 18.176 -4.073 -19.940 1.00 90.06 348 SER A C 1
ATOM 2728 O O . SER A 1 348 ? 17.308 -3.426 -20.509 1.00 90.06 348 SER A O 1
ATOM 2730 N N . LEU A 1 349 ? 19.403 -4.204 -20.459 1.00 92.31 349 LEU A N 1
ATOM 2731 C CA . LEU A 1 349 ? 19.796 -3.679 -21.770 1.00 92.31 349 LEU A CA 1
ATOM 2732 C C . LEU A 1 349 ? 18.997 -4.347 -22.897 1.00 92.31 349 LEU A C 1
ATOM 2734 O O . LEU A 1 349 ? 18.468 -3.658 -23.772 1.00 92.31 349 LEU A O 1
ATOM 2738 N N . ALA A 1 350 ? 18.864 -5.676 -22.868 1.00 92.44 350 ALA A N 1
ATOM 2739 C CA . ALA A 1 350 ? 18.064 -6.404 -23.847 1.00 92.44 350 ALA A CA 1
ATOM 2740 C C . ALA A 1 350 ? 16.578 -6.011 -23.781 1.00 92.44 350 ALA A C 1
ATOM 2742 O O . ALA A 1 350 ? 15.973 -5.761 -24.828 1.00 92.44 350 ALA A O 1
ATOM 2743 N N . ALA A 1 351 ? 16.012 -5.911 -22.574 1.00 94.44 351 ALA A N 1
ATOM 2744 C CA . ALA A 1 351 ? 14.630 -5.482 -22.359 1.00 94.44 351 ALA A CA 1
ATOM 2745 C C . ALA A 1 351 ? 14.401 -4.024 -22.782 1.00 94.44 351 ALA A C 1
ATOM 2747 O O . ALA A 1 351 ? 13.450 -3.725 -23.499 1.00 94.44 351 ALA A O 1
ATOM 2748 N N . LEU A 1 352 ? 15.319 -3.118 -22.436 1.00 94.12 352 LEU A N 1
ATOM 2749 C CA . LEU A 1 352 ? 15.244 -1.703 -22.794 1.00 94.12 352 LEU A CA 1
ATOM 2750 C C . LEU A 1 352 ? 15.344 -1.506 -24.309 1.00 94.12 352 LEU A C 1
ATOM 2752 O O . LEU A 1 352 ? 14.609 -0.698 -24.869 1.00 94.12 352 LEU A O 1
ATOM 2756 N N . ARG A 1 353 ? 16.184 -2.295 -24.995 1.00 95.69 353 ARG A N 1
ATOM 2757 C CA . ARG A 1 353 ? 16.245 -2.316 -26.463 1.00 95.69 353 ARG A CA 1
ATOM 2758 C C . ARG A 1 353 ? 14.900 -2.697 -27.081 1.00 95.69 353 ARG A C 1
ATOM 2760 O O . ARG A 1 353 ? 14.474 -2.037 -28.023 1.00 95.69 353 ARG A O 1
ATOM 2767 N N . ARG A 1 354 ? 14.239 -3.744 -26.567 1.00 96.06 354 ARG A N 1
ATOM 2768 C CA . ARG A 1 354 ? 12.900 -4.155 -27.032 1.00 96.06 354 ARG A CA 1
ATOM 2769 C C . ARG A 1 354 ? 11.867 -3.060 -26.769 1.00 96.06 354 ARG A C 1
ATOM 2771 O O . ARG A 1 354 ? 11.129 -2.701 -27.679 1.00 96.06 354 ARG A O 1
ATOM 2778 N N . ALA A 1 355 ? 11.859 -2.512 -25.556 1.00 95.44 355 ALA A N 1
ATOM 2779 C CA . ALA A 1 355 ? 10.913 -1.482 -25.147 1.00 95.44 355 ALA A CA 1
ATOM 2780 C C . ALA A 1 355 ? 11.052 -0.203 -25.989 1.00 95.44 355 ALA A C 1
ATOM 2782 O O . ALA A 1 355 ? 10.049 0.319 -26.460 1.00 95.44 355 ALA A O 1
ATOM 2783 N N . LEU A 1 356 ? 12.281 0.270 -26.238 1.00 95.00 356 LEU A N 1
ATOM 2784 C CA . LEU A 1 356 ? 12.538 1.439 -27.089 1.00 95.00 356 LEU A CA 1
ATOM 2785 C C . LEU A 1 356 ? 12.167 1.185 -28.553 1.00 95.00 356 LEU A C 1
ATOM 2787 O O . LEU A 1 356 ? 11.575 2.057 -29.180 1.00 95.00 356 LEU A O 1
ATOM 2791 N N . ALA A 1 357 ? 12.466 -0.003 -29.088 1.00 95.06 357 ALA A N 1
ATOM 2792 C CA . ALA A 1 357 ? 12.096 -0.370 -30.456 1.00 95.06 357 ALA A CA 1
ATOM 2793 C C . ALA A 1 357 ? 10.574 -0.478 -30.665 1.00 95.06 357 ALA A C 1
ATOM 2795 O O . ALA A 1 357 ? 10.105 -0.353 -31.793 1.00 95.06 357 ALA A O 1
ATOM 2796 N N . ALA A 1 358 ? 9.806 -0.707 -29.595 1.00 95.50 358 ALA A N 1
ATOM 2797 C CA . ALA A 1 358 ? 8.346 -0.757 -29.634 1.00 95.50 358 ALA A CA 1
ATOM 2798 C C . ALA A 1 358 ? 7.680 0.632 -29.572 1.00 95.50 358 ALA A C 1
ATOM 2800 O O . ALA A 1 358 ? 6.466 0.731 -29.759 1.00 95.50 358 ALA A O 1
ATOM 2801 N N . LEU A 1 359 ? 8.431 1.705 -29.294 1.00 96.25 359 LEU A N 1
ATOM 2802 C CA . LEU A 1 359 ? 7.873 3.056 -29.255 1.00 96.25 359 LEU A CA 1
ATOM 2803 C C . LEU A 1 359 ? 7.635 3.594 -30.675 1.00 96.25 359 LEU A C 1
ATOM 2805 O O . LEU A 1 359 ? 8.517 3.477 -31.527 1.00 96.25 359 LEU A O 1
ATOM 2809 N N . PRO A 1 360 ? 6.493 4.257 -30.939 1.00 96.56 360 PRO A N 1
ATOM 2810 C CA . PRO A 1 360 ? 6.287 4.962 -32.197 1.00 96.56 360 PRO A CA 1
ATOM 2811 C C . PRO A 1 360 ? 7.351 6.045 -32.420 1.00 96.56 360 PRO A C 1
ATOM 2813 O O . PRO A 1 360 ? 7.690 6.790 -31.497 1.00 96.56 360 PRO A O 1
ATOM 2816 N N . GLN A 1 361 ? 7.814 6.203 -33.664 1.00 95.56 361 GLN A N 1
ATOM 2817 C CA . GLN A 1 361 ? 8.812 7.223 -34.014 1.00 95.56 361 GLN A CA 1
ATOM 2818 C C . GLN A 1 361 ? 8.349 8.644 -33.643 1.00 95.56 361 GLN A C 1
ATOM 2820 O O . GLN A 1 361 ? 9.144 9.452 -33.171 1.00 95.56 361 GLN A O 1
ATOM 2825 N N . SER A 1 362 ? 7.046 8.924 -33.755 1.00 96.81 362 SER A N 1
ATOM 2826 C CA . SER A 1 362 ? 6.444 10.198 -33.341 1.00 96.81 362 SER A CA 1
ATOM 2827 C C . SER A 1 362 ? 6.602 10.495 -31.846 1.00 96.81 362 SER A C 1
ATOM 2829 O O . SER A 1 362 ? 6.801 11.649 -31.474 1.00 96.81 362 SER A O 1
ATOM 2831 N N . VAL A 1 363 ? 6.551 9.470 -30.988 1.00 96.69 363 VAL A N 1
ATOM 2832 C CA . VAL A 1 363 ? 6.780 9.602 -29.541 1.00 96.69 363 VAL A CA 1
ATOM 2833 C C . VAL A 1 363 ? 8.256 9.883 -29.274 1.00 96.69 363 VAL A C 1
ATOM 2835 O O . VAL A 1 363 ? 8.575 10.786 -28.507 1.00 96.69 363 VAL A O 1
ATOM 2838 N N . ILE A 1 364 ? 9.163 9.163 -29.944 1.00 95.25 364 ILE A N 1
ATOM 2839 C CA . ILE A 1 364 ? 10.614 9.365 -29.808 1.00 95.25 364 ILE A CA 1
ATOM 2840 C C . ILE A 1 364 ? 11.004 10.793 -30.210 1.00 95.25 364 ILE A C 1
ATOM 2842 O O . ILE A 1 364 ? 11.667 11.494 -29.445 1.00 95.25 364 ILE A O 1
ATOM 2846 N N . ASP A 1 365 ? 10.571 11.242 -31.388 1.00 95.88 365 ASP A N 1
ATOM 2847 C CA . ASP A 1 365 ? 10.902 12.573 -31.901 1.00 95.88 365 ASP A CA 1
ATOM 2848 C C . ASP A 1 365 ? 10.220 13.686 -31.106 1.00 95.88 365 ASP A C 1
ATOM 2850 O O . ASP A 1 365 ? 10.792 14.764 -30.942 1.00 95.88 365 ASP A O 1
ATOM 2854 N N . GLY A 1 366 ? 9.026 13.425 -30.576 1.00 96.38 366 GLY A N 1
ATOM 2855 C CA . GLY A 1 366 ? 8.348 14.331 -29.663 1.00 96.38 366 GLY A CA 1
ATOM 2856 C C . GLY A 1 366 ? 9.118 14.518 -28.356 1.00 96.38 366 GLY A C 1
ATOM 2857 O O . GLY A 1 366 ? 9.402 15.653 -27.982 1.00 96.38 366 GLY A O 1
ATOM 2858 N N . LEU A 1 367 ? 9.533 13.426 -27.703 1.00 96.25 367 LEU A N 1
ATOM 2859 C CA . LEU A 1 367 ? 10.279 13.481 -26.440 1.00 96.25 367 LEU A CA 1
ATOM 2860 C C . LEU A 1 367 ? 11.616 14.204 -26.596 1.00 96.25 367 LEU A C 1
ATOM 2862 O O . LEU A 1 367 ? 11.986 14.987 -25.727 1.00 96.25 367 LEU A O 1
ATOM 2866 N N . ARG A 1 368 ? 12.307 14.010 -27.725 1.00 96.19 368 ARG A N 1
ATOM 2867 C CA . ARG A 1 368 ? 13.555 14.721 -28.058 1.00 96.19 368 ARG A CA 1
ATOM 2868 C C . ARG A 1 368 ? 13.409 16.239 -28.096 1.00 96.19 368 ARG A C 1
ATOM 2870 O O . ARG A 1 368 ? 14.361 16.941 -27.779 1.00 96.19 368 ARG A O 1
ATOM 2877 N N . ARG A 1 369 ? 12.240 16.743 -28.498 1.00 96.12 369 ARG A N 1
ATOM 2878 C CA . ARG A 1 369 ? 11.967 18.185 -28.624 1.00 96.12 369 ARG A CA 1
ATOM 2879 C C . ARG A 1 369 ? 11.544 18.837 -27.307 1.00 96.12 369 ARG A C 1
ATOM 2881 O O . ARG A 1 369 ? 11.417 20.054 -27.263 1.00 96.12 369 ARG A O 1
ATOM 2888 N N . ARG A 1 370 ? 11.298 18.051 -26.255 1.00 95.06 370 ARG A N 1
ATOM 2889 C CA . ARG A 1 370 ? 10.886 18.553 -24.936 1.00 95.06 370 ARG A CA 1
ATOM 2890 C C . ARG A 1 370 ? 12.090 19.153 -24.227 1.00 95.06 370 ARG A C 1
ATOM 2892 O O . ARG A 1 370 ? 13.109 18.479 -24.111 1.00 95.06 370 ARG A O 1
ATOM 2899 N N . GLU A 1 371 ? 11.965 20.370 -23.708 1.00 93.38 371 GLU A N 1
ATOM 2900 C CA . GLU A 1 371 ? 13.105 21.122 -23.167 1.00 93.38 371 GLU A CA 1
ATOM 2901 C C . GLU A 1 371 ? 13.792 20.379 -22.009 1.00 93.38 371 GLU A C 1
ATOM 2903 O O . GLU A 1 371 ? 14.999 20.140 -22.042 1.00 93.38 371 GLU A O 1
ATOM 2908 N N . ARG A 1 372 ? 13.012 19.935 -21.013 1.00 91.38 372 ARG A N 1
ATOM 2909 C CA . ARG A 1 372 ? 13.548 19.271 -19.808 1.00 91.38 372 ARG A CA 1
ATOM 2910 C C . ARG A 1 372 ? 13.908 17.796 -20.012 1.00 91.38 372 ARG A C 1
ATOM 2912 O O . ARG A 1 372 ? 14.861 17.294 -19.422 1.00 91.38 372 ARG A O 1
ATOM 2919 N N . VAL A 1 373 ? 13.139 17.079 -20.832 1.00 94.12 373 VAL A N 1
ATOM 2920 C CA . VAL A 1 373 ? 13.255 15.614 -20.991 1.00 94.12 373 VAL A CA 1
ATOM 2921 C C . VAL A 1 373 ? 14.152 15.222 -22.165 1.00 94.12 373 VAL A C 1
ATOM 2923 O O . VAL A 1 373 ? 14.850 14.208 -22.090 1.00 94.12 373 VAL A O 1
ATOM 2926 N N . GLY A 1 374 ? 14.166 16.023 -23.230 1.00 96.12 374 GLY A N 1
ATOM 2927 C CA . GLY A 1 374 ? 14.840 15.728 -24.491 1.00 96.12 374 GLY A CA 1
ATOM 2928 C C . GLY A 1 374 ? 16.318 15.372 -24.343 1.00 96.12 374 GLY A C 1
ATOM 2929 O O . GLY A 1 374 ? 16.710 14.311 -24.833 1.00 96.12 374 GLY A O 1
ATOM 2930 N N . PRO A 1 375 ? 17.138 16.160 -23.618 1.00 96.25 375 PRO A N 1
ATOM 2931 C CA . PRO A 1 375 ? 18.559 15.856 -23.446 1.00 96.25 375 PRO A CA 1
ATOM 2932 C C . PRO A 1 375 ? 18.825 14.502 -22.769 1.00 96.25 375 PRO A C 1
ATOM 2934 O O . PRO A 1 375 ? 19.705 13.753 -23.195 1.00 96.25 375 PRO A O 1
ATOM 2937 N N . LEU A 1 376 ? 18.048 14.155 -21.735 1.00 94.62 376 LEU A N 1
ATOM 2938 C CA . LEU A 1 376 ? 18.188 12.878 -21.022 1.00 94.62 376 LEU A CA 1
ATOM 2939 C C . LEU A 1 376 ? 17.693 11.706 -21.869 1.00 94.62 376 LEU A C 1
ATOM 2941 O O . LEU A 1 376 ? 18.317 10.645 -21.889 1.00 94.62 376 LEU A O 1
ATOM 2945 N N . TRP A 1 377 ? 16.590 11.903 -22.589 1.00 95.31 377 TRP A N 1
ATOM 2946 C CA . TRP A 1 377 ? 16.054 10.907 -23.508 1.00 95.31 377 TRP A CA 1
ATOM 2947 C C . TRP A 1 377 ? 17.042 10.591 -24.636 1.00 95.31 377 TRP A C 1
ATOM 2949 O O . TRP A 1 377 ? 17.329 9.423 -24.907 1.00 95.31 377 TRP A O 1
ATOM 2959 N N . GLU A 1 378 ? 17.628 11.625 -25.245 1.00 94.94 378 GLU A N 1
ATOM 2960 C CA . GLU A 1 378 ? 18.614 11.468 -26.314 1.00 94.94 378 GLU A CA 1
ATOM 2961 C C . GLU A 1 378 ? 19.881 10.771 -25.818 1.00 94.94 378 GLU A C 1
ATOM 2963 O O . GLU A 1 378 ? 20.438 9.929 -26.523 1.00 94.94 378 GLU A O 1
ATOM 2968 N N . GLN A 1 379 ? 20.309 11.036 -24.582 1.00 92.81 379 GLN A N 1
ATOM 2969 C CA . GLN A 1 379 ? 21.425 10.314 -23.978 1.00 92.81 379 GLN A CA 1
ATOM 2970 C C . GLN A 1 379 ? 21.159 8.801 -23.915 1.00 92.81 379 GLN A C 1
ATOM 2972 O O . GLN A 1 379 ? 22.039 8.012 -24.267 1.00 92.81 379 GLN A O 1
ATOM 2977 N N . ILE A 1 380 ? 19.962 8.381 -23.491 1.00 92.56 380 ILE A N 1
ATOM 2978 C CA . ILE A 1 380 ? 19.587 6.958 -23.430 1.00 92.56 380 ILE A CA 1
ATOM 2979 C C . ILE A 1 380 ? 19.574 6.362 -24.842 1.00 92.56 380 ILE A C 1
ATOM 2981 O O . ILE A 1 380 ? 20.198 5.325 -25.084 1.00 92.56 380 ILE A O 1
ATOM 2985 N N . TYR A 1 381 ? 18.898 7.035 -25.776 1.00 92.88 381 TYR A N 1
ATOM 2986 C CA . TYR A 1 381 ? 18.695 6.546 -27.137 1.00 92.88 381 TYR A CA 1
ATOM 2987 C C . TYR A 1 381 ? 20.009 6.426 -27.925 1.00 92.88 381 TYR A C 1
ATOM 2989 O O . TYR A 1 381 ? 20.282 5.384 -28.518 1.00 92.88 381 TYR A O 1
ATOM 2997 N N . SER A 1 382 ? 20.860 7.454 -27.883 1.00 92.06 382 SER A N 1
ATOM 2998 C CA . SER A 1 382 ? 22.154 7.480 -28.586 1.00 92.06 382 SER A CA 1
ATOM 2999 C C . SER A 1 382 ? 23.185 6.513 -27.995 1.00 92.06 382 SER A C 1
ATOM 3001 O O . SER A 1 382 ? 24.018 5.969 -28.721 1.00 92.06 382 SER A O 1
ATOM 3003 N N . THR A 1 383 ? 23.122 6.246 -26.687 1.00 91.50 383 THR A N 1
ATOM 3004 C CA . THR A 1 383 ? 24.062 5.335 -26.013 1.00 91.50 383 THR A CA 1
ATOM 3005 C C . THR A 1 383 ? 23.710 3.862 -26.242 1.00 91.50 383 THR A C 1
ATOM 3007 O O . THR A 1 383 ? 24.594 3.001 -26.203 1.00 91.50 383 THR A O 1
ATOM 3010 N N . LEU A 1 384 ? 22.436 3.545 -26.493 1.00 92.50 384 LEU A N 1
ATOM 3011 C CA . LEU A 1 384 ? 21.952 2.171 -26.621 1.00 92.50 384 LEU A CA 1
ATOM 3012 C C . LEU A 1 384 ? 22.705 1.346 -27.693 1.00 92.50 384 LEU A C 1
ATOM 3014 O O . LEU A 1 384 ? 23.191 0.268 -27.338 1.00 92.50 384 LEU A O 1
ATOM 3018 N N . PRO A 1 385 ? 22.884 1.801 -28.954 1.00 93.12 385 PRO A N 1
ATOM 3019 C CA . PRO A 1 385 ? 23.596 1.023 -29.974 1.00 93.12 385 PRO A CA 1
ATOM 3020 C C . PRO A 1 385 ? 25.033 0.678 -29.575 1.00 93.12 385 PRO A C 1
ATOM 3022 O O . PRO A 1 385 ? 25.475 -0.456 -29.761 1.00 93.12 385 PRO A O 1
ATOM 3025 N N . PHE A 1 386 ? 25.747 1.630 -28.965 1.00 91.31 386 PHE A N 1
ATOM 3026 C CA . PHE A 1 386 ? 27.113 1.419 -28.488 1.00 91.31 386 PHE A CA 1
ATOM 3027 C C . PHE A 1 386 ? 27.170 0.347 -27.392 1.00 91.31 386 PHE A C 1
ATOM 3029 O O . PHE A 1 386 ? 28.051 -0.513 -27.402 1.00 91.31 386 PHE A O 1
ATOM 3036 N N . ARG A 1 387 ? 26.208 0.361 -26.461 1.00 89.38 387 ARG A N 1
ATOM 3037 C CA . ARG A 1 387 ? 26.126 -0.627 -25.373 1.00 89.38 387 ARG A CA 1
ATOM 3038 C C . ARG A 1 387 ? 25.830 -2.025 -25.896 1.00 89.38 387 ARG A C 1
ATOM 3040 O O . ARG A 1 387 ? 26.500 -2.971 -25.490 1.00 89.38 387 ARG A O 1
ATOM 3047 N N . VAL A 1 388 ? 24.894 -2.140 -26.836 1.00 91.06 388 VAL A N 1
ATOM 3048 C CA . VAL A 1 388 ? 24.564 -3.413 -27.492 1.00 91.06 388 VAL A CA 1
ATOM 3049 C C . VAL A 1 388 ? 25.778 -3.970 -28.241 1.00 91.06 388 VAL A C 1
ATOM 3051 O O . VAL A 1 388 ? 26.117 -5.137 -28.060 1.00 91.06 388 VAL A O 1
ATOM 3054 N N . ALA A 1 389 ? 26.476 -3.141 -29.023 1.00 89.88 389 ALA A N 1
ATOM 3055 C CA . ALA A 1 389 ? 27.685 -3.556 -29.737 1.00 89.88 389 ALA A CA 1
ATOM 3056 C C . ALA A 1 389 ? 28.803 -3.995 -28.774 1.00 89.88 389 ALA A C 1
ATOM 3058 O O . ALA A 1 389 ? 29.461 -5.011 -29.005 1.00 89.88 389 ALA A O 1
ATOM 3059 N N . GLY A 1 390 ? 28.984 -3.269 -27.666 1.00 86.81 390 GLY A N 1
ATOM 3060 C CA . GLY A 1 390 ? 29.933 -3.626 -26.613 1.00 86.81 390 GLY A CA 1
ATOM 3061 C C . GLY A 1 390 ? 29.627 -4.983 -25.975 1.00 86.81 390 GLY A C 1
ATOM 3062 O O . GLY A 1 390 ? 30.532 -5.803 -25.838 1.00 86.81 390 GLY A O 1
ATOM 3063 N N . GLN A 1 391 ? 28.359 -5.254 -25.643 1.00 85.94 391 GLN A N 1
ATOM 3064 C CA . GLN A 1 391 ? 27.943 -6.554 -25.110 1.00 85.94 391 GLN A CA 1
ATOM 3065 C C . GLN A 1 391 ? 28.210 -7.687 -26.113 1.00 85.94 391 GLN A C 1
ATOM 3067 O O . GLN A 1 391 ? 28.808 -8.698 -25.749 1.00 85.94 391 GLN A O 1
ATOM 3072 N N . GLN A 1 392 ? 27.832 -7.504 -27.381 1.00 88.56 392 GLN A N 1
ATOM 3073 C CA . GLN A 1 392 ? 28.051 -8.504 -28.432 1.00 88.56 392 GLN A CA 1
ATOM 3074 C C . GLN A 1 392 ? 29.539 -8.812 -28.652 1.00 88.56 392 GLN A C 1
ATOM 3076 O O . GLN A 1 392 ? 29.908 -9.956 -28.906 1.00 88.56 392 GLN A O 1
ATOM 3081 N N . GLU A 1 393 ? 30.411 -7.808 -28.548 1.00 87.25 393 GLU A N 1
ATOM 3082 C CA . GLU A 1 393 ? 31.863 -7.990 -28.646 1.00 87.25 393 GLU A CA 1
ATOM 3083 C C . GLU A 1 393 ? 32.436 -8.773 -27.453 1.00 87.25 393 GLU A C 1
ATOM 3085 O O . GLU A 1 393 ? 33.319 -9.614 -27.631 1.00 87.25 393 GLU A O 1
ATOM 3090 N N . VAL A 1 394 ? 31.929 -8.534 -26.240 1.00 81.12 394 VAL A N 1
ATOM 3091 C CA . VAL A 1 394 ? 32.295 -9.312 -25.043 1.00 81.12 394 VAL A CA 1
ATOM 3092 C C . VAL A 1 394 ? 31.873 -10.777 -25.210 1.00 81.12 394 VAL A C 1
ATOM 3094 O O . VAL A 1 394 ? 32.687 -11.678 -25.001 1.00 81.12 394 VAL A O 1
ATOM 3097 N N . GLU A 1 395 ? 30.649 -11.020 -25.679 1.00 82.44 395 GLU A N 1
ATOM 3098 C CA . GLU A 1 395 ? 30.130 -12.366 -25.953 1.00 82.44 395 GLU A CA 1
ATOM 3099 C C . GLU A 1 395 ? 30.927 -13.085 -27.055 1.00 82.44 395 GLU A C 1
ATOM 3101 O O . GLU A 1 395 ? 31.271 -14.260 -26.905 1.00 82.44 395 GLU A O 1
ATOM 3106 N N . ARG A 1 396 ? 31.310 -12.375 -28.126 1.00 84.88 396 ARG A N 1
ATOM 3107 C CA . ARG A 1 396 ? 32.161 -12.897 -29.214 1.00 84.88 396 ARG A CA 1
ATOM 3108 C C . ARG A 1 396 ? 33.539 -13.343 -28.723 1.00 84.88 396 ARG A C 1
ATOM 3110 O O . ARG A 1 396 ? 34.105 -14.288 -29.264 1.00 84.88 396 ARG A O 1
ATOM 3117 N N . LYS A 1 397 ? 34.062 -12.705 -27.673 1.00 82.06 397 LYS A N 1
ATOM 3118 C CA . LYS A 1 397 ? 35.309 -13.096 -26.992 1.00 82.06 397 LYS A CA 1
ATOM 3119 C C . LYS A 1 397 ? 35.146 -14.299 -26.056 1.00 82.06 397 LYS A C 1
ATOM 3121 O O . LYS A 1 397 ? 36.091 -14.655 -25.358 1.00 82.06 397 LYS A O 1
ATOM 3126 N N . GLY A 1 398 ? 33.968 -14.924 -26.022 1.00 79.56 398 GLY A N 1
ATOM 3127 C CA . GLY A 1 398 ? 33.675 -16.069 -25.160 1.00 79.56 398 GLY A CA 1
ATOM 3128 C C . GLY A 1 398 ? 33.480 -15.697 -23.689 1.00 79.56 398 GLY A C 1
ATOM 3129 O O . GLY A 1 398 ? 33.479 -16.585 -22.835 1.00 79.56 398 GLY A O 1
ATOM 3130 N N . LEU A 1 399 ? 33.324 -14.406 -23.385 1.00 76.56 399 LEU A N 1
ATOM 3131 C CA . LEU A 1 399 ? 33.036 -13.918 -22.044 1.00 76.56 399 LEU A CA 1
ATOM 3132 C C . LEU A 1 399 ? 31.522 -13.826 -21.855 1.00 76.56 399 LEU A C 1
ATOM 3134 O O . LEU A 1 399 ? 30.812 -13.287 -22.701 1.00 76.56 399 LEU A O 1
ATOM 3138 N N . ARG A 1 400 ? 31.020 -14.327 -20.727 1.00 73.31 400 ARG A N 1
ATOM 3139 C CA . ARG A 1 400 ? 29.612 -14.168 -20.343 1.00 73.31 400 ARG A CA 1
ATOM 3140 C C . ARG A 1 400 ? 29.510 -13.181 -19.193 1.00 73.31 400 ARG A C 1
ATOM 3142 O O . ARG A 1 400 ? 30.141 -13.388 -18.158 1.00 73.31 400 ARG A O 1
ATOM 3149 N N . LEU A 1 401 ? 28.709 -12.134 -19.382 1.00 71.25 401 LEU A N 1
ATOM 3150 C CA . LEU A 1 401 ? 28.334 -11.201 -18.324 1.00 71.25 401 LEU A CA 1
ATOM 3151 C C . LEU A 1 401 ? 27.165 -11.807 -17.544 1.00 71.25 401 LEU A C 1
ATOM 3153 O O . LEU A 1 401 ? 26.098 -12.043 -18.107 1.00 71.25 401 LEU A O 1
ATOM 3157 N N . CYS A 1 402 ? 27.377 -12.095 -16.262 1.00 69.56 402 CYS A N 1
ATOM 3158 C CA . CYS A 1 402 ? 26.342 -12.616 -15.378 1.00 69.56 402 CYS A CA 1
ATOM 3159 C C . CYS A 1 402 ? 25.822 -11.507 -14.459 1.00 69.56 402 CYS A C 1
ATOM 3161 O O . CYS A 1 402 ? 26.587 -10.936 -13.684 1.00 69.56 402 CYS A O 1
ATOM 3163 N N . ASP A 1 403 ? 24.518 -11.251 -14.523 1.00 69.75 403 ASP A N 1
ATOM 3164 C CA . ASP A 1 403 ? 23.758 -10.315 -13.686 1.00 69.75 403 ASP A CA 1
ATOM 3165 C C . ASP A 1 403 ? 22.696 -11.044 -12.837 1.00 69.75 403 ASP A C 1
ATOM 3167 O O . ASP A 1 403 ? 21.597 -10.542 -12.609 1.00 69.75 403 ASP A O 1
ATOM 3171 N N . ASN A 1 404 ? 23.007 -12.271 -12.402 1.00 63.78 404 ASN A N 1
ATOM 3172 C CA . ASN A 1 404 ? 22.096 -13.108 -11.622 1.00 63.78 404 ASN A CA 1
ATOM 3173 C C . ASN A 1 404 ? 21.964 -12.638 -10.161 1.00 63.78 404 ASN A C 1
ATOM 3175 O O . ASN A 1 404 ? 22.950 -12.249 -9.542 1.00 63.78 404 ASN A O 1
ATOM 3179 N N . ASP A 1 405 ? 20.773 -12.821 -9.583 1.00 52.38 405 ASP A N 1
ATOM 3180 C CA . ASP A 1 405 ? 20.354 -12.392 -8.234 1.00 52.38 405 ASP A CA 1
ATOM 3181 C C . ASP A 1 405 ? 21.241 -12.932 -7.081 1.00 52.38 405 ASP A C 1
ATOM 3183 O O . ASP A 1 405 ? 21.149 -12.478 -5.941 1.00 52.38 405 ASP A O 1
ATOM 3187 N N . LEU A 1 406 ? 22.074 -13.942 -7.356 1.00 48.75 406 LEU A N 1
ATOM 3188 C CA . LEU A 1 406 ? 22.983 -14.573 -6.391 1.00 48.75 406 LEU A CA 1
ATOM 3189 C C . LEU A 1 406 ? 24.362 -13.908 -6.327 1.00 48.75 406 LEU A C 1
ATOM 3191 O O . LEU A 1 406 ? 25.141 -14.216 -5.427 1.00 48.75 406 LEU A O 1
ATOM 3195 N N . HIS A 1 407 ? 24.682 -13.027 -7.272 1.00 49.06 407 HIS A N 1
ATOM 3196 C CA . HIS A 1 407 ? 25.981 -12.384 -7.357 1.00 49.06 407 HIS A CA 1
ATOM 3197 C C . HIS A 1 407 ? 25.852 -10.900 -6.998 1.00 49.06 407 HIS A C 1
ATOM 3199 O O . HIS A 1 407 ? 25.148 -10.146 -7.660 1.00 49.06 407 HIS A O 1
ATOM 3205 N N . HIS A 1 408 ? 26.556 -10.469 -5.948 1.00 38.81 408 HIS A N 1
ATOM 3206 C CA . HIS A 1 408 ? 26.620 -9.059 -5.537 1.00 38.81 408 HIS A CA 1
ATOM 3207 C C . HIS A 1 408 ? 27.441 -8.179 -6.505 1.00 38.81 408 HIS A C 1
ATOM 3209 O O . HIS A 1 408 ? 27.457 -6.958 -6.370 1.00 38.81 408 HIS A O 1
ATOM 3215 N N . GLU A 1 409 ? 28.099 -8.795 -7.489 1.00 42.16 409 GLU A N 1
ATOM 3216 C CA . GLU A 1 409 ? 28.964 -8.173 -8.491 1.00 42.16 409 GLU A CA 1
ATOM 3217 C C . GLU A 1 409 ? 28.680 -8.789 -9.870 1.00 42.16 409 GLU A C 1
ATOM 3219 O O . GLU A 1 409 ? 28.173 -9.908 -9.960 1.00 42.16 409 GLU A O 1
ATOM 3224 N N . ILE A 1 410 ? 29.007 -8.081 -10.955 1.00 43.22 410 ILE A N 1
ATOM 3225 C CA . ILE A 1 410 ? 28.937 -8.651 -12.308 1.00 43.22 410 ILE A CA 1
ATOM 3226 C C . ILE A 1 410 ? 30.119 -9.598 -12.483 1.00 43.22 410 ILE A C 1
ATOM 3228 O O . ILE A 1 410 ? 31.272 -9.170 -12.456 1.00 43.22 410 ILE A O 1
ATOM 3232 N N . TRP A 1 411 ? 29.831 -10.877 -12.713 1.00 39.19 411 TRP A N 1
ATOM 3233 C CA . TRP A 1 411 ? 30.871 -11.868 -12.973 1.00 39.19 411 TRP A CA 1
ATOM 3234 C C . TRP A 1 411 ? 31.108 -12.000 -14.467 1.00 39.19 411 TRP A C 1
ATOM 3236 O O . TRP A 1 411 ? 30.173 -12.207 -15.243 1.00 39.19 411 TRP A O 1
ATOM 3246 N N . VAL A 1 412 ? 32.380 -11.921 -14.845 1.00 47.38 412 VAL A N 1
ATOM 3247 C CA . VAL A 1 412 ? 32.856 -12.265 -16.180 1.00 47.38 412 VAL A CA 1
ATOM 3248 C C . VAL A 1 412 ? 33.365 -13.701 -16.119 1.00 47.38 412 VAL A C 1
ATOM 3250 O O . VAL A 1 412 ? 34.468 -13.956 -15.640 1.00 47.38 412 VAL A O 1
ATOM 3253 N N . ALA A 1 413 ? 32.558 -14.655 -16.579 1.00 45.12 413 ALA A N 1
ATOM 3254 C CA . ALA A 1 413 ? 33.016 -16.033 -16.732 1.00 45.12 413 ALA A CA 1
ATOM 3255 C C . ALA A 1 413 ? 33.666 -16.192 -18.112 1.00 45.12 413 ALA A C 1
ATOM 3257 O O . ALA A 1 413 ? 33.027 -15.921 -19.131 1.00 45.12 413 ALA A O 1
ATOM 3258 N N . GLY A 1 414 ? 34.927 -16.626 -18.146 1.00 39.16 414 GLY A N 1
ATOM 3259 C CA . GLY A 1 414 ? 35.640 -16.949 -19.379 1.00 39.16 414 GLY A CA 1
ATOM 3260 C C . GLY A 1 414 ? 36.036 -18.420 -19.415 1.00 39.16 414 GLY A C 1
ATOM 3261 O O . GLY A 1 414 ? 36.704 -18.901 -18.503 1.00 39.16 414 GLY A O 1
ATOM 3262 N N . ASN A 1 415 ? 35.703 -19.117 -20.502 1.00 40.03 415 ASN A N 1
ATOM 3263 C CA . ASN A 1 415 ? 36.376 -20.365 -20.873 1.00 40.03 415 ASN A CA 1
ATOM 3264 C C . ASN A 1 415 ? 37.743 -20.024 -21.480 1.00 40.03 415 ASN A C 1
ATOM 3266 O O . ASN A 1 415 ? 37.978 -20.220 -22.670 1.00 40.03 415 ASN A O 1
ATOM 3270 N N . VAL A 1 416 ? 38.655 -19.477 -20.679 1.00 38.97 416 VAL A N 1
ATOM 3271 C CA . VAL A 1 416 ? 40.032 -19.272 -21.127 1.00 38.97 416 VAL A CA 1
ATOM 3272 C C . VAL A 1 416 ? 40.812 -20.538 -20.789 1.00 38.97 416 VAL A C 1
ATOM 3274 O O . VAL A 1 416 ? 41.431 -20.643 -19.734 1.00 38.97 416 VAL A O 1
ATOM 3277 N N . ARG A 1 417 ? 40.811 -21.517 -21.707 1.00 34.91 417 ARG A N 1
ATOM 3278 C CA . ARG A 1 417 ? 41.985 -22.394 -21.828 1.00 34.91 417 ARG A CA 1
ATOM 3279 C C . ARG A 1 417 ? 43.142 -21.456 -22.145 1.00 34.91 417 ARG A C 1
ATOM 3281 O O . ARG A 1 417 ? 43.181 -20.881 -23.229 1.00 34.91 417 ARG A O 1
ATOM 3288 N N . ALA A 1 418 ? 44.008 -21.231 -21.165 1.00 32.66 418 ALA A N 1
ATOM 3289 C CA . ALA A 1 418 ? 45.146 -20.339 -21.282 1.00 32.66 418 ALA A CA 1
ATOM 3290 C C . ALA A 1 418 ? 46.051 -20.784 -22.442 1.00 32.66 418 ALA A C 1
ATOM 3292 O O . ALA A 1 418 ? 46.897 -21.656 -22.282 1.00 32.66 418 ALA A O 1
ATOM 3293 N N . GLN A 1 419 ? 45.887 -20.170 -23.613 1.00 32.97 419 GLN A N 1
ATOM 3294 C CA . GLN A 1 419 ? 47.004 -19.963 -24.522 1.00 32.97 419 GLN A CA 1
ATOM 3295 C C . GLN A 1 419 ? 47.684 -18.673 -24.076 1.00 32.97 419 GLN A C 1
ATOM 3297 O O . GLN A 1 419 ? 47.239 -17.558 -24.345 1.00 32.97 419 GLN A O 1
ATOM 3302 N N . THR A 1 420 ? 48.737 -18.852 -23.289 1.00 35.44 420 THR A N 1
ATOM 3303 C CA . THR A 1 420 ? 49.675 -17.817 -22.870 1.00 35.44 420 THR A CA 1
ATOM 3304 C C . THR A 1 420 ? 50.281 -17.149 -24.103 1.00 35.44 420 THR A C 1
ATOM 3306 O O . THR A 1 420 ? 51.164 -17.722 -24.734 1.00 35.44 420 THR A O 1
ATOM 3309 N N . GLY A 1 421 ? 49.815 -15.950 -24.462 1.00 38.97 421 GLY A N 1
ATOM 3310 C CA . GLY A 1 421 ? 50.465 -15.180 -25.525 1.00 38.97 421 GLY A CA 1
ATOM 3311 C C . GLY A 1 421 ? 49.647 -14.059 -26.161 1.00 38.97 421 GLY A C 1
ATOM 3312 O O . GLY A 1 421 ? 49.483 -14.081 -27.372 1.00 38.97 421 GLY A O 1
ATOM 3313 N N . ARG A 1 422 ? 49.138 -13.088 -25.384 1.00 42.59 422 ARG A N 1
ATOM 3314 C CA . ARG A 1 422 ? 48.888 -11.687 -25.818 1.00 42.59 422 ARG A CA 1
ATOM 3315 C C . ARG A 1 422 ? 48.330 -10.868 -24.647 1.00 42.59 422 ARG A C 1
ATOM 3317 O O . ARG A 1 422 ? 47.246 -11.158 -24.154 1.00 42.59 422 ARG A O 1
ATOM 3324 N N . ARG A 1 423 ? 49.085 -9.863 -24.184 1.00 46.03 423 ARG A N 1
ATOM 3325 C CA . ARG A 1 423 ? 48.725 -8.984 -23.049 1.00 46.03 423 ARG A CA 1
ATOM 3326 C C . ARG A 1 423 ? 47.850 -7.781 -23.440 1.00 46.03 423 ARG A C 1
ATOM 3328 O O . ARG A 1 423 ? 47.267 -7.166 -22.553 1.00 46.03 423 ARG A O 1
ATOM 3335 N N . ASP A 1 424 ? 47.671 -7.495 -24.729 1.00 46.41 424 ASP A N 1
ATOM 3336 C CA . ASP A 1 424 ? 47.121 -6.198 -25.165 1.00 46.41 424 ASP A CA 1
ATOM 3337 C C . ASP A 1 424 ? 45.589 -6.155 -25.318 1.00 46.41 424 ASP A C 1
ATOM 3339 O O . ASP A 1 424 ? 44.994 -5.083 -25.397 1.00 46.41 424 ASP A O 1
ATOM 3343 N N . THR A 1 425 ? 44.897 -7.298 -25.290 1.00 48.16 425 THR A N 1
ATOM 3344 C CA . THR A 1 425 ? 43.428 -7.357 -25.444 1.00 48.16 425 THR A CA 1
ATOM 3345 C C . THR A 1 425 ? 42.639 -7.179 -24.138 1.00 48.16 425 THR A C 1
ATOM 3347 O O . THR A 1 425 ? 41.413 -7.054 -24.184 1.00 48.16 425 THR A O 1
ATOM 3350 N N . ASN A 1 426 ? 43.310 -7.098 -22.981 1.00 48.59 426 ASN A N 1
ATOM 3351 C CA . ASN A 1 426 ? 42.660 -7.007 -21.664 1.00 48.59 426 ASN A CA 1
ATOM 3352 C C . ASN A 1 426 ? 42.274 -5.579 -21.228 1.00 48.59 426 ASN A C 1
ATOM 3354 O O . ASN A 1 426 ? 41.386 -5.423 -20.388 1.00 48.59 426 ASN A O 1
ATOM 3358 N N . MET A 1 427 ? 42.872 -4.527 -21.800 1.00 45.81 427 MET A N 1
ATOM 3359 C CA . MET A 1 427 ? 42.597 -3.144 -21.370 1.00 45.81 427 MET A CA 1
ATOM 3360 C C . MET A 1 427 ? 41.174 -2.671 -21.702 1.00 45.81 427 MET A C 1
ATOM 3362 O O . MET A 1 427 ? 40.520 -2.053 -20.863 1.00 45.81 427 MET A O 1
ATOM 3366 N N . ASN A 1 428 ? 40.651 -3.007 -22.886 1.00 48.84 428 ASN A N 1
ATOM 3367 C CA . ASN A 1 428 ? 39.301 -2.588 -23.288 1.00 48.84 428 ASN A CA 1
ATOM 3368 C C . ASN A 1 428 ? 38.205 -3.303 -22.482 1.00 48.84 428 ASN A C 1
ATOM 3370 O O . ASN A 1 428 ? 37.185 -2.698 -22.153 1.00 48.84 428 ASN A O 1
ATOM 3374 N N . ALA A 1 429 ? 38.434 -4.566 -22.106 1.00 45.81 429 ALA A N 1
ATOM 3375 C CA . ALA A 1 429 ? 37.525 -5.315 -21.243 1.00 45.81 429 ALA A CA 1
ATOM 3376 C C . ALA A 1 429 ? 37.515 -4.746 -19.813 1.00 45.81 429 ALA A C 1
ATOM 3378 O O . ALA A 1 429 ? 36.441 -4.500 -19.268 1.00 45.81 429 ALA A O 1
ATOM 3379 N N . MET A 1 430 ? 38.685 -4.438 -19.235 1.00 47.75 430 MET A N 1
ATOM 3380 C CA . MET A 1 430 ? 38.763 -3.819 -17.904 1.00 47.75 430 MET A CA 1
ATOM 3381 C C . MET A 1 430 ? 38.180 -2.402 -17.861 1.00 47.75 430 MET A C 1
ATOM 3383 O O . MET A 1 430 ? 37.523 -2.043 -16.882 1.00 47.75 430 MET A O 1
ATOM 3387 N N . SER A 1 431 ? 38.351 -1.608 -18.923 1.00 51.78 431 SER A N 1
ATOM 3388 C CA . SER A 1 431 ? 37.703 -0.296 -19.050 1.00 51.78 431 SER A CA 1
ATOM 3389 C C . SER A 1 431 ? 36.174 -0.426 -19.078 1.00 51.78 431 SER A C 1
ATOM 3391 O O . SER A 1 431 ? 35.474 0.275 -18.345 1.00 51.78 431 SER A O 1
ATOM 3393 N N . CYS A 1 432 ? 35.642 -1.394 -19.834 1.00 52.00 432 CYS A N 1
ATOM 3394 C CA . CYS A 1 432 ? 34.208 -1.684 -19.872 1.00 52.00 432 CYS A CA 1
ATOM 3395 C C . CYS A 1 432 ? 33.667 -2.104 -18.493 1.00 52.00 432 CYS A C 1
ATOM 3397 O O . CYS A 1 432 ? 32.649 -1.572 -18.047 1.00 52.00 432 CYS A O 1
ATOM 3399 N N . VAL A 1 433 ? 34.380 -2.980 -17.776 1.00 52.50 433 VAL A N 1
ATOM 3400 C CA . VAL A 1 433 ? 34.024 -3.406 -16.410 1.00 52.50 433 VAL A CA 1
ATOM 3401 C C . VAL A 1 433 ? 34.054 -2.224 -15.438 1.00 52.50 433 VAL A C 1
ATOM 3403 O O . VAL A 1 433 ? 33.091 -2.011 -14.707 1.00 52.50 433 VAL A O 1
ATOM 3406 N N . THR A 1 434 ? 35.093 -1.389 -15.483 1.00 58.91 434 THR A N 1
ATOM 3407 C CA . THR A 1 434 ? 35.232 -0.205 -14.613 1.00 58.91 434 THR A CA 1
ATOM 3408 C C . THR A 1 434 ? 34.123 0.816 -14.865 1.00 58.91 434 THR A C 1
ATOM 3410 O O . THR A 1 434 ? 33.518 1.340 -13.927 1.00 58.91 434 THR A O 1
ATOM 3413 N N . HIS A 1 435 ? 33.799 1.082 -16.133 1.00 57.59 435 HIS A N 1
ATOM 3414 C CA . HIS A 1 435 ? 32.677 1.944 -16.496 1.00 57.59 435 HIS A CA 1
ATOM 3415 C C . HIS A 1 435 ? 31.338 1.373 -16.034 1.00 57.59 435 HIS A C 1
ATOM 3417 O O . HIS A 1 435 ? 30.492 2.133 -15.566 1.00 57.59 435 HIS A O 1
ATOM 3423 N N . THR A 1 436 ? 31.169 0.055 -16.125 1.00 52.84 436 THR A N 1
ATOM 3424 C CA . THR A 1 436 ? 29.978 -0.643 -15.641 1.00 52.84 436 THR A CA 1
ATOM 3425 C C . THR A 1 436 ? 29.862 -0.503 -14.126 1.00 52.84 436 THR A C 1
ATOM 3427 O O . THR A 1 436 ? 28.848 -0.004 -13.657 1.00 52.84 436 THR A O 1
ATOM 3430 N N . MET A 1 437 ? 30.913 -0.786 -13.349 1.00 50.53 437 MET A N 1
ATOM 3431 C CA . MET A 1 437 ? 30.889 -0.628 -11.885 1.00 50.53 437 MET A CA 1
ATOM 3432 C C . MET A 1 437 ? 30.638 0.818 -11.436 1.00 50.53 437 MET A C 1
ATOM 3434 O O . MET A 1 437 ? 29.863 1.062 -10.510 1.00 50.53 437 MET A O 1
ATOM 3438 N N . ASN A 1 438 ? 31.224 1.802 -12.121 1.00 59.50 438 ASN A N 1
ATOM 3439 C CA . ASN A 1 438 ? 30.946 3.212 -11.846 1.00 59.50 438 ASN A CA 1
ATOM 3440 C C . ASN A 1 438 ? 29.497 3.596 -12.180 1.00 59.50 438 ASN A C 1
ATOM 3442 O O . ASN A 1 438 ? 28.894 4.396 -11.464 1.00 59.50 438 ASN A O 1
ATOM 3446 N N . ALA A 1 439 ? 28.919 3.025 -13.238 1.00 56.88 439 ALA A N 1
ATOM 3447 C CA . ALA A 1 439 ? 27.512 3.214 -13.565 1.00 56.88 439 ALA A CA 1
ATOM 3448 C C . ALA A 1 439 ? 26.588 2.541 -12.540 1.00 56.88 439 ALA A C 1
ATOM 3450 O O . ALA A 1 439 ? 25.615 3.165 -12.125 1.00 56.88 439 ALA A O 1
ATOM 3451 N N . LEU A 1 440 ? 26.925 1.344 -12.044 1.00 53.44 440 LEU A N 1
ATOM 3452 C CA . LEU A 1 440 ? 26.201 0.682 -10.950 1.00 53.44 440 LEU A CA 1
ATOM 3453 C C . LEU A 1 440 ? 26.148 1.565 -9.709 1.00 53.44 440 LEU A C 1
ATOM 3455 O O . LEU A 1 440 ? 25.077 1.803 -9.156 1.00 53.44 440 LEU A O 1
ATOM 3459 N N . ARG A 1 441 ? 27.295 2.132 -9.321 1.00 61.50 441 ARG A N 1
ATOM 3460 C CA . ARG A 1 441 ? 27.374 3.059 -8.190 1.00 61.50 441 ARG A CA 1
ATOM 3461 C C . ARG A 1 441 ? 26.496 4.293 -8.405 1.00 61.50 441 ARG A C 1
ATOM 3463 O O . ARG A 1 441 ? 25.746 4.662 -7.512 1.00 61.50 441 ARG A O 1
ATOM 3470 N N . ARG A 1 442 ? 26.509 4.886 -9.605 1.00 61.31 442 ARG A N 1
ATOM 3471 C CA . ARG A 1 442 ? 25.635 6.026 -9.952 1.00 61.31 442 ARG A CA 1
ATOM 3472 C C . ARG A 1 442 ? 24.151 5.659 -9.988 1.00 61.31 442 ARG A C 1
ATOM 3474 O O . ARG A 1 442 ? 23.328 6.496 -9.622 1.00 61.31 442 ARG A O 1
ATOM 3481 N N . THR A 1 443 ? 23.811 4.444 -10.418 1.00 55.94 443 THR A N 1
ATOM 3482 C CA . THR A 1 443 ? 22.441 3.904 -10.391 1.00 55.94 443 THR A CA 1
ATOM 3483 C C . THR A 1 443 ? 21.973 3.829 -8.953 1.00 55.94 443 THR A C 1
ATOM 3485 O O . THR A 1 443 ? 20.963 4.425 -8.601 1.00 55.94 443 THR A O 1
ATOM 3488 N N . TYR A 1 444 ? 22.772 3.179 -8.108 1.00 58.84 444 TYR A N 1
ATOM 3489 C CA . TYR A 1 444 ? 22.509 3.036 -6.688 1.00 58.84 444 TYR A CA 1
ATOM 3490 C C . TYR A 1 444 ? 22.386 4.398 -5.998 1.00 58.84 444 TYR A C 1
ATOM 3492 O O . TYR A 1 444 ? 21.417 4.638 -5.288 1.00 58.84 444 TYR A O 1
ATOM 3500 N N . ASP A 1 445 ? 23.295 5.338 -6.271 1.00 67.81 445 ASP A N 1
ATOM 3501 C CA . ASP A 1 445 ? 23.241 6.693 -5.716 1.00 67.81 445 ASP A CA 1
ATOM 3502 C C . ASP A 1 445 ? 22.020 7.486 -6.215 1.00 67.81 445 ASP A C 1
ATOM 3504 O O . ASP A 1 445 ? 21.448 8.281 -5.470 1.00 67.81 445 ASP A O 1
ATOM 3508 N N . THR A 1 446 ? 21.580 7.275 -7.458 1.00 66.44 446 THR A N 1
ATOM 3509 C CA . THR A 1 446 ? 20.362 7.894 -8.013 1.00 66.44 446 THR A CA 1
ATOM 3510 C C . THR A 1 446 ? 19.101 7.296 -7.399 1.00 66.44 446 THR A C 1
ATOM 3512 O O . THR A 1 446 ? 18.267 8.049 -6.909 1.00 66.44 446 THR A O 1
ATOM 3515 N N . VAL A 1 447 ? 19.001 5.969 -7.304 1.00 61.28 447 VAL A N 1
ATOM 3516 C CA . VAL A 1 447 ? 17.909 5.271 -6.604 1.00 61.28 447 VAL A CA 1
ATOM 3517 C C . VAL A 1 447 ? 17.857 5.697 -5.134 1.00 61.28 447 VAL A C 1
ATOM 3519 O O . VAL A 1 447 ? 16.789 5.995 -4.608 1.00 61.28 447 VAL A O 1
ATOM 3522 N N . LYS A 1 448 ? 19.013 5.838 -4.479 1.00 63.47 448 LYS A N 1
ATOM 3523 C CA . LYS A 1 448 ? 19.125 6.323 -3.098 1.00 63.47 448 LYS A CA 1
ATOM 3524 C C . LYS A 1 448 ? 18.687 7.783 -2.952 1.00 63.47 448 LYS A C 1
ATOM 3526 O O . LYS A 1 448 ? 18.074 8.134 -1.946 1.00 63.47 448 LYS A O 1
ATOM 3531 N N . ARG A 1 449 ? 18.986 8.644 -3.931 1.00 67.88 449 ARG A N 1
ATOM 3532 C CA . ARG A 1 449 ? 18.491 10.033 -3.974 1.00 67.88 449 ARG A CA 1
ATOM 3533 C C . ARG A 1 449 ? 16.978 10.084 -4.175 1.00 67.88 449 ARG A C 1
ATOM 3535 O O . ARG A 1 449 ? 16.319 10.770 -3.400 1.00 67.88 449 ARG A O 1
ATOM 3542 N N . LEU A 1 450 ? 16.444 9.303 -5.115 1.00 63.47 450 LEU A N 1
ATOM 3543 C CA . LEU A 1 450 ? 15.004 9.142 -5.331 1.00 63.47 450 LEU A CA 1
ATOM 3544 C C . LEU A 1 450 ? 14.303 8.674 -4.053 1.00 63.47 450 LEU A C 1
ATOM 3546 O O . LEU A 1 450 ? 13.335 9.293 -3.628 1.00 63.47 450 LEU A O 1
ATOM 3550 N N . ALA A 1 451 ? 14.830 7.645 -3.385 1.00 57.91 451 ALA A N 1
ATOM 3551 C CA . ALA A 1 451 ? 14.275 7.144 -2.132 1.00 57.91 451 ALA A CA 1
ATOM 3552 C C . ALA A 1 451 ? 14.261 8.222 -1.034 1.00 57.91 451 ALA A C 1
ATOM 3554 O O . ALA A 1 451 ? 13.236 8.428 -0.387 1.00 57.91 451 ALA A O 1
ATOM 3555 N N . ARG A 1 452 ? 15.358 8.971 -0.850 1.00 65.56 452 ARG A N 1
ATOM 3556 C CA . ARG A 1 452 ? 15.400 10.083 0.120 1.00 65.56 452 ARG A CA 1
ATOM 3557 C C . ARG A 1 452 ? 14.376 11.169 -0.195 1.00 65.56 452 ARG A C 1
ATOM 3559 O O . ARG A 1 452 ? 13.738 11.671 0.722 1.00 65.56 452 ARG A O 1
ATOM 3566 N N . PHE A 1 453 ? 14.234 11.520 -1.470 1.00 59.97 453 PHE A N 1
ATOM 3567 C CA . PHE A 1 453 ? 13.291 12.537 -1.916 1.00 59.97 453 PHE A CA 1
ATOM 3568 C C . PHE A 1 453 ? 11.836 12.096 -1.698 1.00 59.97 453 PHE A C 1
ATOM 3570 O O . PHE A 1 453 ? 11.045 12.840 -1.130 1.00 59.97 453 PHE A O 1
ATOM 3577 N N . ILE A 1 454 ? 11.497 10.865 -2.094 1.00 57.91 454 ILE A N 1
ATOM 3578 C CA . ILE A 1 454 ? 10.130 10.324 -2.039 1.00 57.91 454 ILE A CA 1
ATOM 3579 C C . ILE A 1 454 ? 9.659 10.089 -0.599 1.00 57.91 454 ILE A C 1
ATOM 3581 O O . ILE A 1 454 ? 8.475 10.259 -0.316 1.00 57.91 454 ILE A O 1
ATOM 3585 N N . PHE A 1 455 ? 10.561 9.687 0.300 1.00 53.31 455 PHE A N 1
ATOM 3586 C CA . PHE A 1 455 ? 10.205 9.298 1.668 1.00 53.31 455 PHE A CA 1
ATOM 3587 C C . PHE A 1 455 ? 10.596 10.320 2.741 1.00 53.31 455 PHE A C 1
ATOM 3589 O O . PHE A 1 455 ? 10.341 10.076 3.915 1.00 53.31 455 PHE A O 1
ATOM 3596 N N . GLY A 1 456 ? 11.237 11.440 2.386 1.00 49.25 456 GLY A N 1
ATOM 3597 C CA . GLY A 1 456 ? 11.670 12.450 3.362 1.00 49.25 456 GLY A CA 1
ATOM 3598 C C . GLY A 1 456 ? 12.657 11.923 4.416 1.00 49.25 456 GLY A C 1
ATOM 3599 O O . GLY A 1 456 ? 12.780 12.497 5.496 1.00 49.25 456 GLY A O 1
ATOM 3600 N N . VAL A 1 457 ? 13.347 10.812 4.134 1.00 43.97 457 VAL A N 1
ATOM 3601 C CA . VAL A 1 457 ? 14.177 10.100 5.116 1.00 43.97 457 VAL A CA 1
ATOM 3602 C C . VAL A 1 457 ? 15.430 10.920 5.426 1.00 43.97 457 VAL A C 1
ATOM 3604 O O . VAL A 1 457 ? 16.298 11.110 4.566 1.00 43.97 457 VAL A O 1
ATOM 3607 N N . SER A 1 458 ? 15.536 11.400 6.669 1.00 34.75 458 SER A N 1
ATOM 3608 C CA . SER A 1 458 ? 16.739 12.063 7.175 1.00 34.75 458 SER A CA 1
ATOM 3609 C C . SER A 1 458 ? 17.905 11.064 7.277 1.00 34.75 458 SER A C 1
ATOM 3611 O O . SER A 1 458 ? 17.718 9.846 7.275 1.00 34.75 458 SER A O 1
ATOM 3613 N N . LYS A 1 459 ? 19.146 11.573 7.315 1.00 38.00 459 LYS A N 1
ATOM 3614 C CA . LYS A 1 459 ? 20.394 10.786 7.204 1.00 38.00 459 LYS A CA 1
ATOM 3615 C C . LYS A 1 459 ? 20.519 9.599 8.183 1.00 38.00 459 LYS A C 1
ATOM 3617 O O . LYS A 1 459 ? 21.370 8.750 7.946 1.00 38.00 459 LYS A O 1
ATOM 3622 N N . THR A 1 460 ? 19.712 9.521 9.239 1.00 33.88 460 THR A N 1
ATOM 3623 C CA . THR A 1 460 ? 19.821 8.538 10.329 1.00 33.88 460 THR A CA 1
ATOM 3624 C C . THR A 1 460 ? 19.252 7.144 10.042 1.00 33.88 460 THR A C 1
ATOM 3626 O O . THR A 1 460 ? 19.599 6.224 10.771 1.00 33.88 460 THR A O 1
ATOM 3629 N N . CYS A 1 461 ? 18.449 6.930 8.992 1.00 31.45 461 CYS A N 1
ATOM 3630 C CA . CYS A 1 461 ? 17.880 5.597 8.687 1.00 31.45 461 CYS A CA 1
ATOM 3631 C C . CYS A 1 461 ? 18.621 4.820 7.581 1.00 31.45 461 CYS A C 1
ATOM 3633 O O . CYS A 1 461 ? 18.091 3.855 7.036 1.00 31.45 461 CYS A O 1
ATOM 3635 N N . ILE A 1 462 ? 19.832 5.243 7.211 1.00 32.75 462 ILE A N 1
ATOM 3636 C CA . ILE A 1 462 ? 20.644 4.577 6.188 1.00 32.75 462 ILE A CA 1
ATOM 3637 C C . ILE A 1 462 ? 21.963 4.153 6.834 1.00 32.75 462 ILE A C 1
ATOM 3639 O O . ILE A 1 462 ? 22.930 4.918 6.806 1.00 32.75 462 ILE A O 1
ATOM 3643 N N . VAL A 1 463 ? 21.979 2.952 7.409 1.00 30.86 463 VAL A N 1
ATOM 3644 C CA . VAL A 1 463 ? 23.204 2.234 7.787 1.00 30.86 463 VAL A CA 1
ATOM 3645 C C . VAL A 1 463 ? 23.379 1.072 6.830 1.00 30.86 463 VAL A C 1
ATOM 3647 O O . VAL A 1 463 ? 22.407 0.298 6.692 1.00 30.86 463 VAL A O 1
#

Sequence (463 aa):
MKLLRDAAKGDPFKLFDLANSINRDNYSLDVLDAVLPHVEYAKLPRTTAQCNSADGERVFGVLACIAASLEYGCSRTPSLQEGTVTKLVANFDNILAWMKFAMARLSVSTESQFVRETLWSMATVLYQLCMIDFRSSDLLMGSREAVKLFLKAWTFRSKSAVNVYSTLGLARGECILTKLLHVYLSDKEGLATFLEVVLAFPGRLKLFCNAVICRIDQPPAQVGGWNDIVDISMACSMLLASLHCLHWQGVRVIVRQLRLSNYLSRSVTMLANLQQRLPLHIILCSYPRLFLLTTDPRAAEEMLDSGILTLLADALMKVEESALEDAGWRIVEDMLRAFGAYLFHPRSLAALRRALAALPQSVIDGLRRRERVGPLWEQIYSTLPFRVAGQQEVERKGLRLCDNDLHHEIWVAGNVRAQTGRRDTNMNAMSCVTHTMNALRRTYDTVKRLARFIFGVSKTCIV